Protein 8ZHV (pdb70)

Solvent-accessible surface area: 22460 Å² total; per-residue (Å²): 131,15,61,76,9,41,21,58,24,64,134,12,72,1,20,10,0,0,10,0,42,14,84,73,54,37,0,0,0,82,9,63,89,0,5,2,66,21,64,66,59,142,82,127,109,22,77,107,41,64,3,4,0,0,17,23,121,9,1,48,0,21,17,34,9,12,16,1,0,82,83,27,0,2,0,2,6,122,71,15,35,124,72,80,24,51,109,36,7,57,50,1,37,85,65,41,63,9,4,0,5,9,1,0,5,15,8,7,75,90,4,151,132,50,210,69,118,148,38,91,109,86,40,6,128,89,58,25,43,8,15,60,14,1,45,112,39,1,9,72,54,0,17,133,40,43,10,201,14,36,40,0,1,0,4,15,0,23,2,0,13,4,0,76,26,0,13,81,98,15,122,85,11,109,7,11,0,1,14,98,1,93,28,2,13,59,52,0,176,109,87,17,83,45,21,54,69,24,46,8,73,174,30,49,13,94,120,61,41,0,30,0,0,0,0,28,24,1,3,0,67,38,23,15,0,39,111,0,17,87,20,2,63,15,2,9,34,31,0,101,129,25,0,5,0,0,1,1,3,67,31,6,8,4,1,0,1,10,57,0,58,66,58,44,5,76,14,54,0,49,0,3,22,8,147,68,23,28,0,2,1,6,0,1,1,0,80,47,65,113,12,64,74,8,43,19,46,23,62,113,10,73,2,22,9,0,0,6,0,22,17,89,64,72,46,0,0,0,82,10,67,92,0,2,3,66,20,66,84,70,160,78,58,115,26,79,103,42,64,3,6,0,0,4,18,156,8,0,51,0,32,16,44,13,13,13,1,1,41,82,19,0,1,0,1,7,108,58,13,48,113,74,66,18,53,118,40,6,59,47,1,40,84,55,41,70,3,2,0,5,8,3,1,5,16,12,18,86,111,16,84,128,152,111,41,87,76,66,39,6,190,119,64,27,57,11,18,54,1,0,43,86,51,0,5,62,60,0,28,130,36,48,18,236,11,38,40,0,0,0,6,16,0,20,2,0,12,3,0,66,18,0,16,202,100,16,120,85,11,108,9,11,0,2,13,123,6,85,28,2,20,66,49,0,59,109,91,16,83,49,25,61,71,25,44,10,70,169,33,42,15,97,126,46,38,0,27,0,0,0,1,28,23,2,2,0,93,52,24,19,4,44,106,0,25,82,23,2,64,14,1,9,34,39,0,120,141,46,7,8,0,0,1,0,3,65,31,6,8,6,2,0,0,7,52,0,75,76,56,33,5,78,31,46,3,48,1,7,31,4,110,64,24,33,0,1,5,4,1,0,0,0,105,41,65

GO terms:
  GO:0050007 isonocardicin synthase activity (F, EXP)

Radius of gyration: 27.4 Å; Cα contacts (8 Å, |Δi|>4): 1394; chains: 2; bounding box: 62×57×76 Å

Organism: Nocardia uniformis subsp. tsuyamanensis (NCBI:txid96045)

B-factor: mean 30.18, std 9.13, range [13.41, 83.32]

Secondary structure (DSSP, 8-state):
--EEEEEESSSS-GGGEEEEEETTEEEEEE--PEEESSPPBTTBPPEEE-SS-B-GGGEEEEEEEEEE-SSEEEEEEEEPPHHHHHHHHHHHHH-TT-EEE-TTTT-STTGGG-------HHHHHHHHHHTHHHHHHHHHHHHHTT---SEEEETT-TTSHHHHHHHHHSTTPEEEEEES-HHHHHHHTTTSSEEEES-TTS-SS-TT-EEEEEE--SBTTTS-HHHHHHHHHHHHHTEEEEEEEEE--SSPB-S-HHHHHHTTEEEEEEEEE-TTSS-EEEEEEEEE-/--EEEEEESSSS-GGGEEEEEETTEEEEEE---EEESS---SS-PPEEE-SS-B-GGGEEEEEEEEEE-SSEEEEEEEE--HHHHHHHHHHHHT-TT-EEE-TTTT-SSGGG-----HHHHHHH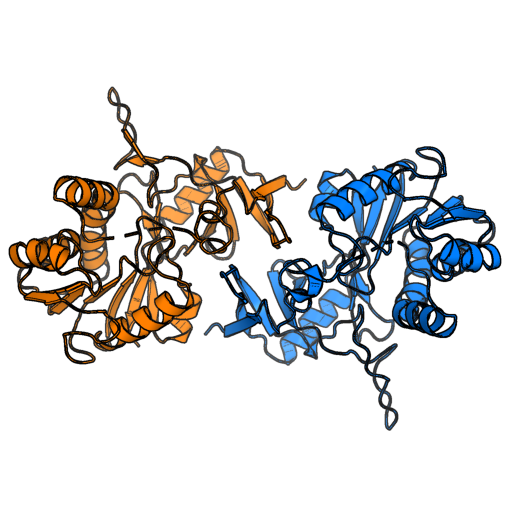HHHTHHHHHHHHHHHHHTT---SEEEETT-TTSHHHHHHHHHSTT-EEEEEES-HHHHHHHTTTSSEEEES-TTS-SS-TT-EEEEEES-SBTTTS-HHHHHHHHHHHHHTEEEEEEEEE--SSPB-S-HHHHHHTTEEEEEEEEE-TTSS-EEEEEEEEE-

Structure (mmCIF, N/CA/C/O backbone):
data_8ZHV
#
_entry.id   8ZHV
#
_cell.length_a   48.221
_cell.length_b   76.582
_cell.length_c   146.758
_cell.angle_alpha   90.000
_cell.angle_beta   90.000
_cell.angle_gamma   90.000
#
_symmetry.space_group_name_H-M   'P 21 21 21'
#
loop_
_entity.id
_entity.type
_entity.pdbx_description
1 polymer 'Isonocardicin synthase'
2 non-polymer S-ADENOSYL-L-HOMOCYSTEINE
3 non-polymer 'Nocardicin G'
4 non-polymer "5'-thioadenosine"
5 water water
#
loop_
_atom_site.group_PDB
_atom_site.id
_atom_site.type_symbol
_atom_site.label_atom_id
_atom_site.label_alt_id
_atom_site.label_comp_id
_atom_site.label_asym_id
_atom_site.label_entity_id
_atom_site.label_seq_id
_atom_site.pdbx_PDB_ins_code
_atom_site.Cartn_x
_atom_site.Cartn_y
_atom_site.Cartn_z
_atom_site.occupancy
_atom_site.B_iso_or_equiv
_atom_site.auth_seq_id
_atom_site.auth_comp_id
_atom_site.auth_asym_id
_atom_site.auth_atom_id
_atom_site.pdbx_PDB_model_num
ATOM 1 N N . ALA A 1 36 ? -6.19845 6.82863 -20.99885 1.000 37.56767 11 ALA A N 1
ATOM 2 C CA . ALA A 1 36 ? -6.61125 5.49866 -20.53655 1.000 36.80986 11 ALA A CA 1
ATOM 3 C C . ALA A 1 36 ? -5.65207 4.38720 -20.98173 1.000 32.44938 11 ALA A C 1
ATOM 4 O O . ALA A 1 36 ? -5.45027 4.18615 -22.17311 1.000 38.91874 11 ALA A O 1
ATOM 6 N N . PRO A 1 37 ? -5.07243 3.65455 -20.03836 1.000 32.11994 12 PRO A N 1
ATOM 7 C CA . PRO A 1 37 ? -4.23023 2.51262 -20.39722 1.000 26.80414 12 PRO A CA 1
ATOM 8 C C . PRO A 1 37 ? -5.06539 1.24982 -20.57762 1.000 29.60395 12 PRO A C 1
ATOM 9 O O . PRO A 1 37 ? -6.24024 1.18543 -20.21146 1.000 28.04996 12 PRO A O 1
ATOM 13 N N . ASP A 1 38 ? -4.42867 0.24219 -21.15868 1.000 23.94098 13 ASP A N 1
ATOM 14 C CA . ASP A 1 38 ? -5.02251 -1.06691 -21.34088 1.000 27.61570 13 ASP A CA 1
ATOM 15 C C . ASP A 1 38 ? -4.02040 -2.13035 -20.89312 1.000 30.50114 13 ASP A C 1
ATOM 16 O O . ASP A 1 38 ? -2.87824 -1.83243 -20.51907 1.000 28.72984 13 ASP A O 1
ATOM 21 N N . ARG A 1 39 ? -4.46656 -3.38068 -20.94120 1.000 24.82290 14 ARG A N 1
ATOM 22 C CA . ARG A 1 39 ? -3.72813 -4.52639 -20.44361 1.000 27.62729 14 ARG A CA 1
ATOM 23 C C . ARG A 1 39 ? -3.84470 -5.66158 -21.44724 1.000 30.98469 14 ARG A C 1
ATOM 24 O O . ARG A 1 39 ? -4.93815 -5.92560 -21.96494 1.000 27.88630 14 ARG A O 1
ATOM 32 N N . VAL A 1 40 ? -2.71709 -6.32155 -21.73389 1.000 30.14227 15 VAL A N 1
ATOM 33 C CA . VAL A 1 40 ? -2.71873 -7.61286 -22.41783 1.000 25.28708 15 VAL A CA 1
ATOM 34 C C . VAL A 1 40 ? -2.12433 -8.64102 -21.46448 1.000 22.76489 15 VAL A C 1
ATOM 35 O O . VAL A 1 40 ? -1.18505 -8.34059 -20.71682 1.000 21.73720 15 VAL A O 1
ATOM 39 N N . VAL A 1 41 ? -2.68272 -9.84686 -21.47950 1.000 21.62919 16 VAL A N 1
ATOM 40 C CA . VAL A 1 41 ? -2.35127 -10.87694 -20.50268 1.000 21.81451 16 VAL A CA 1
ATOM 41 C C . VAL A 1 41 ? -2.06669 -12.18699 -21.22775 1.000 25.41958 16 VAL A C 1
ATOM 42 O O . VAL A 1 41 ? -2.70418 -12.50614 -22.24086 1.000 25.83232 16 VAL A O 1
ATOM 46 N N . GLU A 1 42 ? -1.08534 -12.93104 -20.72200 1.000 22.66191 17 GLU A N 1
ATOM 47 C CA . GLU A 1 42 ? -0.89670 -14.33162 -21.08794 1.000 27.33418 17 GLU A CA 1
ATOM 48 C C . GLU A 1 42 ? -0.76094 -15.14333 -19.80700 1.000 24.07644 17 GLU A C 1
ATOM 49 O O . GLU A 1 42 ? 0.00628 -14.76985 -18.91801 1.000 22.57783 17 GLU A O 1
ATOM 55 N N . THR A 1 43 ? -1.54372 -16.21884 -19.68753 1.000 27.74031 18 THR A N 1
ATOM 56 C CA . THR A 1 43 ? -1.47182 -17.06382 -18.50544 1.000 20.84363 18 THR A CA 1
ATOM 57 C C . THR A 1 43 ? -0.41002 -18.14807 -18.69024 1.000 27.72295 18 THR A C 1
ATOM 58 O O . THR A 1 43 ? 0.02383 -18.44920 -19.80507 1.000 24.50639 18 THR A O 1
ATOM 62 N N . TYR A 1 44 ? 0.03038 -18.71454 -17.56397 1.000 24.39837 19 TYR A N 1
ATOM 63 C CA . TYR A 1 44 ? 1.12297 -19.67586 -17.59863 1.000 26.55058 19 TYR A CA 1
ATOM 64 C C . TYR A 1 44 ? 0.63062 -21.06400 -18.00357 1.000 29.49257 19 TYR A C 1
ATOM 65 O O . TYR A 1 44 ? 1.33931 -21.78765 -18.71178 1.000 30.02471 19 TYR A O 1
ATOM 74 N N . ALA A 1 45 ? -0.58309 -21.44413 -17.58475 1.000 26.21182 20 ALA A N 1
ATOM 75 C CA . ALA A 1 45 ? -1.05791 -22.80869 -17.81600 1.000 32.14681 20 ALA A CA 1
ATOM 76 C C . ALA A 1 45 ? -1.47118 -23.00608 -19.26856 1.000 32.97448 20 ALA A C 1
ATOM 77 O O . ALA A 1 45 ? -0.88223 -23.82041 -19.98890 1.000 36.45536 20 ALA A O 1
ATOM 79 N N . GLU A 1 46 ? -2.46135 -22.23615 -19.72743 1.000 33.64892 21 GLU A N 1
ATOM 80 C CA . GLU A 1 46 ? -2.99248 -22.34524 -21.07865 1.000 30.52983 21 GLU A CA 1
ATOM 81 C C . GLU A 1 46 ? -2.45545 -21.29285 -22.04825 1.000 30.84684 21 GLU A C 1
ATOM 82 O O . GLU A 1 46 ? -2.52311 -21.50925 -23.26653 1.000 25.86285 21 GLU A O 1
ATOM 88 N N . GLY A 1 47 ? -1.93122 -20.16834 -21.55772 1.000 27.84401 22 GLY A N 1
ATOM 89 C CA . GLY A 1 47 ? -1.50350 -19.09305 -22.42877 1.000 24.37168 22 GLY A CA 1
ATOM 90 C C . GLY A 1 47 ? -0.13153 -19.34326 -23.03469 1.000 25.60433 22 GLY A C 1
ATOM 91 O O . GLY A 1 47 ? 0.48287 -20.40073 -22.86494 1.000 26.73631 22 GLY A O 1
ATOM 92 N N . LYS A 1 48 ? 0.35579 -18.32434 -23.75267 1.000 20.87679 23 LYS A N 1
ATOM 93 C CA . LYS A 1 48 ? 1.64924 -18.36795 -24.43939 1.000 19.85418 23 LYS A CA 1
ATOM 94 C C . LYS A 1 48 ? 2.41262 -17.06701 -24.19896 1.000 25.94265 23 LYS A C 1
ATOM 95 O O . LYS A 1 48 ? 2.41703 -16.16074 -25.04046 1.000 19.24645 23 LYS A O 1
ATOM 101 N N . PRO A 1 49 ? 3.08630 -16.94641 -23.05249 1.000 24.75768 24 PRO A N 1
ATOM 102 C CA . PRO A 1 49 ? 3.83547 -15.70558 -22.77311 1.000 26.35822 24 PRO A CA 1
ATOM 103 C C . PRO A 1 49 ? 4.86333 -15.37965 -23.84259 1.000 24.33770 24 PRO A C 1
ATOM 104 O O . PRO A 1 49 ? 5.20119 -14.20437 -24.05287 1.000 19.44176 24 PRO A O 1
ATOM 108 N N . TYR A 1 50 ? 5.36148 -16.40486 -24.53452 1.000 22.08871 25 TYR A N 1
ATOM 109 C CA . TYR A 1 50 ? 6.35722 -16.23980 -25.57281 1.000 18.15010 25 TYR A CA 1
ATOM 110 C C . TYR A 1 50 ? 5.79361 -15.59837 -26.82492 1.000 20.85073 25 TYR A C 1
ATOM 111 O O . TYR A 1 50 ? 6.56689 -15.27438 -27.73228 1.000 19.22745 25 TYR A O 1
ATOM 120 N N . ASP A 1 51 ? 4.47736 -15.40734 -26.90501 1.000 21.75769 26 ASP A N 1
ATOM 121 C CA . ASP A 1 51 ? 3.89088 -14.74008 -28.06081 1.000 20.66733 26 ASP A CA 1
ATOM 122 C C . ASP A 1 51 ? 3.75774 -13.23159 -27.88568 1.000 20.69986 26 ASP A C 1
ATOM 123 O O . ASP A 1 51 ? 3.36829 -12.55283 -28.83849 1.000 20.49298 26 ASP A O 1
ATOM 128 N N . LEU A 1 52 ? 4.06985 -12.68541 -26.70672 1.000 20.41221 27 LEU A N 1
ATOM 129 C CA . LEU A 1 52 ? 4.08241 -11.23537 -26.53549 1.000 21.16115 27 LEU A CA 1
ATOM 130 C C . LEU A 1 52 ? 5.43868 -10.71533 -26.98067 1.000 22.51544 27 LEU A C 1
ATOM 131 O O . LEU A 1 52 ? 6.47025 -11.11468 -26.42657 1.000 22.08201 27 LEU A O 1
ATOM 136 N N . PHE A 1 53 ? 5.44944 -9.83337 -27.97132 1.000 21.22824 28 PHE A N 1
ATOM 137 C CA . PHE A 1 53 ? 6.69888 -9.31147 -28.49917 1.000 22.28437 28 PHE A CA 1
ATOM 138 C C . PHE A 1 53 ? 6.79676 -7.80445 -28.28785 1.000 24.60898 28 PHE A C 1
ATOM 139 O O . PHE A 1 53 ? 5.78390 -7.08543 -28.29625 1.000 25.19555 28 PHE A O 1
ATOM 147 N N . PHE A 1 54 ? 8.03107 -7.34002 -28.09396 1.000 21.15496 29 PHE A N 1
ATOM 148 C CA . PHE A 1 54 ? 8.35041 -5.92555 -27.94169 1.000 19.60304 29 PHE A CA 1
ATOM 149 C C . PHE A 1 54 ? 9.14932 -5.43695 -29.14512 1.000 20.22349 29 PHE A C 1
ATOM 150 O O . PHE A 1 54 ? 10.07165 -6.11468 -29.61427 1.000 23.24196 29 PHE A O 1
ATOM 158 N N . LEU A 1 55 ? 8.79672 -4.25058 -29.63549 1.000 27.78491 30 LEU A N 1
ATOM 159 C CA . LEU A 1 55 ? 9.49021 -3.59182 -30.73715 1.000 22.09838 30 LEU A CA 1
ATOM 160 C C . LEU A 1 55 ? 10.11156 -2.30476 -30.20271 1.000 27.22301 30 LEU A C 1
ATOM 161 O O . LEU A 1 55 ? 9.40115 -1.45125 -29.65892 1.000 29.08973 30 LEU A O 1
ATOM 166 N N . ASP A 1 56 ? 11.43154 -2.16813 -30.34979 1.000 21.23239 31 ASP A N 1
ATOM 167 C CA . ASP A 1 56 ? 12.18102 -1.02582 -29.81492 1.000 25.87994 31 ASP A CA 1
ATOM 168 C C . ASP A 1 56 ? 12.28519 0.04271 -30.90739 1.000 32.37291 31 ASP A C 1
ATOM 169 O O . ASP A 1 56 ? 13.19741 0.02324 -31.73760 1.000 32.73671 31 ASP A O 1
ATOM 174 N N . VAL A 1 57 ? 11.33579 0.98936 -30.90812 1.000 29.60529 32 VAL A N 1
ATOM 175 C CA . VAL A 1 57 ? 11.16753 1.96471 -31.98683 1.000 28.04691 32 VAL A CA 1
ATOM 176 C C . VAL A 1 57 ? 10.87896 3.34009 -31.38413 1.000 34.41507 32 VAL A C 1
ATOM 177 O O . VAL A 1 57 ? 10.09661 3.46206 -30.43346 1.000 31.41153 32 VAL A O 1
ATOM 181 N N . ALA A 1 58 ? 11.50030 4.38329 -31.95345 1.000 31.23603 33 ALA A N 1
ATOM 182 C CA . ALA A 1 58 ? 11.31065 5.76990 -31.50149 1.000 28.75362 33 ALA A CA 1
ATOM 183 C C . ALA A 1 58 ? 11.58791 5.92093 -30.00711 1.000 27.17162 33 ALA A C 1
ATOM 184 O O . ALA A 1 58 ? 10.92001 6.67705 -29.30238 1.000 29.58194 33 ALA A O 1
ATOM 186 N N . GLY A 1 59 ? 12.59670 5.20025 -29.51970 1.000 34.76991 34 GLY A N 1
ATOM 187 C CA . GLY A 1 59 ? 12.93719 5.23833 -28.10595 1.000 33.78800 34 GLY A CA 1
ATOM 188 C C . GLY A 1 59 ? 11.81754 4.85722 -27.15580 1.000 36.08896 34 GLY A C 1
ATOM 189 O O . GLY A 1 59 ? 11.84717 5.26198 -25.98901 1.000 40.14376 34 GLY A O 1
ATOM 190 N N . VAL A 1 60 ? 10.80780 4.12156 -27.62908 1.000 32.31900 35 VAL A N 1
ATOM 191 C CA . VAL A 1 60 ? 9.80241 3.49314 -26.77466 1.000 32.58062 35 VAL A CA 1
ATOM 192 C C . VAL A 1 60 ? 9.72879 2.01231 -27.14503 1.000 30.71476 35 VAL A C 1
ATOM 193 O O . VAL A 1 60 ? 10.31916 1.56711 -28.13136 1.000 30.26856 35 VAL A O 1
ATOM 197 N N . ARG A 1 61 ? 8.99660 1.24726 -26.33731 1.000 27.27429 36 ARG A N 1
ATOM 198 C CA . ARG A 1 61 ? 8.71072 -0.15286 -26.62966 1.000 29.84413 36 ARG A CA 1
ATOM 199 C C . ARG A 1 61 ? 7.25038 -0.30101 -27.03778 1.000 27.54754 36 ARG A C 1
ATOM 200 O O . ARG A 1 61 ? 6.34756 0.16056 -26.33043 1.000 24.78109 36 ARG A O 1
ATOM 208 N N . LEU A 1 62 ? 7.01953 -0.92595 -28.18330 1.000 20.89347 37 LEU A N 1
ATOM 209 C CA . LEU A 1 62 ? 5.67714 -1.30597 -28.59116 1.000 22.82842 37 LEU A CA 1
ATOM 210 C C . LEU A 1 62 ? 5.48646 -2.78762 -28.29691 1.000 23.97104 37 LEU A C 1
ATOM 211 O O . LEU A 1 62 ? 6.35378 -3.60311 -28.64136 1.000 24.57323 37 LEU A O 1
ATOM 216 N N . VAL A 1 63 ? 4.36700 -3.12896 -27.63916 1.000 21.06396 38 VAL A N 1
ATOM 217 C CA . VAL A 1 63 ? 3.99442 -4.51869 -27.36792 1.000 19.53998 38 VAL A CA 1
ATOM 218 C C . VAL A 1 63 ? 2.91860 -4.94671 -28.35143 1.000 22.64235 38 VAL A C 1
ATOM 219 O O . VAL A 1 63 ? 2.04324 -4.15421 -28.72302 1.000 21.11926 38 VAL A O 1
ATOM 223 N N . GLY A 1 64 ? 2.99501 -6.20843 -28.78533 1.000 22.31801 39 GLY A N 1
ATOM 224 C CA . GLY A 1 64 ? 1.96323 -6.83618 -29.57977 1.000 20.33850 39 GLY A CA 1
ATOM 225 C C . GLY A 1 64 ? 1.86246 -8.30247 -29.19212 1.000 21.80135 39 GLY A C 1
ATOM 226 O O . GLY A 1 64 ? 2.60124 -8.77657 -28.33265 1.000 18.96953 39 GLY A O 1
ATOM 227 N N . ARG A 1 65 ? 0.91430 -9.00327 -29.81210 1.000 20.19422 40 ARG A N 1
ATOM 228 C CA . ARG A 1 65 ? 0.76798 -10.44268 -29.62818 1.000 22.92282 40 ARG A CA 1
ATOM 229 C C . ARG A 1 65 ? 0.88040 -11.11243 -30.99186 1.000 23.28185 40 ARG A C 1
ATOM 230 O O . ARG A 1 65 ? 0.04301 -10.88180 -31.87539 1.000 22.89099 40 ARG A O 1
ATOM 238 N N . LYS A 1 66 ? 1.92661 -11.92137 -31.16811 1.000 21.99408 41 LYS A N 1
ATOM 239 C CA . LYS A 1 66 ? 2.07755 -12.69137 -32.39610 1.000 21.40353 41 LYS A CA 1
ATOM 240 C C . LYS A 1 66 ? 0.87261 -13.60172 -32.62387 1.000 27.02404 41 LYS A C 1
ATOM 241 O O . LYS A 1 66 ? 0.46763 -14.34272 -31.72691 1.000 20.76787 41 LYS A O 1
ATOM 247 N N . THR A 1 67 ? 0.29460 -13.54154 -33.82467 1.000 25.82844 42 THR A N 1
ATOM 248 C CA . THR A 1 67 ? -0.59525 -14.59228 -34.31774 1.000 22.37166 42 THR A CA 1
ATOM 249 C C . THR A 1 67 ? 0.02162 -15.17753 -35.59329 1.000 25.98570 42 THR A C 1
ATOM 250 O O . THR A 1 67 ? 1.11183 -14.78609 -36.01585 1.000 23.43482 42 THR A O 1
ATOM 254 N N . GLU A 1 68 ? -0.66991 -16.13927 -36.20193 1.000 25.06004 43 GLU A N 1
ATOM 255 C CA . GLU A 1 68 ? -0.19750 -16.71461 -37.45745 1.000 25.66285 43 GLU A CA 1
ATOM 256 C C . GLU A 1 68 ? -0.08199 -15.63365 -38.53241 1.000 25.54598 43 GLU A C 1
ATOM 257 O O . GLU A 1 68 ? -0.99517 -14.82565 -38.72902 1.000 29.47189 43 GLU A O 1
ATOM 263 N N . ALA A 1 69 ? 1.04401 -15.60678 -39.22391 1.000 27.26254 44 ALA A N 1
ATOM 264 C CA . ALA A 1 69 ? 1.29657 -14.54705 -40.18674 1.000 28.78544 44 ALA A CA 1
ATOM 265 C C . ALA A 1 69 ? 1.00117 -15.01766 -41.59930 1.000 33.31164 44 ALA A C 1
ATOM 266 O O . ALA A 1 69 ? 0.95410 -16.21785 -41.87960 1.000 31.81094 44 ALA A O 1
ATOM 268 N N . ALA A 1 70 ? 0.78532 -14.04662 -42.49026 1.000 27.66224 45 ALA A N 1
ATOM 269 C CA . ALA A 1 70 ? 0.75400 -14.34259 -43.91234 1.000 33.10544 45 ALA A CA 1
ATOM 270 C C . ALA A 1 70 ? 2.16124 -14.73064 -44.34346 1.000 32.37813 45 ALA A C 1
ATOM 271 O O . ALA A 1 70 ? 3.10913 -13.95636 -44.16479 1.000 27.30992 45 ALA A O 1
ATOM 273 N N . TYR A 1 71 ? 2.30122 -15.93603 -44.88399 1.000 32.21153 46 TYR A N 1
ATOM 274 C CA . TYR A 1 71 ? 3.60026 -16.55334 -45.09534 1.000 33.98168 46 TYR A CA 1
ATOM 275 C C . TYR A 1 71 ? 3.67397 -17.16575 -46.48879 1.000 36.31377 46 TYR A C 1
ATOM 276 O O . TYR A 1 71 ? 2.72263 -17.82516 -46.92728 1.000 38.07991 46 TYR A O 1
ATOM 285 N N . PRO A 1 72 ? 4.79445 -16.98227 -47.20690 1.000 31.78630 47 PRO A N 1
ATOM 286 C CA . PRO A 1 72 ? 5.95321 -16.17545 -46.79623 1.000 33.16044 47 PRO A CA 1
ATOM 287 C C . PRO A 1 72 ? 5.77697 -14.68191 -47.04019 1.000 31.08293 47 PRO A C 1
ATOM 288 O O . PRO A 1 72 ? 6.53166 -13.86039 -46.50351 1.000 34.13527 47 PRO A O 1
ATOM 292 N N . GLY A 1 73 ? 4.78598 -14.33032 -47.84941 1.000 33.58571 48 GLY A N 1
ATOM 293 C CA . GLY A 1 73 ? 4.54783 -12.95296 -48.19969 1.000 30.52063 48 GLY A CA 1
ATOM 294 C C . GLY A 1 73 ? 3.11053 -12.57344 -47.93743 1.000 32.91626 48 GLY A C 1
ATOM 295 O O . GLY A 1 73 ? 2.30751 -13.38140 -47.46131 1.000 37.63749 48 GLY A O 1
ATOM 296 N N . PRO A 1 74 ? 2.75258 -11.33306 -48.24958 1.000 35.14281 49 PRO A N 1
ATOM 297 C CA . PRO A 1 74 ? 1.39101 -10.86970 -47.97278 1.000 36.38275 49 PRO A CA 1
ATOM 298 C C . PRO A 1 74 ? 0.38933 -11.54727 -48.89276 1.000 43.94448 49 PRO A C 1
ATOM 299 O O . PRO A 1 74 ? 0.73608 -12.22759 -49.86011 1.000 44.20632 49 PRO A O 1
ATOM 303 N N . ASP A 1 75 ? -0.88029 -11.36165 -48.55783 1.000 47.86792 50 ASP A N 1
ATOM 304 C CA . ASP A 1 75 ? -1.95508 -11.87332 -49.39300 1.000 54.27487 50 ASP A CA 1
ATOM 305 C C . ASP A 1 75 ? -2.00004 -11.11402 -50.70839 1.000 54.83043 50 ASP A C 1
ATOM 306 O O . ASP A 1 75 ? -1.96098 -9.87887 -50.72709 1.000 54.93842 50 ASP A O 1
ATOM 311 N N . ARG A 1 76 ? -2.07739 -11.85727 -51.80538 1.000 59.71439 51 ARG A N 1
ATOM 312 C CA . ARG A 1 76 ? -2.41188 -11.29745 -53.10250 1.000 62.23659 51 ARG A CA 1
ATOM 313 C C . ARG A 1 76 ? -3.93077 -11.32409 -53.29557 1.000 64.51674 51 ARG A C 1
ATOM 314 O O . ARG A 1 76 ? -4.67114 -11.96530 -52.54343 1.000 63.82594 51 ARG A O 1
ATOM 316 N N . ASP A 1 77 ? -4.39635 -10.60714 -54.31529 1.000 68.20843 52 ASP A N 1
ATOM 317 C CA . ASP A 1 77 ? -5.82629 -10.54265 -54.59009 1.000 67.08634 52 ASP A CA 1
ATOM 318 C C . ASP A 1 77 ? -6.36657 -11.91095 -54.99448 1.000 63.49979 52 ASP A C 1
ATOM 319 O O . ASP A 1 77 ? -5.81744 -12.57232 -55.88313 1.000 56.46523 52 ASP A O 1
ATOM 324 N N . GLY A 1 78 ? -7.43827 -12.33810 -54.32332 1.000 65.56391 53 GLY A N 1
ATOM 325 C CA . GLY A 1 78 ? -8.09138 -13.60329 -54.61428 1.000 65.43631 53 GLY A CA 1
ATOM 326 C C . GLY A 1 78 ? -7.24290 -14.80515 -54.25350 1.000 66.78507 53 GLY A C 1
ATOM 327 O O . GLY A 1 78 ? -7.62114 -15.95152 -54.51237 1.000 68.98405 53 GLY A O 1
ATOM 328 N N . LEU A 1 79 ? -6.08108 -14.54624 -53.65818 1.000 68.30468 54 LEU A N 1
ATOM 329 C CA . LEU A 1 79 ? -5.10708 -15.58408 -53.32163 1.000 63.85472 54 LEU A CA 1
ATOM 330 C C . LEU A 1 79 ? -4.57001 -15.31044 -51.92753 1.000 62.41739 54 LEU A C 1
ATOM 331 O O . LEU A 1 79 ? -3.49576 -14.71661 -51.75882 1.000 58.50306 54 LEU A O 1
ATOM 336 N N . PRO A 1 80 ? -5.30362 -15.71691 -50.89286 1.000 59.74392 55 PRO A N 1
ATOM 337 C CA . PRO A 1 80 ? -4.81206 -15.51276 -49.52279 1.000 58.12721 55 PRO A CA 1
ATOM 338 C C . PRO A 1 80 ? -3.58390 -16.37602 -49.25910 1.000 56.37801 55 PRO A C 1
ATOM 339 O O . PRO A 1 80 ? -3.54213 -17.55310 -49.62996 1.000 53.07937 55 PRO A O 1
ATOM 343 N N . ALA A 1 81 ? -2.57016 -15.77026 -48.63860 1.000 54.79530 56 ALA A N 1
ATOM 344 C CA . ALA A 1 81 ? -1.33903 -16.48587 -48.32947 1.000 47.88260 56 ALA A CA 1
ATOM 345 C C . ALA A 1 81 ? -1.59405 -17.54046 -47.26244 1.000 47.09133 56 ALA A C 1
ATOM 346 O O . ALA A 1 81 ? -2.53095 -17.43896 -46.46592 1.000 43.68991 56 ALA A O 1
ATOM 348 N N . GLU A 1 82 ? -0.75026 -18.56782 -47.25481 1.000 46.07592 57 GLU A N 1
ATOM 349 C CA . GLU A 1 82 ? -0.74728 -19.49294 -46.13571 1.000 39.76974 57 GLU A CA 1
ATOM 350 C C . GLU A 1 82 ? -0.56800 -18.71462 -44.83572 1.000 42.72586 57 GLU A C 1
ATOM 351 O O . GLU A 1 82 ? 0.12861 -17.69348 -44.79445 1.000 37.56530 57 GLU A O 1
ATOM 357 N N . ARG A 1 83 ? -1.24810 -19.16978 -43.78629 1.000 37.32235 58 ARG A N 1
ATOM 358 C CA . ARG A 1 83 ? -1.06507 -18.63889 -42.44381 1.000 38.24130 58 ARG A CA 1
ATOM 359 C C . ARG A 1 83 ? -0.13343 -19.56375 -41.66705 1.000 35.46430 58 ARG A C 1
ATOM 360 O O . ARG A 1 83 ? -0.39117 -20.76928 -41.56823 1.000 35.60627 58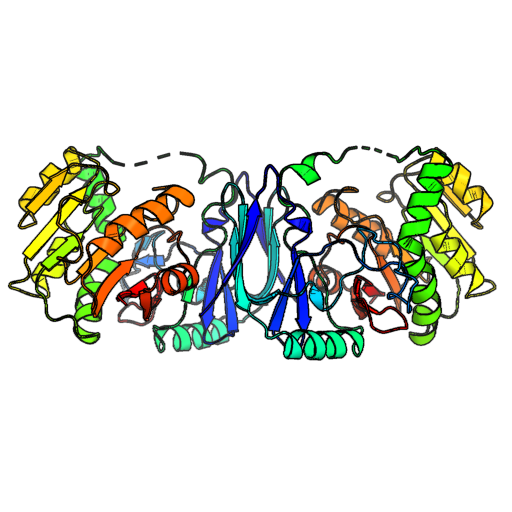 ARG A O 1
ATOM 368 N N . LEU A 1 84 ? 0.95458 -19.00977 -41.13038 1.000 29.09410 59 LEU A N 1
ATOM 369 C CA . LEU A 1 84 ? 1.90481 -19.82420 -40.37520 1.000 30.32528 59 LEU A CA 1
ATOM 370 C C . LEU A 1 84 ? 2.32153 -19.09984 -39.10675 1.000 27.36123 59 LEU A C 1
ATOM 371 O O . LEU A 1 84 ? 2.73058 -17.93610 -39.16182 1.000 28.93318 59 LEU A O 1
ATOM 376 N N . LYS A 1 85 ? 2.20947 -19.78584 -37.97061 1.000 25.23801 60 LYS A N 1
ATOM 377 C CA . LYS A 1 85 ? 2.88367 -19.35634 -36.74738 1.000 25.40965 60 LYS A CA 1
ATOM 378 C C . LYS A 1 85 ? 4.40265 -19.53283 -36.92108 1.000 25.52664 60 LYS A C 1
ATOM 379 O O . LYS A 1 85 ? 4.87957 -20.64934 -37.16660 1.000 22.38090 60 LYS A O 1
ATOM 385 N N . CYS A 1 86 ? 5.16798 -18.44606 -36.81254 1.000 21.53188 61 CYS A N 1
ATOM 386 C CA . CYS A 1 86 ? 6.56846 -18.45214 -37.25914 1.000 17.32407 61 CYS A CA 1
ATOM 387 C C . CYS A 1 86 ? 7.25938 -17.17535 -36.76735 1.000 23.99785 61 CYS A C 1
ATOM 388 O O . CYS A 1 86 ? 6.72489 -16.44181 -35.93071 1.000 22.11786 61 CYS A O 1
ATOM 391 N N . ALA A 1 87 ? 8.45835 -16.90775 -37.30403 1.000 22.25413 62 ALA A N 1
ATOM 392 C CA . ALA A 1 87 ? 9.24885 -15.75802 -36.89470 1.000 21.02577 62 ALA A CA 1
ATOM 393 C C . ALA A 1 87 ? 8.58217 -14.43178 -37.26018 1.000 25.18879 62 ALA A C 1
ATOM 394 O O . ALA A 1 87 ? 8.96854 -13.38454 -36.72259 1.000 19.66996 62 ALA A O 1
ATOM 396 N N . LEU A 1 88 ? 7.57133 -14.45967 -38.12956 1.000 22.02240 63 LEU A N 1
ATOM 397 C CA . LEU A 1 88 ? 6.99293 -13.23867 -38.67829 1.000 22.77467 63 LEU A CA 1
ATOM 398 C C . LEU A 1 88 ? 5.99149 -12.60280 -37.72416 1.000 22.54554 63 LEU A C 1
ATOM 399 O O . LEU A 1 88 ? 5.10273 -13.28880 -37.19711 1.000 20.85670 63 LEU A O 1
ATOM 404 N N . VAL A 1 89 ? 6.11621 -11.27971 -37.53582 1.000 21.63515 64 VAL A N 1
ATOM 405 C CA . VAL A 1 89 ? 5.07606 -10.45856 -36.92498 1.000 19.70853 64 VAL A CA 1
ATOM 406 C C . VAL A 1 89 ? 4.68665 -9.35554 -37.90789 1.000 22.58521 64 VAL A C 1
ATOM 407 O O . VAL A 1 89 ? 5.46469 -8.94956 -38.77687 1.000 21.18891 64 VAL A O 1
ATOM 411 N N . GLU A 1 90 ? 3.46194 -8.86076 -37.75706 1.000 24.10476 65 GLU A N 1
ATOM 412 C CA . GLU A 1 90 ? 2.92745 -7.85867 -38.66721 1.000 26.61822 65 GLU A CA 1
ATOM 413 C C . GLU A 1 90 ? 2.37049 -6.67860 -37.87604 1.000 26.79337 65 GLU A C 1
ATOM 414 O O . GLU A 1 90 ? 2.17374 -6.75069 -36.66400 1.000 24.07367 65 GLU A O 1
ATOM 420 N N . ALA A 1 91 ? 2.09777 -5.57896 -38.58334 1.000 20.08079 66 ALA A N 1
ATOM 421 C CA . ALA A 1 91 ? 1.62352 -4.38470 -37.90569 1.000 22.75344 66 ALA A CA 1
ATOM 422 C C . ALA A 1 91 ? 0.29463 -4.62751 -37.20511 1.000 23.94635 66 ALA A C 1
ATOM 423 O O . ALA A 1 91 ? 0.05257 -4.08027 -36.12606 1.000 26.68447 66 ALA A O 1
ATOM 425 N N . ARG A 1 92 ? -0.56884 -5.45855 -37.78787 1.000 22.84248 67 ARG A N 1
ATOM 426 C CA . ARG A 1 92 ? -1.86733 -5.71919 -37.18916 1.000 23.76580 67 ARG A CA 1
ATOM 427 C C . ARG A 1 92 ? -1.75328 -6.42758 -35.84175 1.000 26.32666 67 ARG A C 1
ATOM 428 O O . ARG A 1 92 ? -2.72626 -6.44006 -35.08527 1.000 25.22080 67 ARG A O 1
ATOM 436 N N . MET A 1 93 ? -0.59849 -7.03371 -35.53044 1.000 24.03135 68 MET A N 1
ATOM 437 C CA . MET A 1 93 ? -0.40471 -7.71697 -34.25605 1.000 21.46780 68 MET A CA 1
ATOM 438 C C . MET A 1 93 ? 0.01223 -6.76401 -33.13630 1.000 25.86774 68 MET A C 1
ATOM 439 O O . MET A 1 93 ? -0.03063 -7.14825 -31.96509 1.000 25.94375 68 MET A O 1
ATOM 444 N N . LEU A 1 94 ? 0.38956 -5.52958 -33.45918 1.000 24.03003 69 LEU A N 1
ATOM 445 C CA . LEU A 1 94 ? 0.76652 -4.58577 -32.42311 1.000 25.62783 69 LEU A CA 1
ATOM 446 C C . LEU A 1 94 ? -0.44611 -4.21945 -31.56376 1.000 27.24546 69 LEU A C 1
ATOM 447 O O . LEU A 1 94 ? -1.60568 -4.34036 -31.97699 1.000 26.48021 69 LEU A O 1
ATOM 452 N N . LEU A 1 95 ? -0.16186 -3.74426 -30.35584 1.000 24.51405 70 LEU A N 1
ATOM 453 C CA . LEU A 1 95 ? -1.22144 -3.39492 -29.42161 1.000 26.11336 70 LEU A CA 1
ATOM 454 C C . LEU A 1 95 ? -1.04751 -1.98526 -28.86723 1.000 26.74903 70 LEU A C 1
ATOM 455 O O . LEU A 1 95 ? -2.00825 -1.21154 -28.85193 1.000 23.00889 70 LEU A O 1
ATOM 460 N N . GLY A 1 96 ? 0.14591 -1.63527 -28.39139 1.000 23.22482 71 GLY A N 1
ATOM 461 C CA . GLY A 1 96 ? 0.27668 -0.35905 -27.70976 1.000 24.09060 71 GLY A CA 1
ATOM 462 C C . GLY A 1 96 ? 1.70954 -0.04675 -27.33592 1.000 23.86153 71 GLY A C 1
ATOM 463 O O . GLY A 1 96 ? 2.63846 -0.82237 -27.60042 1.000 22.41828 71 GLY A O 1
ATOM 464 N N . VAL A 1 97 ? 1.86458 1.12811 -26.72112 1.000 22.33783 72 VAL A N 1
ATOM 465 C CA . VAL A 1 97 ? 3.13874 1.60382 -26.19197 1.000 24.15306 72 VAL A CA 1
ATOM 466 C C . VAL A 1 97 ? 3.27306 1.11887 -24.75640 1.000 22.40063 72 VAL A C 1
ATOM 467 O O . VAL A 1 97 ? 2.43624 1.44580 -23.91305 1.000 26.39822 72 VAL A O 1
ATOM 471 N N . VAL A 1 98 ? 4.35626 0.40293 -24.46245 1.000 19.79210 73 VAL A N 1
ATOM 472 C CA . VAL A 1 98 ? 4.55219 -0.18265 -23.13663 1.000 19.32342 73 VAL A CA 1
ATOM 473 C C . VAL A 1 98 ? 4.79713 0.89302 -22.08921 1.000 21.95948 73 VAL A C 1
ATOM 474 O O . VAL A 1 98 ? 5.63343 1.78778 -22.27930 1.000 23.32672 73 VAL A O 1
ATOM 478 N N . GLU A 1 99 ? 4.11213 0.77545 -20.94735 1.000 19.00802 74 GLU A N 1
ATOM 479 C CA . GLU A 1 99 ? 4.47556 1.52724 -19.74808 1.000 21.70842 74 GLU A CA 1
ATOM 480 C C . GLU A 1 99 ? 5.19142 0.66952 -18.71585 1.000 20.07079 74 GLU A C 1
ATOM 481 O O . GLU A 1 99 ? 6.24828 1.06657 -18.22046 1.000 24.89290 74 GLU A O 1
ATOM 487 N N . ARG A 1 100 ? 4.65241 -0.51041 -18.39463 1.000 17.82721 75 ARG A N 1
ATOM 488 C CA . ARG A 1 100 ? 5.31742 -1.44357 -17.49175 1.000 18.15624 75 ARG A CA 1
ATOM 489 C C . ARG A 1 100 ? 4.71603 -2.82250 -17.70223 1.000 25.57312 75 ARG A C 1
ATOM 490 O O . ARG A 1 100 ? 3.71085 -2.98042 -18.40287 1.000 22.31353 75 ARG A O 1
ATOM 498 N N . ASP A 1 101 ? 5.33609 -3.82411 -17.07757 1.000 19.64683 76 ASP A N 1
ATOM 499 C CA . ASP A 1 101 ? 4.71620 -5.13772 -16.99415 1.000 20.63533 76 ASP A CA 1
ATOM 500 C C . ASP A 1 101 ? 4.47995 -5.49859 -15.53462 1.000 20.45997 76 ASP A C 1
ATOM 501 O O . ASP A 1 101 ? 4.83628 -4.75538 -14.61730 1.000 20.08717 76 ASP A O 1
ATOM 506 N N . GLN A 1 102 ? 3.79395 -6.62247 -15.34939 1.000 20.92918 77 GLN A N 1
ATOM 507 C CA . GLN A 1 102 ? 3.51423 -7.20255 -14.04360 1.000 22.16519 77 GLN A CA 1
ATOM 508 C C . GLN A 1 102 ? 3.59512 -8.70737 -14.21055 1.000 19.65443 77 GLN A C 1
ATOM 509 O O . GLN A 1 102 ? 2.86562 -9.26869 -15.02944 1.000 23.67474 77 GLN A O 1
ATOM 515 N N . VAL A 1 103 ? 4.48912 -9.34961 -13.47110 1.000 21.64873 78 VAL A N 1
ATOM 516 C CA . VAL A 1 103 ? 4.75966 -10.77933 -13.62579 1.000 21.97867 78 VAL A CA 1
ATOM 517 C C . VAL A 1 103 ? 4.21202 -11.47062 -12.38214 1.000 24.46466 78 VAL A C 1
ATOM 518 O O . VAL A 1 103 ? 4.79687 -11.36979 -11.29387 1.000 24.25348 78 VAL A O 1
ATOM 522 N N . ALA A 1 104 ? 3.06917 -12.13471 -12.52883 1.000 23.72768 79 ALA A N 1
ATOM 523 C CA . ALA A 1 104 ? 2.32632 -12.67076 -11.39755 1.000 27.32082 79 ALA A CA 1
ATOM 524 C C . ALA A 1 104 ? 2.61958 -14.15927 -11.23818 1.000 26.27193 79 ALA A C 1
ATOM 525 O O . ALA A 1 104 ? 3.38915 -14.73880 -12.00316 1.000 25.64854 79 ALA A O 1
ATOM 527 N N . GLU A 1 105 ? 1.98845 -14.78195 -10.22667 1.000 28.32683 80 GLU A N 1
ATOM 528 C CA . GLU A 1 105 ? 2.16868 -16.21181 -9.95395 1.000 30.25690 80 GLU A CA 1
ATOM 529 C C . GLU A 1 105 ? 1.65075 -17.10172 -11.08115 1.000 26.88386 80 GLU A C 1
ATOM 530 O O . GLU A 1 105 ? 2.10017 -18.24527 -11.21524 1.000 32.07996 80 GLU A O 1
ATOM 536 N N . ASP A 1 106 ? 0.71314 -16.62291 -11.88403 1.000 27.54665 81 ASP A N 1
ATOM 537 C CA . ASP A 1 106 ? 0.06039 -17.50966 -12.83839 1.000 26.71688 81 ASP A CA 1
ATOM 538 C C . ASP A 1 106 ? -0.16971 -16.85342 -14.19361 1.000 27.39317 81 ASP A C 1
ATOM 539 O O . ASP A 1 106 ? -0.81270 -17.46668 -15.05318 1.000 24.73102 81 ASP A O 1
ATOM 544 N N . HIS A 1 107 ? 0.31464 -15.62961 -14.40900 1.000 25.37268 82 HIS A N 1
ATOM 545 C CA . HIS A 1 107 ? 0.17944 -14.97341 -15.70287 1.000 22.16125 82 HIS A CA 1
ATOM 546 C C . HIS A 1 107 ? 1.15633 -13.80830 -15.75481 1.000 26.53861 82 HIS A C 1
ATOM 547 O O . HIS A 1 107 ? 1.71646 -13.39555 -14.73211 1.000 24.05041 82 HIS A O 1
ATOM 554 N N . VAL A 1 108 ? 1.36454 -13.27861 -16.96479 1.000 21.26853 83 VAL A N 1
ATOM 555 C CA . VAL A 1 108 ? 2.12554 -12.04821 -17.13339 1.000 22.44571 83 VAL A CA 1
ATOM 556 C C . VAL A 1 108 ? 1.22436 -11.01822 -17.79304 1.000 22.61959 83 VAL A C 1
ATOM 557 O O . VAL A 1 108 ? 0.42890 -11.34782 -18.67814 1.000 23.28551 83 VAL A O 1
ATOM 561 N N . ALA A 1 109 ? 1.32968 -9.77459 -17.33834 1.000 21.80772 84 ALA A N 1
ATOM 562 C CA . ALA A 1 109 ? 0.53529 -8.67330 -17.87065 1.000 23.95418 84 ALA A CA 1
ATOM 563 C C . ALA A 1 109 ? 1.45658 -7.55134 -18.32402 1.000 23.10737 84 ALA A C 1
ATOM 564 O O . ALA A 1 109 ? 2.48850 -7.30015 -17.69438 1.000 20.71316 84 ALA A O 1
ATOM 566 N N . VAL A 1 110 ? 1.10014 -6.90863 -19.43731 1.000 22.59491 85 VAL A N 1
ATOM 567 C CA . VAL A 1 110 ? 1.79091 -5.71683 -19.91874 1.000 22.34028 85 VAL A CA 1
ATOM 568 C C . VAL A 1 110 ? 0.77137 -4.58565 -19.98834 1.000 24.67275 85 VAL A C 1
ATOM 569 O O . VAL A 1 110 ? -0.26084 -4.71502 -20.65345 1.000 19.68635 85 VAL A O 1
ATOM 573 N N . PHE A 1 111 ? 1.06789 -3.48126 -19.31308 1.000 21.84406 86 PHE A N 1
ATOM 574 C CA . PHE A 1 111 ? 0.21916 -2.29926 -19.31807 1.000 21.53001 86 PHE A CA 1
ATOM 575 C C . PHE A 1 111 ? 0.77269 -1.32422 -20.34856 1.000 24.63638 86 PHE A C 1
ATOM 576 O O . PHE A 1 111 ? 1.95110 -0.95786 -20.28499 1.000 22.02300 86 PHE A O 1
ATOM 584 N N . HIS A 1 112 ? -0.07269 -0.93164 -21.30571 1.000 20.44315 87 HIS A N 1
ATOM 585 C CA . HIS A 1 112 ? 0.34451 -0.13522 -22.44820 1.000 22.66875 87 HIS A CA 1
ATOM 586 C C . HIS A 1 112 ? -0.67618 0.97392 -22.73341 1.000 26.22311 87 HIS A C 1
ATOM 587 O O . HIS A 1 112 ? -1.81556 0.93669 -22.26662 1.000 27.26974 87 HIS A O 1
ATOM 594 N N . ARG A 1 113 ? -0.25180 1.98180 -23.50060 1.000 24.86768 88 ARG A N 1
ATOM 595 C CA . ARG A 1 113 ? -1.18296 2.93734 -24.09279 1.000 20.48240 88 ARG A CA 1
ATOM 596 C C . ARG A 1 113 ? -1.58318 2.43497 -25.47664 1.000 24.09436 88 ARG A C 1
ATOM 597 O O . ARG A 1 113 ? -0.72798 2.39867 -26.37543 1.000 24.25963 88 ARG A O 1
ATOM 605 N N . PRO A 1 114 ? -2.84240 2.03921 -25.70616 1.000 23.03088 89 PRO A N 1
ATOM 606 C CA . PRO A 1 114 ? -3.18279 1.40661 -26.99123 1.000 25.83337 89 PRO A CA 1
ATOM 607 C C . PRO A 1 114 ? -2.93422 2.34181 -28.17094 1.000 30.57134 89 PRO A C 1
ATOM 608 O O . PRO A 1 114 ? -3.12577 3.55815 -28.07555 1.000 28.02179 89 PRO A O 1
ATOM 612 N N . LEU A 1 115 ? -2.47186 1.75463 -29.28161 1.000 23.72039 90 LEU A N 1
ATOM 613 C CA . LEU A 1 115 ? -2.14433 2.48038 -30.50376 1.000 30.72778 90 LEU A CA 1
ATOM 614 C C . LEU A 1 115 ? -3.34943 2.55076 -31.43048 1.000 31.02742 90 LEU A C 1
ATOM 615 O O . LEU A 1 115 ? -4.08661 1.57209 -31.57902 1.000 30.11370 90 LEU A O 1
ATOM 620 N N . GLY A 1 116 ? -3.52247 3.69845 -32.08601 1.000 32.63307 91 GLY A N 1
ATOM 621 C CA . GLY A 1 116 ? -4.46705 3.77283 -33.18349 1.000 34.01568 91 GLY A CA 1
ATOM 622 C C . GLY A 1 116 ? -4.03920 2.90475 -34.35076 1.000 34.60056 91 GLY A C 1
ATOM 623 O O . GLY A 1 116 ? -2.86391 2.56212 -34.51434 1.000 35.75711 91 GLY A O 1
ATOM 624 N N . GLU A 1 117 ? -5.00907 2.51359 -35.18051 1.000 32.40635 92 GLU A N 1
ATOM 625 C CA . GLU A 1 117 ? -4.65526 1.63565 -36.29310 1.000 38.33976 92 GLU A CA 1
ATOM 626 C C . GLU A 1 117 ? -3.66899 2.30747 -37.24528 1.000 37.29128 92 GLU A C 1
ATOM 627 O O . GLU A 1 117 ? -2.79251 1.63858 -37.81070 1.000 39.01937 92 GLU A O 1
ATOM 633 N N . ALA A 1 118 ? -3.75218 3.63157 -37.38608 1.000 38.32054 93 ALA A N 1
ATOM 634 C CA . ALA A 1 118 ? -2.83779 4.34078 -38.27462 1.000 36.21635 93 ALA A CA 1
ATOM 635 C C . ALA A 1 118 ? -1.42299 4.36854 -37.71867 1.000 35.88551 93 ALA A C 1
ATOM 636 O O . ALA A 1 118 ? -0.46062 4.14578 -38.46423 1.000 37.07454 93 ALA A O 1
ATOM 638 N N . GLU A 1 119 ? -1.26380 4.66225 -36.42116 1.000 34.93198 94 GLU A N 1
ATOM 639 C CA . GLU A 1 119 ? 0.09168 4.73494 -35.87726 1.000 37.12237 94 GLU A CA 1
ATOM 640 C C . GLU A 1 119 ? 0.73822 3.35890 -35.82743 1.000 35.96786 94 GLU A C 1
ATOM 641 O O . GLU A 1 119 ? 1.97398 3.25430 -35.90538 1.000 30.31796 94 GLU A O 1
ATOM 647 N N . LYS A 1 120 ? -0.07845 2.30579 -35.69036 1.000 30.04557 95 LYS A N 1
ATOM 648 C CA . LYS A 1 120 ? 0.42198 0.94345 -35.83557 1.000 32.69962 95 LYS A CA 1
ATOM 649 C C . LYS A 1 120 ? 1.14902 0.79504 -37.15712 1.000 32.31828 95 LYS A C 1
ATOM 650 O O . LYS A 1 120 ? 2.31304 0.37966 -37.19702 1.000 23.85790 95 LYS A O 1
ATOM 656 N N . ALA A 1 121 ? 0.48982 1.20954 -38.24702 1.000 30.69373 96 ALA A N 1
ATOM 657 C CA . ALA A 1 121 ? 1.09293 1.10991 -39.57171 1.000 34.80152 96 ALA A CA 1
ATOM 658 C C . ALA A 1 121 ? 2.35828 1.95974 -39.67764 1.000 33.41309 96 ALA A C 1
ATOM 659 O O . ALA A 1 121 ? 3.38273 1.49160 -40.19230 1.000 31.40058 96 ALA A O 1
ATOM 661 N N . GLU A 1 122 ? 2.31662 3.19962 -39.17519 1.000 28.19496 97 GLU A N 1
ATOM 662 C CA . GLU A 1 122 ? 3.47217 4.08722 -39.29135 1.000 33.68500 97 GLU A CA 1
ATOM 663 C C . GLU A 1 122 ? 4.64987 3.57744 -38.47759 1.000 28.85808 97 GLU A C 1
ATOM 664 O O . GLU A 1 122 ? 5.77586 3.52853 -38.97467 1.000 31.21693 97 GLU A O 1
ATOM 670 N N . LEU A 1 123 ? 4.41883 3.23035 -37.21073 1.000 28.31929 98 LEU A N 1
ATOM 671 C CA . LEU A 1 123 ? 5.52360 2.77131 -36.38324 1.000 27.25396 98 LEU A CA 1
ATOM 672 C C . LEU A 1 123 ? 6.14685 1.51239 -36.96524 1.000 24.51121 98 LEU A C 1
ATOM 673 O O . LEU A 1 123 ? 7.37285 1.35222 -36.94272 1.000 25.76421 98 LEU A O 1
ATOM 678 N N . PHE A 1 124 ? 5.31021 0.62516 -37.51294 1.000 24.43515 99 PHE A N 1
ATOM 679 C CA . PHE A 1 124 ? 5.78266 -0.61312 -38.12306 1.000 29.49605 99 PHE A CA 1
ATOM 680 C C . PHE A 1 124 ? 6.60711 -0.32347 -39.36614 1.000 28.17454 99 PHE A C 1
ATOM 681 O O . PHE A 1 124 ? 7.69642 -0.88077 -39.54028 1.000 27.69232 99 PHE A O 1
ATOM 689 N N . ALA A 1 125 ? 6.09397 0.54115 -40.25032 1.000 27.85255 100 ALA A N 1
ATOM 690 C CA . ALA A 1 125 ? 6.88028 0.97865 -41.39744 1.000 28.05274 100 ALA A CA 1
ATOM 691 C C . ALA A 1 125 ? 8.23793 1.51780 -40.96427 1.000 26.31193 100 ALA A C 1
ATOM 692 O O . ALA A 1 125 ? 9.25552 1.22193 -41.59719 1.000 25.97623 100 ALA A O 1
ATOM 694 N N . ALA A 1 126 ? 8.27667 2.31279 -39.88479 1.000 29.65039 101 ALA A N 1
ATOM 695 C CA . ALA A 1 126 ? 9.55538 2.84853 -39.41643 1.000 26.49009 101 ALA A CA 1
ATOM 696 C C . ALA A 1 126 ? 10.48909 1.73546 -38.95437 1.000 24.03306 101 ALA A C 1
ATOM 697 O O . ALA A 1 126 ? 11.69704 1.77522 -39.22902 1.000 23.85152 101 ALA A O 1
ATOM 699 N N . ALA A 1 127 ? 9.95358 0.72975 -38.24884 1.000 26.81101 102 ALA A N 1
ATOM 700 C CA . ALA A 1 127 ? 10.76968 -0.43596 -37.89485 1.000 26.90765 102 ALA A CA 1
ATOM 701 C C . ALA A 1 127 ? 11.28574 -1.12790 -39.14657 1.000 23.16351 102 ALA A C 1
ATOM 702 O O . ALA A 1 127 ? 12.47659 -1.43575 -39.25550 1.000 23.41769 102 ALA A O 1
ATOM 704 N N . VAL A 1 128 ? 10.38965 -1.38091 -40.10612 1.000 22.13434 103 VAL A N 1
ATOM 705 C CA . VAL A 1 128 ? 10.76641 -2.02487 -41.36094 1.000 26.06952 103 VAL A CA 1
ATOM 706 C C . VAL A 1 128 ? 11.85568 -1.22840 -42.07260 1.000 29.74426 103 VAL A C 1
ATOM 707 O O . VAL A 1 128 ? 12.72390 -1.80855 -42.72663 1.000 30.02348 103 VAL A O 1
ATOM 711 N N . ALA A 1 129 ? 11.86274 0.09981 -41.93060 1.000 25.27414 104 ALA A N 1
ATOM 712 C CA . ALA A 1 129 ? 12.88829 0.87370 -42.62587 1.000 29.36035 104 ALA A CA 1
ATOM 713 C C . ALA A 1 129 ? 14.25250 0.83557 -41.94090 1.000 29.14372 104 ALA A C 1
ATOM 714 O O . ALA A 1 129 ? 15.23111 1.30038 -42.53540 1.000 34.29289 104 ALA A O 1
ATOM 716 N N . ASP A 1 130 ? 14.35420 0.29376 -40.72802 1.000 28.61515 105 ASP A N 1
ATOM 717 C CA . ASP A 1 130 ? 15.57573 0.39128 -39.92540 1.000 27.93041 105 ASP A CA 1
ATOM 718 C C . ASP A 1 130 ? 15.88214 -0.97676 -39.31903 1.000 24.82929 105 ASP A C 1
ATOM 719 O O . ASP A 1 130 ? 15.36109 -1.31426 -38.24315 1.000 27.44846 105 ASP A O 1
ATOM 724 N N . PRO A 1 131 ? 16.75671 -1.76760 -39.95596 1.000 24.65885 106 PRO A N 1
ATOM 725 C CA . PRO A 1 131 ? 17.08139 -3.12348 -39.45315 1.000 24.46180 106 PRO A CA 1
ATOM 726 C C . PRO A 1 131 ? 17.82439 -3.16231 -38.11725 1.000 24.63959 106 PRO A C 1
ATOM 727 O O . PRO A 1 131 ? 18.08786 -4.26635 -37.61225 1.000 23.30844 106 PRO A O 1
ATOM 731 N N . THR A 1 132 ? 18.21628 -2.01509 -37.54341 1.000 23.80921 107 THR A N 1
ATOM 732 C CA . THR A 1 132 ? 18.73943 -1.98793 -36.17701 1.000 22.71436 107 THR A CA 1
ATOM 733 C C . THR A 1 132 ? 17.63358 -2.05305 -35.13074 1.000 19.95992 107 THR A C 1
ATOM 734 O O . THR A 1 132 ? 17.92781 -2.31444 -33.95753 1.000 20.81175 107 THR A O 1
ATOM 738 N N . THR A 1 133 ? 16.38055 -1.83534 -35.53543 1.000 21.24910 108 THR A N 1
ATOM 739 C CA . THR A 1 133 ? 15.23511 -1.96860 -34.64077 1.000 20.45292 108 THR A CA 1
ATOM 740 C C . THR A 1 133 ? 15.25588 -3.31886 -33.94129 1.000 20.33054 108 THR A C 1
ATOM 741 O O . THR A 1 133 ? 15.32551 -4.35389 -34.59479 1.000 21.51424 108 THR A O 1
ATOM 745 N N . ASP A 1 134 ? 15.19166 -3.31403 -32.61365 1.000 18.69582 109 ASP A N 1
ATOM 746 C CA . ASP A 1 134 ? 15.16164 -4.57585 -31.89153 1.000 18.52090 109 ASP A CA 1
ATOM 747 C C . ASP A 1 134 ? 13.75120 -5.13766 -31.88727 1.000 20.00320 109 ASP A C 1
ATOM 748 O O . ASP A 1 134 ? 12.77830 -4.39200 -31.79169 1.000 18.70949 109 ASP A O 1
ATOM 753 N N . LEU A 1 135 ? 13.64890 -6.46113 -32.02444 1.000 17.60834 110 LEU A N 1
ATOM 754 C CA . LEU A 1 135 ? 12.40716 -7.19642 -31.81281 1.000 14.01679 110 LEU A CA 1
ATOM 755 C C . LEU A 1 135 ? 12.71360 -8.32902 -30.84234 1.000 24.58819 110 LEU A C 1
ATOM 756 O O . LEU A 1 135 ? 13.61324 -9.13560 -31.10329 1.000 19.05226 110 LEU A O 1
ATOM 761 N N . TYR A 1 136 ? 11.98985 -8.38426 -29.72215 1.000 16.98299 111 TYR A N 1
ATOM 762 C CA . TYR A 1 136 ? 12.35850 -9.33743 -28.69473 1.000 17.07764 111 TYR A CA 1
ATOM 763 C C . TYR A 1 136 ? 11.11625 -9.79310 -27.94192 1.000 19.46164 111 TYR A C 1
ATOM 764 O O . TYR A 1 136 ? 10.04003 -9.19282 -28.04119 1.000 20.47473 111 TYR A O 1
ATOM 773 N N . TYR A 1 137 ? 11.27945 -10.90234 -27.21953 1.000 17.98257 112 TYR A N 1
ATOM 774 C CA . TYR A 1 137 ? 10.19136 -11.60536 -26.54237 1.000 15.77762 112 TYR A CA 1
ATOM 775 C C . TYR A 1 137 ? 10.63999 -11.83564 -25.10798 1.000 20.42594 112 TYR A C 1
ATOM 776 O O . TYR A 1 137 ? 11.26638 -12.86486 -24.80252 1.000 20.86665 112 TYR A O 1
ATOM 785 N N . PRO A 1 138 ? 10.33038 -10.91017 -24.19677 1.000 16.19729 113 PRO A N 1
ATOM 786 C CA . PRO A 1 138 ? 10.94850 -10.95371 -22.85918 1.000 17.85908 113 PRO A CA 1
ATOM 787 C C . PRO A 1 138 ? 10.42994 -12.05482 -21.96591 1.000 20.35860 113 PRO A C 1
ATOM 788 O O . PRO A 1 138 ? 11.06130 -12.32307 -20.92938 1.000 21.79505 113 PRO A O 1
ATOM 792 N N . TYR A 1 139 ? 9.30081 -12.68295 -22.30280 1.000 19.71637 114 TYR A N 1
ATOM 793 C CA . TYR A 1 139 ? 8.75133 -13.78487 -21.51412 1.000 20.37633 114 TYR A CA 1
ATOM 794 C C . TYR A 1 139 ? 8.84571 -15.11205 -22.26681 1.000 23.83903 114 TYR A C 1
ATOM 795 O O . TYR A 1 139 ? 8.04733 -16.03047 -22.03963 1.000 21.49185 114 TYR A O 1
ATOM 804 N N . ALA A 1 140 ? 9.83686 -15.20818 -23.15991 1.000 21.08809 115 ALA A N 1
ATOM 805 C CA . ALA A 1 140 ? 9.96143 -16.34628 -24.05501 1.000 21.96278 115 ALA A CA 1
ATOM 806 C C . ALA A 1 140 ? 10.02503 -17.65925 -23.28814 1.000 26.10310 115 ALA A C 1
ATOM 807 O O . ALA A 1 140 ? 9.48924 -18.67642 -23.74097 1.000 24.63430 115 ALA A O 1
ATOM 809 N N . GLN A 1 141 ? 10.67235 -17.65044 -22.12425 1.000 23.09935 116 GLN A N 1
ATOM 810 C CA . GLN A 1 141 ? 10.88897 -18.84188 -21.32117 1.000 29.68442 116 GLN A CA 1
ATOM 811 C C . GLN A 1 141 ? 9.95288 -18.90292 -20.12237 1.000 26.87301 116 GLN A C 1
ATOM 812 O O . GLN A 1 141 ? 10.21020 -19.65682 -19.17798 1.000 26.51931 116 GLN A O 1
ATOM 818 N N . LEU A 1 142 ? 8.87927 -18.12507 -20.14674 1.000 21.29602 117 LEU A N 1
ATOM 819 C CA . LEU A 1 142 ? 7.92648 -18.04606 -19.05158 1.000 25.46796 117 LEU A CA 1
ATOM 820 C C . LEU A 1 142 ? 6.69278 -18.88672 -19.37349 1.000 25.59739 117 LEU A C 1
ATOM 821 O O . LEU A 1 142 ? 6.16858 -18.83762 -20.49118 1.000 23.13316 117 LEU A O 1
ATOM 826 N N . GLY A 1 143 ? 6.24627 -19.67014 -18.39857 1.000 27.48562 118 GLY A N 1
ATOM 827 C CA . GLY A 1 143 ? 5.01333 -20.42016 -18.50556 1.000 24.65247 118 GLY A CA 1
ATOM 828 C C . GLY A 1 143 ? 5.25512 -21.91770 -18.58256 1.000 28.84029 118 GLY A C 1
ATOM 829 O O . GLY A 1 143 ? 6.38575 -22.40270 -18.67737 1.000 32.48853 118 GLY A O 1
ATOM 830 N N . ASP A 1 144 ? 4.13666 -22.64980 -18.56986 1.000 26.38416 119 ASP A N 1
ATOM 831 C CA . ASP A 1 144 ? 4.18452 -24.10925 -18.49370 1.000 31.04081 119 ASP A CA 1
ATOM 832 C C . ASP A 1 144 ? 4.52065 -24.76146 -19.83392 1.000 33.92977 119 ASP A C 1
ATOM 833 O O . ASP A 1 144 ? 5.18441 -25.80592 -19.86119 1.000 33.22511 119 ASP A O 1
ATOM 838 N N . ARG A 1 145 ? 4.06098 -24.18126 -20.94413 1.000 30.16006 120 ARG A N 1
ATOM 839 C CA . ARG A 1 145 ? 4.23011 -24.82637 -22.24044 1.000 29.72854 120 ARG A CA 1
ATOM 840 C C . ARG A 1 145 ? 5.70190 -24.98649 -22.60893 1.000 36.04065 120 ARG A C 1
ATOM 841 O O . ARG A 1 145 ? 6.09817 -26.03323 -23.13524 1.000 36.03053 120 ARG A O 1
ATOM 849 N N . VAL A 1 146 ? 6.53319 -23.96866 -22.34731 1.000 32.98067 121 VAL A N 1
ATOM 850 C CA . VAL A 1 146 ? 7.94507 -24.09590 -22.71656 1.000 36.78690 121 VAL A CA 1
ATOM 851 C C . VAL A 1 146 ? 8.68293 -25.10869 -21.85422 1.000 39.82686 121 VAL A C 1
ATOM 852 O O . VAL A 1 146 ? 9.70450 -25.65176 -22.29175 1.000 39.57652 121 VAL A O 1
ATOM 856 N N . ARG A 1 147 ? 8.20190 -25.37846 -20.63625 1.000 41.90261 122 ARG A N 1
ATOM 857 C CA . ARG A 1 147 ? 8.80980 -26.41329 -19.80570 1.000 44.73374 122 ARG A CA 1
ATOM 858 C C . ARG A 1 147 ? 8.74836 -27.79195 -20.44638 1.000 47.89661 122 ARG A C 1
ATOM 859 O O . ARG A 1 147 ? 9.46784 -28.69283 -20.00508 1.000 56.57466 122 ARG A O 1
ATOM 867 N N . GLU A 1 148 ? 7.93397 -27.97383 -21.47942 1.000 47.18042 123 GLU A N 1
ATOM 868 C CA . GLU A 1 148 ? 7.82571 -29.24209 -22.19099 1.000 51.24438 123 GLU A CA 1
ATOM 869 C C . GLU A 1 148 ? 8.97547 -29.48607 -23.17018 1.000 56.34016 123 GLU A C 1
ATOM 870 O O . GLU A 1 148 ? 8.86614 -30.37417 -24.02365 1.000 57.42598 123 GLU A O 1
ATOM 876 N N . THR A 1 149 ? 10.06037 -28.72137 -23.07769 1.000 56.06351 124 THR A N 1
ATOM 877 C CA . THR A 1 149 ? 11.21645 -28.93516 -23.93576 1.000 52.99104 124 THR A CA 1
ATOM 878 C C . THR A 1 149 ? 11.99322 -30.15434 -23.45245 1.000 60.25413 124 THR A C 1
ATOM 879 O O . THR A 1 149 ? 12.20419 -30.33086 -22.24769 1.000 61.97179 124 THR A O 1
ATOM 883 N N . GLU A 1 150 ? 12.40613 -31.00518 -24.39338 1.000 57.23254 125 GLU A N 1
ATOM 884 C CA . GLU A 1 150 ? 13.22736 -32.17129 -24.05394 1.000 59.85498 125 GLU A CA 1
ATOM 885 C C . GLU A 1 150 ? 14.66216 -32.02919 -24.55694 1.000 57.50633 125 GLU A C 1
ATOM 886 O O . GLU A 1 150 ? 15.52501 -32.84713 -24.23285 1.000 64.05175 125 GLU A O 1
ATOM 892 N N . GLY A 1 153 ? 19.90036 -35.40220 -30.22996 1.000 49.47208 128 GLY A N 1
ATOM 893 C CA . GLY A 1 153 ? 18.97622 -34.29753 -30.39454 1.000 38.09556 128 GLY A CA 1
ATOM 894 C C . GLY A 1 153 ? 17.74312 -34.63158 -31.21805 1.000 43.17725 128 GLY A C 1
ATOM 895 O O . GLY A 1 153 ? 16.98258 -35.53530 -30.87092 1.000 51.27469 128 GLY A O 1
ATOM 896 N N . TRP A 1 154 ? 17.54538 -33.89405 -32.31565 1.000 42.00463 129 TRP A N 1
ATOM 897 C CA . TRP A 1 154 ? 16.31134 -33.94196 -33.10841 1.000 39.00577 129 TRP A CA 1
ATOM 898 C C . TRP A 1 154 ? 16.42587 -34.98637 -34.22959 1.000 37.13013 129 TRP A C 1
ATOM 899 O O . TRP A 1 154 ? 17.07564 -34.75110 -35.24816 1.000 34.19086 129 TRP A O 1
ATOM 910 N N . GLU A 1 155 ? 15.78744 -36.14357 -34.07122 1.000 41.46523 130 GLU A N 1
ATOM 911 C CA . GLU A 1 155 ? 15.72349 -37.12571 -35.15277 1.000 35.35967 130 GLU A CA 1
ATOM 912 C C . GLU A 1 155 ? 14.33013 -37.02304 -35.75991 1.000 36.63249 130 GLU A C 1
ATOM 913 O O . GLU A 1 155 ? 13.34369 -37.40448 -35.12223 1.000 39.93766 130 GLU A O 1
ATOM 919 N N . VAL A 1 156 ? 14.24332 -36.48539 -36.97779 1.000 29.46412 131 VAL A N 1
ATOM 920 C CA . VAL A 1 156 ? 12.95912 -36.21369 -37.60477 1.000 34.14654 131 VAL A CA 1
ATOM 921 C C . VAL A 1 156 ? 12.87221 -36.93399 -38.94271 1.000 34.36977 131 VAL A C 1
ATOM 922 O O . VAL A 1 156 ? 13.88155 -37.32256 -39.53835 1.000 31.12043 131 VAL A O 1
ATOM 926 N N . THR A 1 157 ? 11.63466 -37.08850 -39.41849 1.000 32.12036 132 THR A N 1
ATOM 927 C CA . THR A 1 157 ? 11.34548 -37.65154 -40.73319 1.000 31.78932 132 THR A CA 1
ATOM 928 C C . THR A 1 157 ? 11.62756 -36.62781 -41.82518 1.000 34.16879 132 THR A C 1
ATOM 929 O O . THR A 1 157 ? 11.75877 -35.42736 -41.56113 1.000 37.22257 132 THR A O 1
ATOM 933 N N . ASP A 1 158 ? 11.70383 -37.11602 -43.07173 1.000 30.34477 133 ASP A N 1
ATOM 934 C CA . ASP A 1 158 ? 11.90799 -36.22134 -44.21024 1.000 32.27924 133 ASP A CA 1
ATOM 935 C C . ASP A 1 158 ? 10.84678 -35.12645 -44.24511 1.000 34.24127 133 ASP A C 1
ATOM 936 O O . ASP A 1 158 ? 11.15596 -33.95379 -44.48764 1.000 34.37407 133 ASP A O 1
ATOM 941 N N . GLU A 1 159 ? 9.58463 -35.48674 -44.00859 1.000 34.00639 134 GLU A N 1
ATOM 942 C CA . GLU A 1 159 ? 8.53942 -34.47211 -44.06172 1.000 30.90319 134 GLU A CA 1
ATOM 943 C C . GLU A 1 159 ? 8.69566 -33.47287 -42.92425 1.000 33.21218 134 GLU A C 1
ATOM 944 O O . GLU A 1 159 ? 8.58289 -32.25982 -43.14322 1.000 31.45542 134 GLU A O 1
ATOM 950 N N . SER A 1 160 ? 8.96565 -33.95701 -41.70480 1.000 32.91400 135 SER A N 1
ATOM 951 C CA . SER A 1 160 ? 9.24207 -33.04175 -40.59824 1.000 31.59132 135 SER A CA 1
ATOM 952 C C . SER A 1 160 ? 10.41460 -32.12772 -40.93016 1.000 32.61284 135 SER A C 1
ATOM 953 O O . SER A 1 160 ? 10.38249 -30.92472 -40.63834 1.000 31.92305 135 SER A O 1
ATOM 956 N N . ALA A 1 161 ? 11.45163 -32.67713 -41.56217 1.000 31.68472 136 ALA A N 1
ATOM 957 C CA . ALA A 1 161 ? 12.58432 -31.85136 -41.96298 1.000 33.77636 136 ALA A CA 1
ATOM 958 C C . ALA A 1 161 ? 12.17064 -30.83529 -43.01730 1.000 35.92305 136 ALA A C 1
ATOM 959 O O . ALA A 1 161 ? 12.66775 -29.70056 -43.03083 1.000 31.94811 136 ALA A O 1
ATOM 961 N N . ARG A 1 162 ? 11.27095 -31.22505 -43.92278 1.000 29.68704 137 ARG A N 1
ATOM 962 C CA . ARG A 1 162 ? 10.83660 -30.27301 -44.93689 1.000 34.43981 137 ARG A CA 1
ATOM 963 C C . ARG A 1 162 ? 10.02191 -29.15188 -44.30918 1.000 33.47099 137 ARG A C 1
ATOM 964 O O . ARG A 1 162 ? 10.03337 -28.01959 -44.81080 1.000 31.05125 137 ARG A O 1
ATOM 972 N N . GLU A 1 163 ? 9.33380 -29.44378 -43.20103 1.000 29.79426 138 GLU A N 1
ATOM 973 C CA . GLU A 1 163 ? 8.54575 -28.42914 -42.51043 1.000 35.91665 138 GLU A CA 1
ATOM 974 C C . GLU A 1 163 ? 9.43710 -27.46009 -41.74091 1.000 36.66898 138 GLU A C 1
ATOM 975 O O . GLU A 1 163 ? 9.13998 -26.25832 -41.68696 1.000 32.80980 138 GLU A O 1
ATOM 981 N N . LEU A 1 164 ? 10.51897 -27.96650 -41.12892 1.000 29.17749 139 LEU A N 1
ATOM 982 C CA . LEU A 1 164 ? 11.49708 -27.08425 -40.49362 1.000 34.64833 139 LEU A CA 1
ATOM 983 C C . LEU A 1 164 ? 12.09787 -26.12822 -41.51602 1.000 32.21293 139 LEU A C 1
ATOM 984 O O . LEU A 1 164 ? 12.15357 -24.91549 -41.29191 1.000 32.66198 139 LEU A O 1
ATOM 989 N N . ASP A 1 165 ? 12.55269 -26.66739 -42.65054 1.000 32.92514 140 ASP A N 1
ATOM 990 C CA . ASP A 1 165 ? 13.08707 -25.83726 -43.72464 1.000 28.53192 140 ASP A CA 1
ATOM 991 C C . ASP A 1 165 ? 12.06547 -24.81060 -44.20008 1.000 30.41661 140 ASP A C 1
ATOM 992 O O . ASP A 1 165 ? 12.41855 -23.65731 -44.46996 1.000 30.34322 140 ASP A O 1
ATOM 997 N N . HIS A 1 166 ? 10.79561 -25.21266 -44.31097 1.000 30.26049 141 HIS A N 1
ATOM 998 C CA . HIS A 1 166 ? 9.78435 -24.33894 -44.90004 1.000 31.10576 141 HIS A CA 1
ATOM 999 C C . HIS A 1 166 ? 9.56185 -23.07896 -44.06852 1.000 27.68071 141 HIS A C 1
ATOM 1000 O O . HIS A 1 166 ? 9.38355 -21.98977 -44.62213 1.000 29.96101 141 HIS A O 1
ATOM 1007 N N . ALA A 1 167 ? 9.53697 -23.20903 -42.74058 1.000 25.38663 142 ALA A N 1
ATOM 1008 C CA . ALA A 1 167 ? 9.34705 -22.04988 -41.87657 1.000 26.86387 142 ALA A CA 1
ATOM 1009 C C . ALA A 1 167 ? 10.57157 -21.13561 -41.81529 1.000 22.57585 142 ALA A C 1
ATOM 1010 O O . ALA A 1 167 ? 10.47574 -20.03976 -41.25847 1.000 26.10677 142 ALA A O 1
ATOM 1012 N N . GLU A 1 168 ? 11.71260 -21.54088 -42.36794 1.000 26.43203 143 GLU A N 1
ATOM 1013 C CA . GLU A 1 168 ? 12.88882 -20.68249 -42.40891 1.000 27.21758 143 GLU A CA 1
ATOM 1014 C C . GLU A 1 168 ? 13.17810 -20.17672 -43.81011 1.000 29.77340 143 GLU A C 1
ATOM 1015 O O . GLU A 1 168 ? 14.22492 -19.54875 -44.02657 1.000 28.72742 143 GLU A O 1
ATOM 1021 N N . GLU A 1 169 ? 12.27945 -20.44773 -44.76541 1.000 29.20338 144 GLU A N 1
ATOM 1022 C CA . GLU A 1 169 ? 12.41335 -19.91931 -46.12380 1.000 28.45513 144 GLU A CA 1
ATOM 1023 C C . GLU A 1 169 ? 12.66393 -18.41342 -46.13602 1.000 26.38902 144 GLU A C 1
ATOM 1024 O O . GLU A 1 169 ? 13.58590 -17.93128 -46.80415 1.000 28.55823 144 GLU A O 1
ATOM 1030 N N . VAL A 1 170 ? 11.82304 -17.64895 -45.43511 1.000 22.50118 145 VAL A N 1
ATOM 1031 C CA . VAL A 1 170 ? 12.00509 -16.19863 -45.41889 1.000 28.62498 145 VAL A CA 1
ATOM 1032 C C . VAL A 1 170 ? 13.38647 -15.83015 -44.89002 1.000 28.37516 145 VAL A C 1
ATOM 1033 O O . VAL A 1 170 ? 14.00028 -14.85730 -45.35134 1.000 25.20705 145 VAL A O 1
ATOM 1037 N N . LEU A 1 171 ? 13.90984 -16.60855 -43.93623 1.000 27.03894 146 LEU A N 1
ATOM 1038 C CA . LEU A 1 171 ? 15.24010 -16.33671 -43.40174 1.000 25.63360 146 LEU A CA 1
ATOM 1039 C C . LEU A 1 171 ? 16.32693 -16.69906 -44.40734 1.000 28.86113 146 LEU A C 1
ATOM 1040 O O . LEU A 1 171 ? 17.35232 -16.01120 -44.50441 1.000 29.54512 146 LEU A O 1
ATOM 1045 N N . ARG A 1 172 ? 16.13423 -17.78957 -45.14546 1.000 26.21337 147 ARG A N 1
ATOM 1046 C CA . ARG A 1 172 ? 17.14611 -18.19567 -46.11033 1.000 30.70349 147 ARG A CA 1
ATOM 1047 C C . ARG A 1 172 ? 17.18024 -17.25280 -47.30122 1.000 29.34635 147 ARG A C 1
ATOM 1048 O O . ARG A 1 172 ? 18.22169 -17.11317 -47.94134 1.000 32.71474 147 ARG A O 1
ATOM 1056 N N . ASP A 1 173 ? 16.06508 -16.59052 -47.60364 1.000 28.57437 148 ASP A N 1
ATOM 1057 C CA . ASP A 1 173 ? 16.04884 -15.61484 -48.68787 1.000 36.43145 148 ASP A CA 1
ATOM 1058 C C . ASP A 1 173 ? 16.60656 -14.24413 -48.29628 1.000 32.39699 148 ASP A C 1
ATOM 1059 O O . ASP A 1 173 ? 17.05502 -13.50818 -49.18025 1.000 37.69492 148 ASP A O 1
ATOM 1064 N N . HIS A 1 174 ? 16.62868 -13.89028 -47.00995 1.000 31.22283 149 HIS A N 1
ATOM 1065 C CA . HIS A 1 174 ? 17.00036 -12.53898 -46.58377 1.000 32.41906 149 HIS A CA 1
ATOM 1066 C C . HIS A 1 174 ? 18.44372 -12.44286 -46.10851 1.000 33.38808 149 HIS A C 1
ATOM 1067 O O . HIS A 1 174 ? 19.16816 -11.52539 -46.50698 1.000 32.66660 149 HIS A O 1
ATOM 1074 N N . VAL A 1 175 ? 18.87106 -13.36608 -45.24806 1.000 28.86963 150 VAL A N 1
ATOM 1075 C CA . VAL A 1 175 ? 20.15250 -13.19413 -44.55726 1.000 31.93079 150 VAL A CA 1
ATOM 1076 C C . VAL A 1 175 ? 21.34190 -13.18509 -45.51147 1.000 29.43769 150 VAL A C 1
ATOM 1077 O O . VAL A 1 175 ? 22.19224 -12.28739 -45.38901 1.000 30.83855 150 VAL A O 1
ATOM 1081 N N . PRO A 1 176 ? 21.46700 -14.11388 -46.47422 1.000 29.81112 151 PRO A N 1
ATOM 1082 C CA . PRO A 1 176 ? 22.68118 -14.11420 -47.31581 1.000 34.20134 151 PRO A CA 1
ATOM 1083 C C . PRO A 1 176 ? 22.92680 -12.80060 -48.03910 1.000 35.13211 151 PRO A C 1
ATOM 1084 O O . PRO A 1 176 ? 24.01741 -12.22510 -47.91153 1.000 31.81641 151 PRO A O 1
ATOM 1088 N N . ASP A 1 177 ? 21.93991 -12.31375 -48.80153 1.000 35.47537 152 ASP A N 1
ATOM 1089 C CA . ASP A 1 177 ? 22.07812 -11.01606 -49.46056 1.000 36.75699 152 ASP A CA 1
ATOM 1090 C C . ASP A 1 177 ? 22.41575 -9.92652 -48.45347 1.000 36.26409 152 ASP A C 1
ATOM 1091 O O . ASP A 1 177 ? 23.24755 -9.04860 -48.72585 1.000 36.09508 152 ASP A O 1
ATOM 1096 N N . ARG A 1 178 ? 21.78755 -9.97729 -47.27461 1.000 35.27419 153 ARG A N 1
ATOM 1097 C CA . ARG A 1 178 ? 21.99522 -8.93593 -46.27465 1.000 35.11542 153 ARG A CA 1
ATOM 1098 C C . ARG A 1 178 ? 23.40437 -9.00037 -45.69105 1.000 33.67576 153 ARG A C 1
ATOM 1099 O O . ARG A 1 178 ? 24.01570 -7.95856 -45.42441 1.000 30.54717 153 ARG A O 1
ATOM 1107 N N . LEU A 1 179 ? 23.94296 -10.21260 -45.49505 1.000 27.31279 154 LEU A N 1
ATOM 1108 C CA . LEU A 1 179 ? 25.34403 -10.34659 -45.09048 1.000 28.05695 154 LEU A CA 1
ATOM 1109 C C . LEU A 1 179 ? 26.27796 -9.70120 -46.10657 1.000 33.77842 154 LEU A C 1
ATOM 1110 O O . LEU A 1 179 ? 27.28185 -9.08307 -45.73220 1.000 34.26846 154 LEU A O 1
ATOM 1115 N N . ALA A 1 180 ? 25.96230 -9.82830 -47.39932 1.000 33.19297 155 ALA A N 1
ATOM 1116 C CA . ALA A 1 180 ? 26.74718 -9.14881 -48.42563 1.000 33.86074 155 ALA A CA 1
ATOM 1117 C C . ALA A 1 180 ? 26.65011 -7.63599 -48.27417 1.000 36.73896 155 ALA A C 1
ATOM 1118 O O . ALA A 1 180 ? 27.66930 -6.93200 -48.26817 1.000 36.05899 155 ALA A O 1
ATOM 1120 N N . GLU A 1 181 ? 25.42784 -7.11590 -48.13277 1.000 34.96847 156 GLU A N 1
ATOM 1121 C CA . GLU A 1 181 ? 25.27110 -5.67557 -47.93820 1.000 38.39383 156 GLU A CA 1
ATOM 1122 C C . GLU A 1 181 ? 26.04700 -5.19309 -46.71933 1.000 36.72110 156 GLU A C 1
ATOM 1123 O O . GLU A 1 181 ? 26.54199 -4.06452 -46.71284 1.000 37.72860 156 GLU A O 1
ATOM 1129 N N . LEU A 1 182 ? 26.20960 -6.04174 -45.70274 1.000 35.30012 157 LEU A N 1
ATOM 1130 C CA . LEU A 1 182 ? 26.99076 -5.69416 -44.52592 1.000 27.78005 157 LEU A CA 1
ATOM 1131 C C . LEU A 1 182 ? 28.46794 -6.05596 -44.66587 1.000 37.31336 157 LEU A C 1
ATOM 1132 O O . LEU A 1 182 ? 29.21134 -5.95360 -43.68367 1.000 34.16610 157 LEU A O 1
ATOM 1137 N N . GLY A 1 183 ? 28.90520 -6.48903 -45.85141 1.000 38.68112 158 GLY A N 1
ATOM 1138 C CA . GLY A 1 183 ? 30.31839 -6.60989 -46.15375 1.000 34.43010 158 GLY A CA 1
ATOM 1139 C C . GLY A 1 183 ? 30.89968 -8.00821 -46.14320 1.000 38.04090 158 GLY A C 1
ATOM 1140 O O . GLY A 1 183 ? 32.10401 -8.14449 -46.37953 1.000 37.70201 158 GLY A O 1
ATOM 1141 N N . PHE A 1 184 ? 30.11154 -9.05068 -45.88242 1.000 34.26685 159 PHE A N 1
ATOM 1142 C CA . PHE A 1 184 ? 30.65809 -10.40618 -45.89939 1.000 35.64408 159 PHE A CA 1
ATOM 1143 C C . PHE A 1 184 ? 31.12158 -10.77649 -47.30332 1.000 34.15593 159 PHE A C 1
ATOM 1144 O O . PHE A 1 184 ? 30.40044 -10.56601 -48.28025 1.000 33.23172 159 PHE A O 1
ATOM 1152 N N . ARG A 1 185 ? 32.32060 -11.34837 -47.39616 1.000 34.76486 160 ARG A N 1
ATOM 1153 C CA . ARG A 1 185 ? 32.93224 -11.75413 -48.66115 1.000 40.11401 160 ARG A CA 1
ATOM 1154 C C . ARG A 1 185 ? 33.43364 -13.19622 -48.57897 1.000 43.84530 160 ARG A C 1
ATOM 1155 O O . ARG A 1 185 ? 34.58362 -13.50401 -48.89814 1.000 41.55167 160 ARG A O 1
ATOM 1163 N N . GLY A 1 186 ? 32.57138 -14.10715 -48.13738 1.000 38.72197 161 GLY A N 1
ATOM 1164 C CA . GLY A 1 186 ? 32.97941 -15.48995 -48.06625 1.000 34.82670 161 GLY A CA 1
ATOM 1165 C C . GLY A 1 186 ? 34.05527 -15.76899 -47.02231 1.000 36.43577 161 GLY A C 1
ATOM 1166 O O . GLY A 1 186 ? 34.34115 -14.96624 -46.13275 1.000 36.37888 161 GLY A O 1
ATOM 1167 N N . GLY A 1 187 ? 34.65535 -16.95608 -47.15761 1.000 32.17672 162 GLY A N 1
ATOM 1168 C CA . GLY A 1 187 ? 35.65065 -17.44107 -46.22267 1.000 31.36145 162 GLY A CA 1
ATOM 1169 C C . GLY A 1 187 ? 35.29200 -18.81312 -45.68409 1.000 30.99092 162 GLY A C 1
ATOM 1170 O O . GLY A 1 187 ? 35.03215 -19.73881 -46.45710 1.000 36.54472 162 GLY A O 1
ATOM 1171 N N . VAL A 1 188 ? 35.27907 -18.96207 -44.36192 1.000 32.14864 163 VAL A N 1
ATOM 1172 C CA . VAL A 1 188 ? 34.76788 -20.15661 -43.69456 1.000 27.66771 163 VAL A CA 1
ATOM 1173 C C . VAL A 1 188 ? 33.49589 -19.75903 -42.95296 1.000 29.15282 163 VAL A C 1
ATOM 1174 O O . VAL A 1 188 ? 33.49244 -18.76539 -42.21287 1.000 26.40264 163 VAL A O 1
ATOM 1178 N N . ALA A 1 189 ? 32.40960 -20.50451 -43.18081 1.000 24.00803 164 ALA A N 1
ATOM 1179 C CA . ALA A 1 189 ? 31.12186 -20.26205 -42.53327 1.000 24.47591 164 ALA A CA 1
ATOM 1180 C C . ALA A 1 189 ? 30.73879 -21.45991 -41.67359 1.000 24.81285 164 ALA A C 1
ATOM 1181 O O . ALA A 1 189 ? 30.73346 -22.60081 -42.15730 1.000 26.22400 164 ALA A O 1
ATOM 1183 N N . TYR A 1 190 ? 30.37766 -21.19424 -40.41366 1.000 26.94931 165 TYR A N 1
ATOM 1184 C CA . TYR A 1 190 ? 30.15319 -22.23416 -39.40882 1.000 26.49203 165 TYR A CA 1
ATOM 1185 C C . TYR A 1 190 ? 28.75362 -22.10197 -38.81157 1.000 24.20031 165 TYR A C 1
ATOM 1186 O O . TYR A 1 190 ? 28.39397 -21.04008 -38.29226 1.000 24.71798 165 TYR A O 1
ATOM 1195 N N . ASP A 1 191 ? 27.96364 -23.17557 -38.88932 1.000 23.19448 166 ASP A N 1
ATOM 1196 C CA . ASP A 1 191 ? 26.63511 -23.25056 -38.28340 1.000 18.36468 166 ASP A CA 1
ATOM 1197 C C . ASP A 1 191 ? 26.71753 -24.26397 -37.13707 1.000 25.14878 166 ASP A C 1
ATOM 1198 O O . ASP A 1 191 ? 26.90917 -25.46896 -37.37101 1.000 21.02485 166 ASP A O 1
ATOM 1203 N N . ALA A 1 192 ? 26.58599 -23.77427 -35.89438 1.000 19.14373 167 ALA A N 1
ATOM 1204 C CA . ALA A 1 192 ? 26.79791 -24.58692 -34.69718 1.000 21.63984 167 ALA A CA 1
ATOM 1205 C C . ALA A 1 192 ? 25.61426 -25.49287 -34.35009 1.000 22.43887 167 ALA A C 1
ATOM 1206 O O . ALA A 1 192 ? 25.65034 -26.18604 -33.32151 1.000 22.28571 167 ALA A O 1
ATOM 1208 N N . ALA A 1 193 ? 24.56546 -25.47999 -35.16010 1.000 21.33703 168 ALA A N 1
ATOM 1209 C CA . ALA A 1 193 ? 23.42442 -26.37183 -35.00885 1.000 22.27184 168 ALA A CA 1
ATOM 1210 C C . ALA A 1 193 ? 22.75511 -26.40114 -36.36951 1.000 23.45288 168 ALA A C 1
ATOM 1211 O O . ALA A 1 193 ? 21.71117 -25.77513 -36.57579 1.000 19.40389 168 ALA A O 1
ATOM 1213 N N . CYS A 1 194 ? 23.39574 -27.08691 -37.32059 1.000 22.27840 169 CYS A N 1
ATOM 1214 C CA . CYS A 1 194 ? 23.03965 -26.95012 -38.72067 1.000 18.99872 169 CYS A CA 1
ATOM 1215 C C . CYS A 1 194 ? 21.75376 -27.68001 -39.09173 1.000 21.86232 169 CYS A C 1
ATOM 1216 O O . CYS A 1 194 ? 21.28175 -27.50831 -40.21670 1.000 24.70126 169 CYS A O 1
ATOM 1219 N N . SER A 1 195 ? 21.15822 -28.43874 -38.17327 1.000 21.55136 170 SER A N 1
ATOM 1220 C CA . SER A 1 195 ? 20.02143 -29.29552 -38.49262 1.000 25.38586 170 SER A CA 1
ATOM 1221 C C . SER A 1 195 ? 20.18189 -29.89569 -39.89147 1.000 26.53796 170 SER A C 1
ATOM 1222 O O . SER A 1 195 ? 21.15343 -30.62828 -40.13717 1.000 24.51599 170 SER A O 1
ATOM 1225 N N . THR A 1 196 ? 19.27415 -29.57135 -40.82406 1.000 25.00334 171 THR A N 1
ATOM 1226 C CA . THR A 1 196 ? 19.26697 -30.22266 -42.13641 1.000 26.00853 171 THR A CA 1
ATOM 1227 C C . THR A 1 196 ? 20.39155 -29.75625 -43.05273 1.000 23.84527 171 THR A C 1
ATOM 1228 O O . THR A 1 196 ? 20.59292 -30.35964 -44.11105 1.000 26.42348 171 THR A O 1
ATOM 1232 N N . GLY A 1 197 ? 21.10708 -28.68859 -42.69500 1.000 26.73762 172 GLY A N 1
ATOM 1233 C CA . GLY A 1 197 ? 22.08807 -28.07813 -43.57523 1.000 19.89702 172 GLY A CA 1
ATOM 1234 C C . GLY A 1 197 ? 21.53040 -27.09407 -44.58562 1.000 25.10824 172 GLY A C 1
ATOM 1235 O O . GLY A 1 197 ? 22.31699 -26.41999 -45.26328 1.000 28.48171 172 GLY A O 1
ATOM 1236 N N . ALA A 1 198 ? 20.20255 -26.97654 -44.71406 1.000 25.26437 173 ALA A N 1
ATOM 1237 C CA . ALA A 1 198 ? 19.63576 -26.08609 -45.72701 1.000 25.58549 173 ALA A CA 1
ATOM 1238 C C . ALA A 1 198 ? 20.09307 -24.64368 -45.54431 1.000 27.99884 173 ALA A C 1
ATOM 1239 O O . ALA A 1 198 ? 20.36423 -23.94159 -46.52841 1.000 27.67383 173 ALA A O 1
ATOM 1241 N N . PHE A 1 199 ? 20.14932 -24.15984 -44.30348 1.000 27.60498 174 PHE A N 1
ATOM 1242 C CA . PHE A 1 199 ? 20.44722 -22.73732 -44.12566 1.000 25.18600 174 PHE A CA 1
ATOM 1243 C C . PHE A 1 199 ? 21.88920 -22.42905 -44.50100 1.000 27.05024 174 PHE A C 1
ATOM 1244 O O . PHE A 1 199 ? 22.16328 -21.45463 -45.22178 1.000 24.09691 174 PHE A O 1
ATOM 1252 N N . LEU A 1 200 ? 22.83456 -23.21739 -43.98427 1.000 20.96237 175 LEU A N 1
ATOM 1253 C CA . LEU A 1 200 ? 24.22049 -22.96376 -44.34832 1.000 24.47091 175 LEU A CA 1
ATOM 1254 C C . LEU A 1 200 ? 24.45726 -23.22776 -45.82770 1.000 28.97271 175 LEU A C 1
ATOM 1255 O O . LEU A 1 200 ? 25.30157 -22.56983 -46.44700 1.000 29.63651 175 LEU A O 1
ATOM 1260 N N . GLN A 1 201 ? 23.72536 -24.17496 -46.41634 1.000 26.91451 176 GLN A N 1
ATOM 1261 C CA . GLN A 1 201 ? 23.84785 -24.37141 -47.85670 1.000 29.40983 176 GLN A CA 1
ATOM 1262 C C . GLN A 1 201 ? 23.48819 -23.09457 -48.61521 1.000 31.17343 176 GLN A C 1
ATOM 1263 O O . GLN A 1 201 ? 24.14148 -22.75534 -49.60857 1.000 31.14378 176 GLN A O 1
ATOM 1269 N N . ALA A 1 202 ? 22.48494 -22.34230 -48.13339 1.000 30.14702 177 ALA A N 1
ATOM 1270 C CA . ALA A 1 202 ? 22.08638 -21.11725 -48.83265 1.000 29.73936 177 ALA A CA 1
ATOM 1271 C C . ALA A 1 202 ? 23.13566 -20.02942 -48.68977 1.000 30.39010 177 ALA A C 1
ATOM 1272 O O . ALA A 1 202 ? 23.31690 -19.21873 -49.60490 1.000 36.89719 177 ALA A O 1
ATOM 1274 N N . VAL A 1 203 ? 23.82186 -19.99177 -47.54640 1.000 31.00710 178 VAL A N 1
ATOM 1275 C CA . VAL A 1 203 ? 24.94968 -19.08449 -47.36269 1.000 30.65408 178 VAL A CA 1
ATOM 1276 C C . VAL A 1 203 ? 26.06102 -19.41906 -48.34802 1.000 32.38121 178 VAL A C 1
ATOM 1277 O O . VAL A 1 203 ? 26.64424 -18.53187 -48.98340 1.000 33.11171 178 VAL A O 1
ATOM 1281 N N . GLY A 1 204 ? 26.39342 -20.70589 -48.46036 1.000 29.43390 179 GLY A N 1
ATOM 1282 C CA . GLY A 1 204 ? 27.40782 -21.11340 -49.42106 1.000 31.90649 179 GLY A CA 1
ATOM 1283 C C . GLY A 1 204 ? 27.06453 -20.70727 -50.84163 1.000 30.35638 179 GLY A C 1
ATOM 1284 O O . GLY A 1 204 ? 27.89992 -20.14860 -51.55609 1.000 35.99982 179 GLY A O 1
ATOM 1285 N N . ARG A 1 205 ? 25.81780 -20.95786 -51.26079 1.000 31.63496 180 ARG A N 1
ATOM 1286 C CA . ARG A 1 205 ? 25.42356 -20.63418 -52.62823 1.000 31.67511 180 ARG A CA 1
ATOM 1287 C C . ARG A 1 205 ? 25.59422 -19.15043 -52.91630 1.000 34.38265 180 ARG A C 1
ATOM 1288 O O . ARG A 1 205 ? 26.07001 -18.77312 -53.98995 1.000 36.99261 180 ARG A O 1
ATOM 1290 N N . ARG A 1 206 ? 25.22617 -18.29370 -51.96123 1.000 38.13457 181 ARG A N 1
ATOM 1291 C CA . ARG A 1 206 ? 25.33478 -16.84975 -52.16791 1.000 35.58860 181 ARG A CA 1
ATOM 1292 C C . ARG A 1 206 ? 26.78468 -16.38920 -52.26543 1.000 36.56137 181 ARG A C 1
ATOM 1293 O O . ARG A 1 206 ? 27.06597 -15.35437 -52.88560 1.000 37.55183 181 ARG A O 1
ATOM 1301 N N . PHE A 1 207 ? 27.71447 -17.12492 -51.65797 1.000 33.83133 182 PHE A N 1
ATOM 1302 C CA . PHE A 1 207 ? 29.11104 -16.69930 -51.56664 1.000 38.01411 182 PHE A CA 1
ATOM 1303 C C . PHE A 1 207 ? 30.00555 -17.82103 -52.07374 1.000 40.07922 182 PHE A C 1
ATOM 1304 O O . PHE A 1 207 ? 30.53190 -18.61647 -51.28373 1.000 37.90033 182 PHE A O 1
ATOM 1312 N N . PRO A 1 208 ? 30.20274 -17.90898 -53.39311 1.000 46.97201 183 PRO A N 1
ATOM 1313 C CA . PRO A 1 208 ? 30.99051 -19.01218 -53.96384 1.000 40.05929 183 PRO A CA 1
ATOM 1314 C C . PRO A 1 208 ? 32.39685 -19.08627 -53.39394 1.000 36.92514 183 PRO A C 1
ATOM 1315 O O . PRO A 1 208 ? 33.03150 -18.07292 -53.08951 1.000 40.20531 183 PRO A O 1
ATOM 1319 N N . GLY A 1 209 ? 32.88889 -20.31536 -53.25489 1.000 38.39812 184 GLY A N 1
ATOM 1320 C CA . GLY A 1 209 ? 34.17367 -20.53751 -52.63273 1.000 36.32497 184 GLY A CA 1
ATOM 1321 C C . GLY A 1 209 ? 34.15302 -20.56841 -51.12207 1.000 41.73645 184 GLY A C 1
ATOM 1322 O O . GLY A 1 209 ? 35.16029 -20.95438 -50.51504 1.000 40.63982 184 GLY A O 1
ATOM 1323 N N . THR A 1 210 ? 33.04637 -20.18022 -50.48859 1.000 35.64770 185 THR A N 1
ATOM 1324 C CA . THR A 1 210 ? 32.95007 -20.28934 -49.04072 1.000 35.42129 185 THR A CA 1
ATOM 1325 C C . THR A 1 210 ? 32.82942 -21.74168 -48.61769 1.000 32.46406 185 THR A C 1
ATOM 1326 O O . THR A 1 210 ? 32.02344 -22.49514 -49.17036 1.000 36.53784 185 THR A O 1
ATOM 1330 N N . ARG A 1 211 ? 33.63402 -22.13106 -47.63708 1.000 29.42279 186 ARG A N 1
ATOM 1331 C CA . ARG A 1 211 ? 33.54024 -23.46491 -47.07376 1.000 27.84681 186 ARG A CA 1
ATOM 1332 C C . ARG A 1 211 ? 32.45473 -23.47427 -46.01332 1.000 30.84464 186 ARG A C 1
ATOM 1333 O O . ARG A 1 211 ? 32.47822 -22.65701 -45.08469 1.000 28.68388 186 ARG A O 1
ATOM 1341 N N . THR A 1 212 ? 31.49715 -24.38866 -46.15581 1.000 27.31004 187 THR A N 1
ATOM 1342 C CA . THR A 1 212 ? 30.38710 -24.49011 -45.22307 1.000 26.62357 187 THR A CA 1
ATOM 1343 C C . THR A 1 212 ? 30.67699 -25.62108 -44.25206 1.000 28.57245 187 THR A C 1
ATOM 1344 O O . THR A 1 212 ? 30.83629 -26.77597 -44.66728 1.000 27.82903 187 THR A O 1
ATOM 1348 N N . ILE A 1 213 ? 30.76708 -25.27999 -42.96569 1.000 26.43779 188 ILE A N 1
ATOM 1349 C CA . ILE A 1 213 ? 31.02002 -26.24423 -41.90035 1.000 26.51429 188 ILE A CA 1
ATOM 1350 C C . ILE A 1 213 ? 29.82216 -26.24524 -40.95288 1.000 27.47391 188 ILE A C 1
ATOM 1351 O O . ILE A 1 213 ? 29.54514 -25.23632 -40.28740 1.000 22.55808 188 ILE A O 1
ATOM 1356 N N . GLY A 1 214 ? 29.13114 -27.38193 -40.87237 1.000 24.43376 189 GLY A N 1
ATOM 1357 C CA . GLY A 1 214 ? 28.00030 -27.54885 -39.97881 1.000 20.21919 189 GLY A CA 1
ATOM 1358 C C . GLY A 1 214 ? 28.35669 -28.43264 -38.79857 1.000 24.84000 189 GLY A C 1
ATOM 1359 O O . GLY A 1 214 ? 29.24231 -29.28146 -38.88441 1.000 29.55312 189 GLY A O 1
ATOM 1360 N N . GLN A 1 215 ? 27.67403 -28.20823 -37.68546 1.000 20.35774 190 GLN A N 1
ATOM 1361 C CA . GLN A 1 215 ? 27.72134 -29.07762 -36.52176 1.000 20.74979 190 GLN A CA 1
ATOM 1362 C C . GLN A 1 215 ? 26.30345 -29.19444 -35.99229 1.000 26.46324 190 GLN A C 1
ATOM 1363 O O . GLN A 1 215 ? 25.51711 -28.24497 -36.08764 1.000 20.75209 190 GLN A O 1
ATOM 1369 N N . ASP A 1 216 ? 25.96433 -30.37533 -35.47857 1.000 22.07842 191 ASP A N 1
ATOM 1370 C CA . ASP A 1 216 ? 24.66506 -30.54930 -34.85802 1.000 22.87728 191 ASP A CA 1
ATOM 1371 C C . ASP A 1 216 ? 24.76062 -31.63575 -33.79696 1.000 29.07296 191 ASP A C 1
ATOM 1372 O O . ASP A 1 216 ? 25.56271 -32.57061 -33.90163 1.000 28.15264 191 ASP A O 1
ATOM 1377 N N . LEU A 1 217 ? 23.95341 -31.48186 -32.75190 1.000 29.96141 192 LEU A N 1
ATOM 1378 C CA . LEU A 1 217 ? 23.92361 -32.48939 -31.69901 1.000 29.78613 192 LEU A CA 1
ATOM 1379 C C . LEU A 1 217 ? 23.38279 -33.81720 -32.21173 1.000 30.13991 192 LEU A C 1
ATOM 1380 O O . LEU A 1 217 ? 23.78224 -34.87558 -31.71710 1.000 29.21821 192 LEU A O 1
ATOM 1385 N N . SER A 1 218 ? 22.49937 -33.79151 -33.20566 1.000 28.95598 193 SER A N 1
ATOM 1386 C CA . SER A 1 218 ? 21.82290 -35.02602 -33.61961 1.000 29.55696 193 SER A CA 1
ATOM 1387 C C . SER A 1 218 ? 22.59188 -35.73089 -34.72986 1.000 29.64888 193 SER A C 1
ATOM 1388 O O . SER A 1 218 ? 22.86417 -35.12004 -35.77846 1.000 30.64813 193 SER A O 1
ATOM 1391 N N . PRO A 1 219 ? 22.90265 -37.01739 -34.55435 1.000 28.61745 194 PRO A N 1
ATOM 1392 C CA . PRO A 1 219 ? 23.51839 -37.77903 -35.65808 1.000 29.15938 194 PRO A CA 1
ATOM 1393 C C . PRO A 1 219 ? 22.62950 -37.86680 -36.87582 1.000 28.61589 194 PRO A C 1
ATOM 1394 O O . PRO A 1 219 ? 23.12258 -37.88727 -38.01132 1.000 30.61221 194 PRO A O 1
ATOM 1398 N N . ALA A 1 220 ? 21.31617 -37.94120 -36.67023 1.000 29.93917 195 ALA A N 1
ATOM 1399 C CA . ALA A 1 220 ? 20.40746 -38.02228 -37.80518 1.000 27.58321 195 ALA A CA 1
ATOM 1400 C C . ALA A 1 220 ? 20.43221 -36.73631 -38.61722 1.000 29.23815 195 ALA A C 1
ATOM 1401 O O . ALA A 1 220 ? 20.32950 -36.76665 -39.84973 1.000 26.92147 195 ALA A O 1
ATOM 1403 N N . MET A 1 221 ? 20.56375 -35.59293 -37.93668 1.000 26.71623 196 MET A N 1
ATOM 1404 C CA . MET A 1 221 ? 20.62819 -34.31286 -38.62975 1.000 28.75181 196 MET A CA 1
ATOM 1405 C C . MET A 1 221 ? 21.90981 -34.23322 -39.45598 1.000 27.56957 196 MET A C 1
ATOM 1406 O O . MET A 1 221 ? 21.89644 -33.82255 -40.62431 1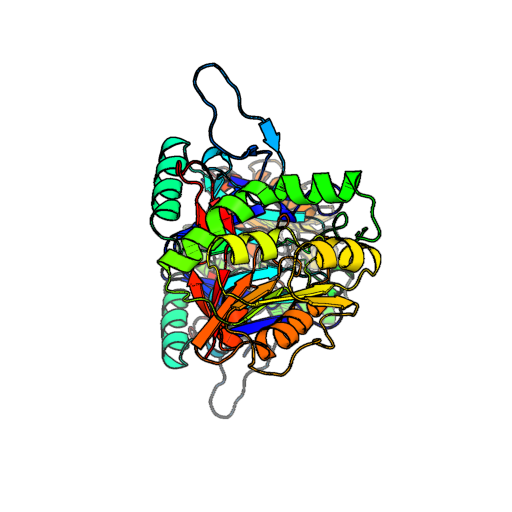.000 23.09027 196 MET A O 1
ATOM 1411 N N . VAL A 1 222 ? 23.03361 -34.61502 -38.84295 1.000 25.28770 197 VAL A N 1
ATOM 1412 C CA . VAL A 1 222 ? 24.31815 -34.61953 -39.53200 1.000 27.12932 197 VAL A CA 1
ATOM 1413 C C . VAL A 1 222 ? 24.23851 -35.46458 -40.79322 1.000 30.93407 197 VAL A C 1
ATOM 1414 O O . VAL A 1 222 ? 24.71228 -35.06186 -41.86269 1.000 29.03202 197 VAL A O 1
ATOM 1418 N N . ALA A 1 223 ? 23.63266 -36.65064 -40.68630 1.000 28.97664 198 ALA A N 1
ATOM 1419 C CA . ALA A 1 223 ? 23.42269 -37.48012 -41.86569 1.000 31.31408 198 ALA A CA 1
ATOM 1420 C C . ALA A 1 223 ? 22.74801 -36.68874 -42.98251 1.000 25.87928 198 ALA A C 1
ATOM 1421 O O . ALA A 1 223 ? 23.14944 -36.77979 -44.14830 1.000 25.86689 198 ALA A O 1
ATOM 1423 N N . ARG A 1 224 ? 21.74305 -35.87631 -42.63960 1.000 26.67291 199 ARG A N 1
ATOM 1424 C CA . ARG A 1 224 ? 21.09073 -35.05080 -43.65875 1.000 31.19244 199 ARG A CA 1
ATOM 1425 C C . ARG A 1 224 ? 22.01414 -33.94701 -44.16221 1.000 29.47872 199 ARG A C 1
ATOM 1426 O O . ARG A 1 224 ? 22.05277 -33.66135 -45.36806 1.000 27.41787 199 ARG A O 1
ATOM 1434 N N . ALA A 1 225 ? 22.76499 -33.31110 -43.25651 1.000 24.46717 200 ALA A N 1
ATOM 1435 C CA . ALA A 1 225 ? 23.60998 -32.19465 -43.67413 1.000 28.88599 200 ALA A CA 1
ATOM 1436 C C . ALA A 1 225 ? 24.85764 -32.65038 -44.43495 1.000 29.45907 200 ALA A C 1
ATOM 1437 O O . ALA A 1 225 ? 25.42211 -31.86321 -45.20020 1.000 29.19904 200 ALA A O 1
ATOM 1439 N N . ARG A 1 226 ? 25.30206 -33.89947 -44.26512 1.000 26.07288 201 ARG A N 1
ATOM 1440 C CA . ARG A 1 226 ? 26.38786 -34.36976 -45.11802 1.000 29.24931 201 ARG A CA 1
ATOM 1441 C C . ARG A 1 226 ? 26.01944 -34.29655 -46.60137 1.000 34.10405 201 ARG A C 1
ATOM 1442 O O . ARG A 1 226 ? 26.91527 -34.25539 -47.44919 1.000 36.22846 201 ARG A O 1
ATOM 1450 N N . THR A 1 227 ? 24.72511 -34.23902 -46.93518 1.000 30.79400 202 THR A N 1
ATOM 1451 C CA . THR A 1 227 ? 24.30310 -34.11933 -48.32731 1.000 36.90904 202 THR A CA 1
ATOM 1452 C C . THR A 1 227 ? 24.36890 -32.69128 -48.86352 1.000 35.37513 202 THR A C 1
ATOM 1453 O O . THR A 1 227 ? 24.25467 -32.51918 -50.08061 1.000 40.63458 202 THR A O 1
ATOM 1457 N N . ARG A 1 228 ? 24.57154 -31.67261 -48.00684 1.000 34.48559 203 ARG A N 1
ATOM 1458 C CA . ARG A 1 228 ? 24.48718 -30.26322 -48.41251 1.000 31.50393 203 ARG A CA 1
ATOM 1459 C C . ARG A 1 228 ? 25.67503 -29.39032 -48.01768 1.000 33.78851 203 ARG A C 1
ATOM 1460 O O . ARG A 1 228 ? 25.83774 -28.31239 -48.60901 1.000 29.22763 203 ARG A O 1
ATOM 1468 N N . LEU A 1 229 ? 26.47102 -29.77101 -47.02387 1.000 30.33017 204 LEU A N 1
ATOM 1469 C CA . LEU A 1 229 ? 27.56766 -28.93758 -46.55425 1.000 28.66460 204 LEU A CA 1
ATOM 1470 C C . LEU A 1 229 ? 28.90798 -29.55275 -46.94426 1.000 30.98992 204 LEU A C 1
ATOM 1471 O O . LEU A 1 229 ? 28.99309 -30.73564 -47.27071 1.000 29.60298 204 LEU A O 1
ATOM 1476 N N . ASP A 1 230 ? 29.96226 -28.72668 -46.92240 1.000 26.16917 205 ASP A N 1
ATOM 1477 C CA . ASP A 1 230 ? 31.30172 -29.25711 -47.14116 1.000 26.17067 205 ASP A CA 1
ATOM 1478 C C . ASP A 1 230 ? 31.73137 -30.15262 -45.99099 1.000 28.01656 205 ASP A C 1
ATOM 1479 O O . ASP A 1 230 ? 32.44073 -31.14039 -46.20446 1.000 29.97465 205 ASP A O 1
ATOM 1484 N N . GLU A 1 231 ? 31.33145 -29.81290 -44.76581 1.000 25.91301 206 GLU A N 1
ATOM 1485 C CA . GLU A 1 231 ? 31.63894 -30.60080 -43.58093 1.000 27.62583 206 GLU A CA 1
ATOM 1486 C C . GLU A 1 231 ? 30.39041 -30.65566 -42.72354 1.000 30.27658 206 GLU A C 1
ATOM 1487 O O . GLU A 1 231 ? 29.62650 -29.69065 -42.66847 1.000 28.84572 206 GLU A O 1
ATOM 1493 N N . ALA A 1 232 ? 30.19819 -31.77565 -42.03295 1.000 27.30170 207 ALA A N 1
ATOM 1494 C CA . ALA A 1 232 ? 29.08049 -31.91058 -41.10236 1.000 29.02225 207 ALA A CA 1
ATOM 1495 C C . ALA A 1 232 ? 29.56520 -32.74498 -39.92914 1.000 34.28188 207 ALA A C 1
ATOM 1496 O O . ALA A 1 232 ? 29.87850 -33.92712 -40.10160 1.000 31.10865 207 ALA A O 1
ATOM 1498 N N . HIS A 1 233 ? 29.63950 -32.12588 -38.74861 1.000 26.39846 208 HIS A N 1
ATOM 1499 C CA . HIS A 1 233 ? 30.19263 -32.74546 -37.55232 1.000 28.00310 208 HIS A CA 1
ATOM 1500 C C . HIS A 1 233 ? 29.07407 -33.02834 -36.56035 1.000 30.34138 208 HIS A C 1
ATOM 1501 O O . HIS A 1 233 ? 28.14466 -32.23277 -36.41900 1.000 28.68526 208 HIS A O 1
ATOM 1508 N N . CYS A 1 234 ? 29.16825 -34.14578 -35.85817 1.000 27.03465 209 CYS A N 1
ATOM 1509 C CA . CYS A 1 234 ? 28.19239 -34.45825 -34.82873 1.000 25.01057 209 CYS A CA 1
ATOM 1510 C C . CYS A 1 234 ? 28.81403 -34.20787 -33.46918 1.000 26.52765 209 CYS A C 1
ATOM 1511 O O . CYS A 1 234 ? 29.94089 -34.65229 -33.20945 1.000 24.93457 209 CYS A O 1
ATOM 1514 N N . GLY A 1 235 ? 28.07768 -33.49828 -32.61145 1.000 26.68078 210 GLY A N 1
ATOM 1515 C CA . GLY A 1 235 ? 28.51527 -33.19784 -31.25890 1.000 26.16377 210 GLY A CA 1
ATOM 1516 C C . GLY A 1 235 ? 27.80843 -31.98467 -30.67515 1.000 27.76887 210 GLY A C 1
ATOM 1517 O O . GLY A 1 235 ? 27.40778 -31.08129 -31.41130 1.000 26.04775 210 GLY A O 1
ATOM 1518 N N . ASP A 1 236 ? 27.64202 -31.96257 -29.35741 1.000 28.40431 211 ASP A N 1
ATOM 1519 C CA . ASP A 1 236 ? 27.06979 -30.80848 -28.67263 1.000 28.93954 211 ASP A CA 1
ATOM 1520 C C . ASP A 1 236 ? 27.89398 -29.55224 -28.96573 1.000 27.80742 211 ASP A C 1
ATOM 1521 O O . ASP A 1 236 ? 29.12151 -29.54867 -28.82229 1.000 27.48931 211 ASP A O 1
ATOM 1526 N N . GLY A 1 237 ? 27.21182 -28.47683 -29.38626 1.000 29.65700 212 GLY A N 1
ATOM 1527 C CA . GLY A 1 237 ? 27.90477 -27.24853 -29.75544 1.000 26.21092 212 GLY A CA 1
ATOM 1528 C C . GLY A 1 237 ? 28.73935 -26.65008 -28.63996 1.000 28.64933 212 GLY A C 1
ATOM 1529 O O . GLY A 1 237 ? 29.62477 -25.82940 -28.90779 1.000 23.68654 212 GLY A O 1
ATOM 1530 N N . ILE A 1 238 ? 28.46843 -27.03386 -27.38803 1.000 24.34296 213 ILE A N 1
ATOM 1531 C CA . ILE A 1 238 ? 29.29654 -26.61385 -26.26521 1.000 23.07126 213 ILE A CA 1
ATOM 1532 C C . ILE A 1 238 ? 30.73657 -27.10572 -26.42627 1.000 28.07820 213 ILE A C 1
ATOM 1533 O O . ILE A 1 238 ? 31.65256 -26.55844 -25.80965 1.000 30.48188 213 ILE A O 1
ATOM 1538 N N . ARG A 1 239 ? 30.96353 -28.13951 -27.23449 1.000 26.13581 214 ARG A N 1
ATOM 1539 C CA . ARG A 1 239 ? 32.30888 -28.55569 -27.62800 1.000 26.79680 214 ARG A CA 1
ATOM 1540 C C . ARG A 1 239 ? 32.41467 -28.32845 -29.12841 1.000 24.21403 214 ARG A C 1
ATOM 1541 O O . ARG A 1 239 ? 32.10259 -29.22707 -29.92107 1.000 27.16504 214 ARG A O 1
ATOM 1549 N N . PRO A 1 240 ? 32.80550 -27.13889 -29.57253 1.000 26.49009 215 PRO A N 1
ATOM 1550 C CA . PRO A 1 240 ? 32.82114 -26.86358 -31.01436 1.000 27.20170 215 PRO A CA 1
ATOM 1551 C C . PRO A 1 240 ? 33.79912 -27.77941 -31.73188 1.000 28.36962 215 PRO A C 1
ATOM 1552 O O . PRO A 1 240 ? 34.85467 -28.12720 -31.19603 1.000 23.97081 215 PRO A O 1
ATOM 1556 N N . ALA A 1 241 ? 33.43761 -28.17607 -32.95166 1.000 29.36463 216 ALA A N 1
ATOM 1557 C CA . ALA A 1 241 ? 34.23445 -29.14507 -33.69956 1.000 28.62298 216 ALA A CA 1
ATOM 1558 C C . ALA A 1 241 ? 35.33762 -28.49889 -34.52887 1.000 29.70608 216 ALA A C 1
ATOM 1559 O O . ALA A 1 241 ? 36.11177 -29.21445 -35.17399 1.000 27.56406 216 ALA A O 1
ATOM 1561 N N . ILE A 1 242 ? 35.43821 -27.17833 -34.51452 1.000 28.75473 217 ILE A N 1
ATOM 1562 C CA . ILE A 1 242 ? 36.43774 -26.45599 -35.29570 1.000 24.75756 217 ILE A CA 1
ATOM 1563 C C . ILE A 1 242 ? 37.23079 -25.59430 -34.32381 1.000 25.39349 217 ILE A C 1
ATOM 1564 O O . ILE A 1 242 ? 36.78867 -25.34948 -33.18889 1.000 25.66501 217 ILE A O 1
ATOM 1569 N N . PRO A 1 243 ? 38.42891 -25.16024 -34.70555 1.000 24.71732 218 PRO A N 1
ATOM 1570 C CA . PRO A 1 243 ? 39.28201 -24.44130 -33.75258 1.000 28.18140 218 PRO A CA 1
ATOM 1571 C C . PRO A 1 243 ? 38.81396 -23.01240 -33.50842 1.000 29.60064 218 PRO A C 1
ATOM 1572 O O . PRO A 1 243 ? 38.02045 -22.43992 -34.26290 1.000 27.29749 218 PRO A O 1
ATOM 1576 N N . GLU A 1 244 ? 39.31044 -22.44256 -32.41023 1.000 32.65190 219 GLU A N 1
ATOM 1577 C CA . GLU A 1 244 ? 38.98000 -21.06253 -32.07142 1.000 34.61987 219 GLU A CA 1
ATOM 1578 C C . GLU A 1 244 ? 39.33363 -20.12195 -33.21353 1.000 32.93986 219 GLU A C 1
ATOM 1579 O O . GLU A 1 244 ? 40.25382 -20.38026 -33.99675 1.000 29.02549 219 GLU A O 1
ATOM 1585 N N . ALA A 1 245 ? 38.59086 -19.01347 -33.29016 1.000 33.74900 220 ALA A N 1
ATOM 1586 C CA . ALA A 1 245 ? 38.89468 -17.91085 -34.19778 1.000 30.63341 220 ALA A CA 1
ATOM 1587 C C . ALA A 1 245 ? 39.25433 -18.40320 -35.58970 1.000 25.57370 220 ALA A C 1
ATOM 1588 O O . ALA A 1 245 ? 40.19087 -17.89248 -36.19838 1.000 30.82575 220 ALA A O 1
ATOM 1590 N N . SER A 1 246 ? 38.54002 -19.41377 -36.08429 1.000 28.11367 221 SER A N 1
ATOM 1591 C CA . SER A 1 246 ? 38.80645 -19.99397 -37.38865 1.000 25.60556 221 SER A CA 1
ATOM 1592 C C . SER A 1 246 ? 37.69901 -19.74011 -38.39632 1.000 27.05374 221 SER A C 1
ATOM 1593 O O . SER A 1 246 ? 37.85504 -20.10371 -39.56478 1.000 29.49319 221 SER A O 1
ATOM 1596 N N . ALA A 1 247 ? 36.59456 -19.12690 -37.99149 1.000 29.00829 222 ALA A N 1
ATOM 1597 C CA . ALA A 1 247 ? 35.44612 -18.96229 -38.86485 1.000 26.49151 222 ALA A CA 1
ATOM 1598 C C . ALA A 1 247 ? 35.20202 -17.48313 -39.09251 1.000 26.20535 222 ALA A C 1
ATOM 1599 O O . ALA A 1 247 ? 35.32070 -16.68053 -38.16359 1.000 27.25676 222 ALA A O 1
ATOM 1601 N N . ASP A 1 248 ? 34.86811 -17.13142 -40.33415 1.000 27.56850 223 ASP A N 1
ATOM 1602 C CA . ASP A 1 248 ? 34.53803 -15.75857 -40.69698 1.000 26.64538 223 ASP A CA 1
ATOM 1603 C C . ASP A 1 248 ? 33.08547 -15.40047 -40.40311 1.000 31.50908 223 ASP A C 1
ATOM 1604 O O . ASP A 1 248 ? 32.76966 -14.21418 -40.26012 1.000 28.98497 223 ASP A O 1
ATOM 1609 N N . LEU A 1 249 ? 32.20394 -16.39803 -40.34338 1.000 28.40031 224 LEU A N 1
ATOM 1610 C CA . LEU A 1 249 ? 30.78746 -16.24181 -40.05411 1.000 24.78234 224 LEU A CA 1
ATOM 1611 C C . LEU A 1 249 ? 30.37330 -17.42413 -39.19633 1.000 27.77760 224 LEU A C 1
ATOM 1612 O O . LEU A 1 249 ? 30.70256 -18.56817 -39.52946 1.000 27.37903 224 LEU A O 1
ATOM 1617 N N . VAL A 1 250 ? 29.67452 -17.14356 -38.09931 1.000 22.47692 225 VAL A N 1
ATOM 1618 C CA . VAL A 1 250 ? 29.11169 -18.15088 -37.20584 1.000 22.29196 225 VAL A CA 1
ATOM 1619 C C . VAL A 1 250 ? 27.60199 -17.92098 -37.12563 1.000 27.38977 225 VAL A C 1
ATOM 1620 O O . VAL A 1 250 ? 27.15159 -16.78252 -36.91103 1.000 22.46047 225 VAL A O 1
ATOM 1624 N N . VAL A 1 251 ? 26.82833 -18.99686 -37.30799 1.000 20.61053 226 VAL A N 1
ATOM 1625 C CA . VAL A 1 251 ? 25.36609 -18.95838 -37.33100 1.000 20.94250 226 VAL A CA 1
ATOM 1626 C C . VAL A 1 251 ? 24.82227 -19.83069 -36.20327 1.000 22.00948 226 VAL A C 1
ATOM 1627 O O . VAL A 1 251 ? 25.25277 -20.98064 -36.03453 1.000 20.18678 226 VAL A O 1
ATOM 1631 N N . CYS A 1 252 ? 23.85735 -19.29578 -35.44995 1.000 19.27837 227 CYS A N 1
ATOM 1632 C CA . CYS A 1 252 ? 23.16513 -20.03181 -34.38828 1.000 22.41597 227 CYS A CA 1
ATOM 1633 C C . CYS A 1 252 ? 21.67356 -19.83770 -34.57383 1.000 21.77625 227 CYS A C 1
ATOM 1634 O O . CYS A 1 252 ? 21.16768 -18.73450 -34.36023 1.000 20.31733 227 CYS A O 1
ATOM 1637 N N . ARG A 1 253 ? 20.96598 -20.90138 -34.94339 1.000 19.78726 228 ARG A N 1
ATOM 1638 C CA . ARG A 1 253 ? 19.52586 -20.84021 -35.12280 1.000 21.39850 228 ARG A CA 1
ATOM 1639 C C . ARG A 1 253 ? 18.78894 -21.69368 -34.09376 1.000 23.76367 228 ARG A C 1
ATOM 1640 O O . ARG A 1 253 ? 17.63015 -22.07732 -34.31237 1.000 21.52175 228 ARG A O 1
ATOM 1648 N N . HIS A 1 254 ? 19.43486 -22.00152 -32.97860 1.000 20.84649 229 HIS A N 1
ATOM 1649 C CA . HIS A 1 254 ? 18.85891 -22.90816 -31.99654 1.000 24.57117 229 HIS A CA 1
ATOM 1650 C C . HIS A 1 254 ? 18.75915 -22.33652 -30.59499 1.000 22.29230 229 HIS A C 1
ATOM 1651 O O . HIS A 1 254 ? 18.21350 -23.01445 -29.70954 1.000 17.89594 229 HIS A O 1
ATOM 1658 N N . LEU A 1 255 ? 19.26894 -21.12390 -30.36074 1.000 18.21797 230 LEU A N 1
ATOM 1659 C CA . LEU A 1 255 ? 19.25027 -20.51197 -29.03288 1.000 22.38701 230 LEU A CA 1
ATOM 1660 C C . LEU A 1 255 ? 17.86544 -19.90416 -28.78462 1.000 23.81364 230 LEU A C 1
ATOM 1661 O O . LEU A 1 255 ? 17.70752 -18.70231 -28.56792 1.000 20.94019 230 LEU A O 1
ATOM 1666 N N . ASN A 1 256 ? 16.85068 -20.77364 -28.84422 1.000 18.76168 231 ASN A N 1
ATOM 1667 C CA . ASN A 1 256 ? 15.45983 -20.38597 -29.03312 1.000 20.12229 231 ASN A CA 1
ATOM 1668 C C . ASN A 1 256 ? 14.56316 -21.08908 -28.01998 1.000 23.87750 231 ASN A C 1
ATOM 1669 O O . ASN A 1 256 ? 14.89443 -22.15592 -27.49473 1.000 19.49001 231 ASN A O 1
ATOM 1674 N N . ALA A 1 257 ? 13.38106 -20.51688 -27.81022 1.000 17.39550 232 ALA A N 1
ATOM 1675 C CA . ALA A 1 257 ? 12.37592 -21.18612 -26.99024 1.000 22.26969 232 ALA A CA 1
ATOM 1676 C C . ALA A 1 257 ? 11.91851 -22.48791 -27.64665 1.000 22.65769 232 ALA A C 1
ATOM 1677 O O . ALA A 1 257 ? 11.75916 -22.56773 -28.87014 1.000 22.58493 232 ALA A O 1
ATOM 1679 N N . PHE A 1 258 ? 11.70723 -23.51100 -26.81487 1.000 23.50276 233 PHE A N 1
ATOM 1680 C CA . PHE A 1 258 ? 11.37191 -24.87932 -27.21734 1.000 29.08738 233 PHE A CA 1
ATOM 1681 C C . PHE A 1 258 ? 12.56067 -25.62792 -27.80361 1.000 27.98501 233 PHE A C 1
ATOM 1682 O O . PHE A 1 258 ? 12.39039 -26.74064 -28.30977 1.000 32.36559 233 PHE A O 1
ATOM 1690 N N . VAL A 1 259 ? 13.76228 -25.06036 -27.76115 1.000 24.91582 234 VAL A N 1
ATOM 1691 C CA . VAL A 1 259 ? 14.96565 -25.74216 -28.21755 1.000 24.11466 234 VAL A CA 1
ATOM 1692 C C . VAL A 1 259 ? 15.96618 -25.93333 -27.07801 1.000 27.81609 234 VAL A C 1
ATOM 1693 O O . VAL A 1 259 ? 16.41058 -27.05525 -26.81067 1.000 24.14074 234 VAL A O 1
ATOM 1697 N N . VAL A 1 260 ? 16.33890 -24.84703 -26.39453 1.000 19.33771 235 VAL A N 1
ATOM 1698 C CA . VAL A 1 260 ? 17.23530 -24.92215 -25.24519 1.000 20.68402 235 VAL A CA 1
ATOM 1699 C C . VAL A 1 260 ? 16.70276 -24.00615 -24.14580 1.000 22.78813 235 VAL A C 1
ATOM 1700 O O . VAL A 1 260 ? 15.73901 -23.26684 -24.33796 1.000 25.55546 235 VAL A O 1
ATOM 1704 N N . GLY A 1 261 ? 17.35373 -24.05230 -22.97509 1.000 25.24742 236 GLY A N 1
ATOM 1705 C CA . GLY A 1 261 ? 17.06045 -23.10802 -21.91659 1.000 23.67730 236 GLY A CA 1
ATOM 1706 C C . GLY A 1 261 ? 17.91446 -21.83525 -21.99950 1.000 25.38369 236 GLY A C 1
ATOM 1707 O O . GLY A 1 261 ? 18.86084 -21.72681 -22.78036 1.000 25.15776 236 GLY A O 1
ATOM 1708 N N . THR A 1 262 ? 17.59228 -20.88206 -21.12402 1.000 24.58153 237 THR A N 1
ATOM 1709 C CA . THR A 1 262 ? 18.19001 -19.54326 -21.19336 1.000 24.84458 237 THR A CA 1
ATOM 1710 C C . THR A 1 262 ? 19.69160 -19.56768 -20.91487 1.000 27.45281 237 THR A C 1
ATOM 1711 O O . THR A 1 262 ? 20.48983 -19.06959 -21.71772 1.000 24.48142 237 THR A O 1
ATOM 1715 N N . GLY A 1 263 ? 20.09815 -20.10810 -19.76193 1.000 33.78690 238 GLY A N 1
ATOM 1716 C CA . GLY A 1 263 ? 21.52388 -20.20956 -19.47816 1.000 29.89996 238 GLY A CA 1
ATOM 1717 C C . GLY A 1 263 ? 22.24644 -21.09142 -20.48115 1.000 28.43430 238 GLY A C 1
ATOM 1718 O O . GLY A 1 263 ? 23.38820 -20.81514 -20.86145 1.000 25.33120 238 GLY A O 1
ATOM 1719 N N . GLN A 1 264 ? 21.58062 -22.15764 -20.93039 1.000 30.69762 239 GLN A N 1
ATOM 1720 C CA . GLN A 1 264 ? 22.11213 -22.96705 -22.01789 1.000 29.11118 239 GLN A CA 1
ATOM 1721 C C . GLN A 1 264 ? 22.35166 -22.11303 -23.25810 1.000 27.18024 239 GLN A C 1
ATOM 1722 O O . GLN A 1 264 ? 23.39091 -22.23411 -23.91426 1.000 25.54433 239 GLN A O 1
ATOM 1728 N N . ALA A 1 265 ? 21.40314 -21.23802 -23.59563 1.000 29.47525 240 ALA A N 1
ATOM 1729 C CA . ALA A 1 265 ? 21.57191 -20.42597 -24.79544 1.000 26.03094 240 ALA A CA 1
ATOM 1730 C C . ALA A 1 265 ? 22.78954 -19.51280 -24.67779 1.000 27.17777 240 ALA A C 1
ATOM 1731 O O . ALA A 1 265 ? 23.51282 -19.31445 -25.66009 1.000 24.57225 240 ALA A O 1
ATOM 1733 N N . HIS A 1 266 ? 23.04475 -18.96233 -23.47963 1.000 27.78803 241 HIS A N 1
ATOM 1734 C CA . HIS A 1 266 ? 24.22314 -18.11448 -23.27320 1.000 27.69392 241 HIS A CA 1
ATOM 1735 C C . HIS A 1 266 ? 25.51541 -18.91346 -23.41060 1.000 26.59506 241 HIS A C 1
ATOM 1736 O O . HIS A 1 266 ? 26.46257 -18.47530 -24.07807 1.000 28.23767 241 HIS A O 1
ATOM 1743 N N . ASP A 1 267 ? 25.59017 -20.07714 -22.76006 1.000 24.27306 242 ASP A N 1
ATOM 1744 C CA . ASP A 1 267 ? 26.81119 -20.86845 -22.84633 1.000 23.89388 242 ASP A CA 1
ATOM 1745 C C . ASP A 1 267 ? 27.06487 -21.32304 -24.27845 1.000 25.25031 242 ASP A C 1
ATOM 1746 O O . ASP A 1 267 ? 28.21286 -21.33869 -24.73460 1.000 24.17528 242 ASP A O 1
ATOM 1751 N N . LEU A 1 268 ? 26.00203 -21.66600 -25.01315 1.000 22.83975 243 LEU A N 1
ATOM 1752 C CA . LEU A 1 268 ? 26.17194 -22.08984 -26.40013 1.000 22.41631 243 LEU A CA 1
ATOM 1753 C C . LEU A 1 268 ? 26.57136 -20.92429 -27.29145 1.000 23.47166 243 LEU A C 1
ATOM 1754 O O . LEU A 1 268 ? 27.36312 -21.10241 -28.22500 1.000 21.87656 243 LEU A O 1
ATOM 1759 N N . LEU A 1 269 ? 26.01784 -19.72580 -27.03897 1.000 22.06067 244 LEU A N 1
ATOM 1760 C CA . LEU A 1 269 ? 26.47437 -18.54858 -27.77259 1.000 19.50078 244 LEU A CA 1
ATOM 1761 C C . LEU A 1 269 ? 27.96661 -18.30935 -27.54837 1.000 22.30533 244 LEU A C 1
ATOM 1762 O O . LEU A 1 269 ? 28.71723 -18.04290 -28.49827 1.000 23.03029 244 LEU A O 1
ATOM 1767 N N . ALA A 1 270 ? 28.42110 -18.39707 -26.29724 1.000 23.74058 245 ALA A N 1
ATOM 1768 C CA . ALA A 1 270 ? 29.83621 -18.16341 -26.03316 1.000 22.75414 245 ALA A CA 1
ATOM 1769 C C . ALA A 1 270 ? 30.71014 -19.20209 -26.74294 1.000 23.14822 245 ALA A C 1
ATOM 1770 O O . ALA A 1 270 ? 31.74327 -18.85839 -27.33007 1.000 22.21808 245 ALA A O 1
ATOM 1772 N N . ALA A 1 271 ? 30.31034 -20.47470 -26.72445 1.000 19.41224 246 ALA A N 1
ATOM 1773 C CA . ALA A 1 271 ? 31.10109 -21.47114 -27.45011 1.000 22.27984 246 ALA A CA 1
ATOM 1774 C C . ALA A 1 271 ? 31.10484 -21.18521 -28.95376 1.000 25.87402 246 ALA A C 1
ATOM 1775 O O . ALA A 1 271 ? 32.15059 -21.28170 -29.61353 1.000 24.46969 246 ALA A O 1
ATOM 1777 N N . ALA A 1 272 ? 29.94980 -20.81580 -29.51533 1.000 17.34598 247 ALA A N 1
ATOM 1778 C CA . ALA A 1 272 ? 29.90564 -20.59230 -30.95484 1.000 23.51887 247 ALA A CA 1
ATOM 1779 C C . ALA A 1 272 ? 30.69172 -19.34601 -31.34175 1.000 26.23306 247 ALA A C 1
ATOM 1780 O O . ALA A 1 272 ? 31.47425 -19.36910 -32.30152 1.000 26.25587 247 ALA A O 1
ATOM 1782 N N . ALA A 1 273 ? 30.50774 -18.25386 -30.59471 1.000 23.95345 248 ALA A N 1
ATOM 1783 C CA . ALA A 1 273 ? 31.15561 -16.99059 -30.94282 1.000 27.49040 248 ALA A CA 1
ATOM 1784 C C . ALA A 1 273 ? 32.66927 -17.09008 -30.82382 1.000 26.45604 248 ALA A C 1
ATOM 1785 O O . ALA A 1 273 ? 33.39101 -16.44751 -31.60014 1.000 25.73836 248 ALA A O 1
ATOM 1787 N N . SER A 1 274 ? 33.16052 -17.91548 -29.88680 1.000 25.80918 249 SER A N 1
ATOM 1788 C CA . SER A 1 274 ? 34.59187 -18.18873 -29.76226 1.000 26.98790 249 SER A CA 1
ATOM 1789 C C . SER A 1 274 ? 35.19077 -18.80950 -31.02204 1.000 29.23310 249 SER A C 1
ATOM 1790 O O . SER A 1 274 ? 36.40549 -18.71446 -31.22436 1.000 29.94444 249 SER A O 1
ATOM 1793 N N . ARG A 1 275 ? 34.37852 -19.41886 -31.88006 1.000 24.04308 250 ARG A N 1
ATOM 1794 C CA . ARG A 1 275 ? 34.87414 -19.91321 -33.15976 1.000 25.79687 250 ARG A CA 1
ATOM 1795 C C . ARG A 1 275 ? 34.98068 -18.82496 -34.21821 1.000 26.68352 250 ARG A C 1
ATOM 1796 O O . ARG A 1 275 ? 35.64003 -19.03845 -35.23861 1.000 27.61491 250 ARG A O 1
ATOM 1804 N N . CYS A 1 276 ? 34.35468 -17.67620 -34.00102 1.000 25.71118 251 CYS A N 1
ATOM 1805 C CA . CYS A 1 276 ? 34.43273 -16.56316 -34.93198 1.000 22.29482 251 CYS A CA 1
ATOM 1806 C C . CYS A 1 276 ? 35.74039 -15.80290 -34.71823 1.000 25.19066 251 CYS A C 1
ATOM 1807 O O . CYS A 1 276 ? 36.13013 -15.54347 -33.57844 1.000 28.38847 251 CYS A O 1
ATOM 1810 N N . ARG A 1 277 ? 36.43156 -15.47344 -35.80524 1.000 21.98871 252 ARG A N 1
ATOM 1811 C CA . ARG A 1 277 ? 37.59472 -14.60975 -35.67859 1.000 32.97299 252 ARG A CA 1
ATOM 1812 C C . ARG A 1 277 ? 37.15624 -13.18366 -35.35015 1.000 28.13933 252 ARG A C 1
ATOM 1813 O O . ARG A 1 277 ? 36.02935 -12.77018 -35.63585 1.000 29.43890 252 ARG A O 1
ATOM 1821 N N . GLU A 1 278 ? 38.07367 -12.43331 -34.74761 1.000 32.05522 253 GLU A N 1
ATOM 1822 C CA . GLU A 1 278 ? 37.87059 -11.00415 -34.53698 1.000 32.73384 253 GLU A CA 1
ATOM 1823 C C . GLU A 1 278 ? 37.55979 -10.31180 -35.85423 1.000 25.53359 253 GLU A C 1
ATOM 1824 O O . GLU A 1 278 ? 38.19679 -10.57365 -36.87528 1.000 30.31953 253 GLU A O 1
ATOM 1830 N N . GLY A 1 279 ? 36.56596 -9.42466 -35.82939 1.000 26.87972 254 GLY A N 1
ATOM 1831 C CA . GLY A 1 279 ? 36.09441 -8.78988 -37.03220 1.000 21.95993 254 GLY A CA 1
ATOM 1832 C C . GLY A 1 279 ? 35.13461 -9.62800 -37.83811 1.000 26.08538 254 GLY A C 1
ATOM 1833 O O . GLY A 1 279 ? 34.56350 -9.12423 -38.81297 1.000 24.12121 254 GLY A O 1
ATOM 1834 N N . GLY A 1 280 ? 34.91486 -10.88300 -37.45455 1.000 30.48821 255 GLY A N 1
ATOM 1835 C CA . GLY A 1 280 ? 33.93974 -11.72193 -38.11297 1.000 24.98204 255 GLY A CA 1
ATOM 1836 C C . GLY A 1 280 ? 32.52586 -11.37231 -37.70180 1.000 27.04474 255 GLY A C 1
ATOM 1837 O O . GLY A 1 280 ? 32.26841 -10.40736 -36.97872 1.000 27.15381 255 GLY A O 1
ATOM 1838 N N . LEU A 1 281 ? 31.58750 -12.19005 -38.17797 1.000 27.38681 256 LEU A N 1
ATOM 1839 C CA . LEU A 1 281 ? 30.15984 -11.97476 -37.97207 1.000 26.58390 256 LEU A CA 1
ATOM 1840 C C . LEU A 1 281 ? 29.52483 -13.18810 -37.30454 1.000 26.10354 256 LEU A C 1
ATOM 1841 O O . LEU A 1 281 ? 29.78332 -14.32693 -37.70035 1.000 27.26024 256 LEU A O 1
ATOM 1846 N N . VAL A 1 282 ? 28.67748 -12.93574 -36.30962 1.000 25.66828 257 VAL A N 1
ATOM 1847 C CA . VAL A 1 282 ? 27.88788 -13.96455 -35.63760 1.000 22.55467 257 VAL A CA 1
ATOM 1848 C C . VAL A 1 282 ? 26.41731 -13.63665 -35.87791 1.000 27.55754 257 VAL A C 1
ATOM 1849 O O . VAL A 1 282 ? 25.99281 -12.49364 -35.66024 1.000 27.21580 257 VAL A O 1
ATOM 1853 N N . VAL A 1 283 ? 25.65675 -14.61231 -36.37834 1.000 21.06620 258 VAL A N 1
ATOM 1854 C CA . VAL A 1 283 ? 24.24933 -14.42376 -36.72790 1.000 20.59536 258 VAL A CA 1
ATOM 1855 C C . VAL A 1 283 ? 23.38594 -15.31473 -35.83976 1.000 21.78913 258 VAL A C 1
ATOM 1856 O O . VAL A 1 283 ? 23.63198 -16.52210 -35.73868 1.000 22.31047 258 VAL A O 1
ATOM 1860 N N . LEU A 1 284 ? 22.37322 -14.71783 -35.20649 1.000 19.38478 259 LEU A N 1
ATOM 1861 C CA . LEU A 1 284 ? 21.39302 -15.42327 -34.38646 1.000 19.71947 259 LEU A CA 1
ATOM 1862 C C . LEU A 1 284 ? 20.01819 -15.22454 -34.99645 1.000 22.90721 259 LEU A C 1
ATOM 1863 O O . LEU A 1 284 ? 19.60707 -14.07856 -35.23178 1.000 21.76298 259 LEU A O 1
ATOM 1868 N N . LEU A 1 285 ? 19.31808 -16.33730 -35.23838 1.000 22.24674 260 LEU A N 1
ATOM 1869 C CA . LEU A 1 285 ? 17.97013 -16.37036 -35.78936 1.000 20.87436 260 LEU A CA 1
ATOM 1870 C C . LEU A 1 285 ? 17.12397 -17.33192 -34.97360 1.000 25.09656 260 LEU A C 1
ATOM 1871 O O . LEU A 1 285 ? 17.64214 -18.15395 -34.21156 1.000 26.46029 260 LEU A O 1
ATOM 1876 N N . GLY A 1 286 ? 15.80750 -17.21715 -35.14150 1.000 23.16515 261 GLY A N 1
ATOM 1877 C CA . GLY A 1 286 ? 14.90954 -18.19166 -34.55240 1.000 22.93171 261 GLY A CA 1
ATOM 1878 C C . GLY A 1 286 ? 13.53581 -18.30527 -35.19055 1.000 21.36613 261 GLY A C 1
ATOM 1879 O O . GLY A 1 286 ? 12.84068 -17.30143 -35.39908 1.000 16.61636 261 GLY A O 1
ATOM 1880 N N . HIS A 1 287 ? 13.13522 -19.54343 -35.49102 1.000 22.28872 262 HIS A N 1
ATOM 1881 C CA . HIS A 1 287 ? 11.73574 -19.82809 -35.79265 1.000 23.95608 262 HIS A CA 1
ATOM 1882 C C . HIS A 1 287 ? 10.85303 -19.45698 -34.60039 1.000 24.79115 262 HIS A C 1
ATOM 1883 O O . HIS A 1 287 ? 9.84500 -18.74929 -34.73834 1.000 19.47310 262 HIS A O 1
ATOM 1890 N N . THR A 1 288 ? 11.24599 -19.89323 -33.42055 1.000 26.23891 263 THR A N 1
ATOM 1891 C CA . THR A 1 288 ? 10.68602 -19.45512 -32.15195 1.000 21.10368 263 THR A CA 1
ATOM 1892 C C . THR A 1 288 ? 11.58161 -18.38209 -31.54524 1.000 23.55825 263 THR A C 1
ATOM 1893 O O . THR A 1 288 ? 12.72005 -18.18484 -31.98247 1.000 21.70016 263 THR A O 1
ATOM 1897 N N . PRO A 1 289 ? 11.10430 -17.67028 -30.52038 1.000 22.76641 264 PRO A N 1
ATOM 1898 C CA . PRO A 1 289 ? 11.87550 -16.53987 -29.97996 1.000 21.02692 264 PRO A CA 1
ATOM 1899 C C . PRO A 1 289 ? 13.31941 -16.86508 -29.59628 1.000 25.21114 264 PRO A C 1
ATOM 1900 O O . PRO A 1 289 ? 13.61556 -17.87034 -28.94803 1.000 17.22141 264 PRO A O 1
ATOM 1904 N N . VAL A 1 290 ? 14.21633 -15.94758 -29.96933 1.000 23.90113 265 VAL A N 1
ATOM 1905 C CA . VAL A 1 290 ? 15.61345 -16.00807 -29.55796 1.000 22.58716 265 VAL A CA 1
ATOM 1906 C C . VAL A 1 290 ? 15.71826 -15.66360 -28.07633 1.000 21.86838 265 VAL A C 1
ATOM 1907 O O . VAL A 1 290 ? 15.10231 -14.70198 -27.59963 1.000 20.99831 265 VAL A O 1
ATOM 1911 N N . LEU A 1 291 ? 16.49739 -16.44991 -27.33483 1.000 18.22816 266 LEU A N 1
ATOM 1912 C CA . LEU A 1 291 ? 16.54068 -16.31487 -25.88317 1.000 21.76522 266 LEU A CA 1
ATOM 1913 C C . LEU A 1 291 ? 17.60946 -15.35064 -25.38566 1.000 21.62347 266 LEU A C 1
ATOM 1914 O O . LEU A 1 291 ? 17.56671 -14.95643 -24.21451 1.000 27.74322 266 LEU A O 1
ATOM 1919 N N . VAL A 1 292 ? 18.55768 -14.96818 -26.22766 1.000 20.42231 267 VAL A N 1
ATOM 1920 C CA . VAL A 1 292 ? 19.62392 -14.04702 -25.85430 1.000 24.04529 267 VAL A CA 1
ATOM 1921 C C . VAL A 1 292 ? 19.23698 -12.64523 -26.31157 1.000 22.94897 267 VAL A C 1
ATOM 1922 O O . VAL A 1 292 ? 18.71530 -12.45554 -27.42398 1.000 20.55179 267 VAL A O 1
ATOM 1926 N N . SER A 1 293 ? 19.45299 -11.67144 -25.43285 1.000 19.31283 268 SER A N 1
ATOM 1927 C CA . SER A 1 293 ? 19.15469 -10.27860 -25.70429 1.000 24.71287 268 SER A CA 1
ATOM 1928 C C . SER A 1 293 ? 20.29402 -9.66033 -26.51024 1.000 24.69140 268 SER A C 1
ATOM 1929 O O . SER A 1 293 ? 21.43339 -10.13447 -26.47542 1.000 24.21329 268 SER A O 1
ATOM 1932 N N . SER A 1 294 ? 19.97867 -8.60101 -27.26316 1.000 19.78196 269 SER A N 1
ATOM 1933 C CA . SER A 1 294 ? 21.07226 -7.85219 -27.88239 1.000 23.85602 269 SER A CA 1
ATOM 1934 C C . SER A 1 294 ? 21.97251 -7.21265 -26.82683 1.000 25.23050 269 SER A C 1
ATOM 1935 O O . SER A 1 294 ? 23.18219 -7.07277 -27.04252 1.000 24.49346 269 SER A O 1
ATOM 1938 N N . GLN A 1 295 ? 21.40896 -6.83215 -25.67815 1.000 24.37799 270 GLN A N 1
ATOM 1939 C CA . GLN A 1 295 ? 22.22818 -6.27530 -24.60471 1.000 26.06443 270 GLN A CA 1
ATOM 1940 C C . GLN A 1 295 ? 23.26833 -7.28401 -24.11092 1.000 26.55073 270 GLN A C 1
ATOM 1941 O O . GLN A 1 295 ? 24.44202 -6.93455 -23.92354 1.000 24.44010 270 GLN A O 1
ATOM 1947 N N . TRP A 1 296 ? 22.86837 -8.54818 -23.91859 1.000 24.25016 271 TRP A N 1
ATOM 1948 C CA . TRP A 1 296 ? 23.84420 -9.56639 -23.54117 1.000 25.99221 271 TRP A CA 1
ATOM 1949 C C . TRP A 1 296 ? 24.90555 -9.73431 -24.62219 1.000 27.13313 271 TRP A C 1
ATOM 1950 O O . TRP A 1 296 ? 26.08905 -9.93592 -24.31814 1.000 24.03306 271 TRP A O 1
ATOM 1961 N N . CYS A 1 297 ? 24.50170 -9.65169 -25.89131 1.000 23.83635 272 CYS A N 1
ATOM 1962 C CA . CYS A 1 297 ? 25.47633 -9.68344 -26.97859 1.000 23.04347 272 CYS A CA 1
ATOM 1963 C C . CYS A 1 297 ? 26.47612 -8.54903 -26.83310 1.000 27.54036 272 CYS A C 1
ATOM 1964 O O . CYS A 1 297 ? 27.68953 -8.76464 -26.91836 1.000 26.82365 272 CYS A O 1
ATOM 1967 N N . GLU A 1 298 ? 25.98148 -7.32425 -26.61397 1.000 23.64017 273 GLU A N 1
ATOM 1968 C CA . GLU A 1 298 ? 26.88418 -6.20585 -26.35902 1.000 27.04986 273 GLU A CA 1
ATOM 1969 C C . GLU A 1 298 ? 27.80611 -6.51845 -25.19236 1.000 25.38351 273 GLU A C 1
ATOM 1970 O O . GLU A 1 298 ? 29.02405 -6.34704 -25.27925 1.000 30.22274 273 GLU A O 1
ATOM 1976 N N . MET A 1 299 ? 27.23974 -7.01320 -24.09836 1.000 29.51165 274 MET A N 1
ATOM 1977 C CA . MET A 1 299 ? 28.03709 -7.30268 -22.91894 1.000 25.52923 274 MET A CA 1
ATOM 1978 C C . MET A 1 299 ? 29.13358 -8.31268 -23.23363 1.000 30.31442 274 MET A C 1
ATOM 1979 O O . MET A 1 299 ? 30.17929 -8.32500 -22.57751 1.000 30.51480 274 MET A O 1
ATOM 1984 N N . SER A 1 300 ? 28.90105 -9.17423 -24.21899 1.000 26.78293 275 SER A N 1
ATOM 1985 C CA . SER A 1 300 ? 29.83652 -10.21311 -24.62246 1.000 31.32275 275 SER A CA 1
ATOM 1986 C C . SER A 1 300 ? 30.83234 -9.73384 -25.67188 1.000 27.62444 275 SER A C 1
ATOM 1987 O O . SER A 1 300 ? 31.56020 -10.55680 -26.23477 1.000 30.76371 275 SER A O 1
ATOM 1990 N N . GLY A 1 301 ? 30.86798 -8.43651 -25.95736 1.000 26.64604 276 GLY A N 1
ATOM 1991 C CA . GLY A 1 301 ? 31.73465 -7.93992 -27.00132 1.000 23.28269 276 GLY A CA 1
ATOM 1992 C C . GLY A 1 301 ? 31.28265 -8.29360 -28.39403 1.000 28.55456 276 GLY A C 1
ATOM 1993 O O . GLY A 1 301 ? 32.12158 -8.51090 -29.27044 1.000 27.23482 276 GLY A O 1
ATOM 1994 N N . LEU A 1 302 ? 29.96764 -8.37914 -28.61954 1.000 27.36411 277 LEU A N 1
ATOM 1995 C CA . LEU A 1 302 ? 29.39416 -8.62827 -29.93741 1.000 24.44249 277 LEU A CA 1
ATOM 1996 C C . LEU A 1 302 ? 28.47362 -7.46282 -30.27288 1.000 28.16287 277 LEU A C 1
ATOM 1997 O O . LEU A 1 302 ? 27.37281 -7.35295 -29.71592 1.000 27.90347 277 LEU A O 1
ATOM 2002 N N . THR A 1 303 ? 28.89888 -6.63609 -31.21040 1.000 24.11299 278 THR A N 1
ATOM 2003 C CA . THR A 1 303 ? 28.16651 -5.42609 -31.54832 1.000 25.05782 278 THR A CA 1
ATOM 2004 C C . THR A 1 303 ? 27.03289 -5.71416 -32.52812 1.000 22.88807 278 THR A C 1
ATOM 2005 O O . THR A 1 303 ? 27.29944 -6.09924 -33.67191 1.000 24.99112 278 THR A O 1
ATOM 2009 N N . PRO A 1 304 ? 25.76778 -5.48900 -32.14780 1.000 25.31937 279 PRO A N 1
ATOM 2010 C CA . PRO A 1 304 ? 24.67122 -5.65749 -33.10863 1.000 24.63830 279 PRO A CA 1
ATOM 2011 C C . PRO A 1 304 ? 24.74966 -4.65460 -34.25002 1.000 27.30269 279 PRO A C 1
ATOM 2012 O O . PRO A 1 304 ? 24.61913 -3.44150 -34.03392 1.000 30.57201 279 PRO A O 1
ATOM 2016 N N . LEU A 1 305 ? 24.99698 -5.14637 -35.46101 1.000 23.77718 280 LEU A N 1
ATOM 2017 C CA . LEU A 1 305 ? 24.84659 -4.34170 -36.66387 1.000 21.33679 280 LEU A CA 1
ATOM 2018 C C . LEU A 1 305 ? 23.43998 -4.41443 -37.21801 1.000 26.58535 280 LEU A C 1
ATOM 2019 O O . LEU A 1 305 ? 23.03776 -3.52292 -37.96643 1.000 22.81339 280 LEU A O 1
ATOM 2024 N N . GLN A 1 306 ? 22.70585 -5.47450 -36.88872 1.000 23.45350 281 GLN A N 1
ATOM 2025 C CA . GLN A 1 306 ? 21.32251 -5.65629 -37.29446 1.000 24.01262 281 GLN A CA 1
ATOM 2026 C C . GLN A 1 306 ? 20.63485 -6.43235 -36.17815 1.000 26.53511 281 GLN A C 1
ATOM 2027 O O . GLN A 1 306 ? 21.25740 -7.29592 -35.54849 1.000 20.64460 281 GLN A O 1
ATOM 2033 N N . ARG A 1 307 ? 19.36964 -6.09541 -35.89918 1.000 22.78489 282 ARG A N 1
ATOM 2034 C CA . ARG A 1 307 ? 18.58377 -6.87333 -34.95190 1.000 24.87709 282 ARG A CA 1
ATOM 2035 C C . ARG A 1 307 ? 17.28532 -7.42657 -35.52740 1.000 22.08189 282 ARG A C 1
ATOM 2036 O O . ARG A 1 307 ? 16.75305 -8.38710 -34.96544 1.000 24.73468 282 ARG A O 1
ATOM 2044 N N . SER A 1 308 ? 16.79925 -6.90404 -36.65152 1.000 22.87931 283 SER A N 1
ATOM 2045 C CA . SER A 1 308 ? 15.57786 -7.40810 -37.25648 1.000 22.32973 283 SER A CA 1
ATOM 2046 C C . SER A 1 308 ? 15.66853 -7.28671 -38.77379 1.000 27.69203 283 SER A C 1
ATOM 2047 O O . SER A 1 308 ? 16.48619 -6.53931 -39.31994 1.000 24.40725 283 SER A O 1
ATOM 2050 N N . GLY A 1 309 ? 14.84257 -8.06659 -39.45201 1.000 24.52345 284 GLY A N 1
ATOM 2051 C CA . GLY A 1 309 ? 14.74847 -7.99274 -40.89232 1.000 27.50906 284 GLY A CA 1
ATOM 2052 C C . GLY A 1 309 ? 13.29351 -7.94209 -41.30295 1.000 27.44289 284 GLY A C 1
ATOM 2053 O O . GLY A 1 309 ? 12.40737 -8.40866 -40.58413 1.000 25.96608 284 GLY A O 1
ATOM 2054 N N . ALA A 1 310 ? 13.05902 -7.35241 -42.47255 1.000 23.28615 285 ALA A N 1
ATOM 2055 C CA . ALA A 1 310 ? 11.73177 -7.23891 -43.05355 1.000 26.44433 285 ALA A CA 1
ATOM 2056 C C . ALA A 1 310 ? 11.63651 -8.10108 -44.29822 1.000 27.70653 285 ALA A C 1
ATOM 2057 O O . ALA A 1 310 ? 12.62168 -8.27973 -45.01902 1.000 27.09376 285 ALA A O 1
ATOM 2059 N N . THR A 1 311 ? 10.43470 -8.63633 -44.54263 1.000 29.12337 286 THR 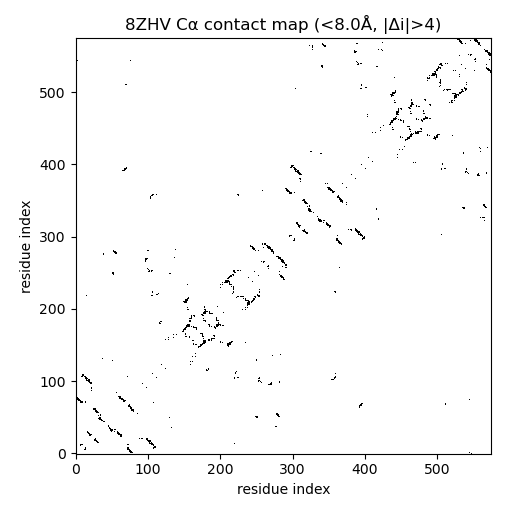A N 1
ATOM 2060 C CA . THR A 1 311 ? 10.15230 -9.24845 -45.82826 1.000 28.06607 286 THR A CA 1
ATOM 2061 C C . THR A 1 311 ? 10.27306 -8.18076 -46.91609 1.000 29.93560 286 THR A C 1
ATOM 2062 O O . THR A 1 311 ? 10.14458 -6.97755 -46.63569 1.000 27.74112 286 THR A O 1
ATOM 2066 N N . PRO A 1 312 ? 10.51825 -8.59182 -48.16532 1.000 27.58135 287 PRO A N 1
ATOM 2067 C CA . PRO A 1 312 ? 10.68401 -7.59216 -49.23642 1.000 29.43479 287 PRO A CA 1
ATOM 2068 C C . PRO A 1 312 ? 9.47636 -6.69013 -49.41628 1.000 31.13802 287 PRO A C 1
ATOM 2069 O O . PRO A 1 312 ? 9.64143 -5.53695 -49.82825 1.000 29.34938 287 PRO A O 1
ATOM 2073 N N . SER A 1 313 ? 8.26726 -7.17596 -49.11558 1.000 29.80908 288 SER A N 1
ATOM 2074 C CA . SER A 1 313 ? 7.06828 -6.35067 -49.22367 1.000 30.87346 288 SER A CA 1
ATOM 2075 C C . SER A 1 313 ? 6.93615 -5.33242 -48.09510 1.000 32.87615 288 SER A C 1
ATOM 2076 O O . SER A 1 313 ? 6.08986 -4.43260 -48.18572 1.000 31.94108 288 SER A O 1
ATOM 2079 N N . GLY A 1 314 ? 7.72862 -5.46303 -47.03633 1.000 29.14446 289 GLY A N 1
ATOM 2080 C CA . GLY A 1 314 ? 7.49498 -4.72583 -45.81709 1.000 29.65748 289 GLY A CA 1
ATOM 2081 C C . GLY A 1 314 ? 6.33423 -5.21220 -44.96996 1.000 25.62426 289 GLY A C 1
ATOM 2082 O O . GLY A 1 314 ? 6.03940 -4.58432 -43.94557 1.000 31.44615 289 GLY A O 1
ATOM 2083 N N . HIS A 1 315 ? 5.66626 -6.30773 -45.33971 1.000 23.74244 290 HIS A N 1
ATOM 2084 C CA . HIS A 1 315 ? 4.48758 -6.71986 -44.58111 1.000 27.24547 290 HIS A CA 1
ATOM 2085 C C . HIS A 1 315 ? 4.82839 -7.32108 -43.21775 1.000 27.83553 290 HIS A C 1
ATOM 2086 O O . HIS A 1 315 ? 3.96045 -7.34038 -42.33990 1.000 27.84959 290 HIS A O 1
ATOM 2093 N N . ALA A 1 316 ? 6.05734 -7.78887 -43.00605 1.000 25.21891 291 ALA A N 1
ATOM 2094 C CA . ALA A 1 316 ? 6.36032 -8.49989 -41.77101 1.000 27.84529 291 ALA A CA 1
ATOM 2095 C C . ALA A 1 316 ? 7.81701 -8.28691 -41.36528 1.000 23.30838 291 ALA A C 1
ATOM 2096 O O . ALA A 1 316 ? 8.68681 -7.99845 -42.19425 1.000 24.75282 291 ALA A O 1
ATOM 2098 N N . LEU A 1 317 ? 8.06346 -8.43142 -40.06380 1.000 24.92730 292 LEU A N 1
ATOM 2099 C CA . LEU A 1 317 ? 9.38239 -8.31011 -39.45697 1.000 26.91159 292 LEU A CA 1
ATOM 2100 C C . LEU A 1 317 ? 9.72647 -9.62079 -38.76907 1.000 23.75966 292 LEU A C 1
ATOM 2101 O O . LEU A 1 317 ? 8.84125 -10.37206 -38.35907 1.000 22.81646 292 LEU A O 1
ATOM 2106 N N . PHE A 1 318 ? 11.02484 -9.84952 -38.58256 1.000 25.51651 293 PHE A N 1
ATOM 2107 C CA . PHE A 1 318 ? 11.49072 -11.04695 -37.90707 1.000 25.48795 293 PHE A CA 1
ATOM 2108 C C . PHE A 1 318 ? 12.83808 -10.76722 -37.25560 1.000 24.09879 293 PHE A C 1
ATOM 2109 O O . PHE A 1 318 ? 13.64996 -9.98948 -37.76707 1.000 18.44876 293 PHE A O 1
ATOM 2117 N N . GLN A 1 319 ? 13.08494 -11.44434 -36.13788 1.000 21.82150 294 GLN A N 1
ATOM 2118 C CA . GLN A 1 319 ? 14.37155 -11.30628 -35.48023 1.000 21.70108 294 GLN A CA 1
ATOM 2119 C C . GLN A 1 319 ? 15.49268 -11.68174 -36.43990 1.000 26.01787 294 GLN A C 1
ATOM 2120 O O . GLN A 1 319 ? 15.40909 -12.69700 -37.14228 1.000 20.45777 294 GLN A O 1
ATOM 2126 N N . CYS A 1 320 ? 16.55056 -10.85612 -36.46853 1.000 23.22888 295 CYS A N 1
ATOM 2127 C CA . CYS A 1 320 ? 17.72542 -11.17167 -37.29039 1.000 21.05571 295 CYS A CA 1
ATOM 2128 C C . CYS A 1 320 ? 18.93610 -10.45994 -36.68208 1.000 23.12352 295 CYS A C 1
ATOM 2129 O O . CYS A 1 320 ? 19.28457 -9.34843 -37.08718 1.000 21.19570 295 CYS A O 1
ATOM 2132 N N . TYR A 1 321 ? 19.57684 -11.11325 -35.71729 1.000 19.85308 296 TYR A N 1
ATOM 2133 C CA . TYR A 1 321 ? 20.70375 -10.51799 -35.00581 1.000 20.38006 296 TYR A CA 1
ATOM 2134 C C . TYR A 1 321 ? 21.97953 -10.79700 -35.79502 1.000 27.82863 296 TYR A C 1
ATOM 2135 O O . TYR A 1 321 ? 22.43146 -11.95133 -35.87905 1.000 23.44430 296 TYR A O 1
ATOM 2144 N N . VAL A 1 322 ? 22.56180 -9.74569 -36.37617 1.000 21.35159 297 VAL A N 1
ATOM 2145 C CA . VAL A 1 322 ? 23.86783 -9.82522 -37.02588 1.000 20.92915 297 VAL A CA 1
ATOM 2146 C C . VAL A 1 322 ? 24.85170 -9.02466 -36.18109 1.000 28.70877 297 VAL A C 1
ATOM 2147 O O . VAL A 1 322 ? 24.69945 -7.80400 -36.01330 1.000 21.06036 297 VAL A O 1
ATOM 2151 N N . LEU A 1 323 ? 25.85920 -9.71306 -35.64993 1.000 23.11863 298 LEU A N 1
ATOM 2152 C CA . LEU A 1 323 ? 26.76318 -9.15820 -34.65377 1.000 26.16303 298 LEU A CA 1
ATOM 2153 C C . LEU A 1 323 ? 28.19632 -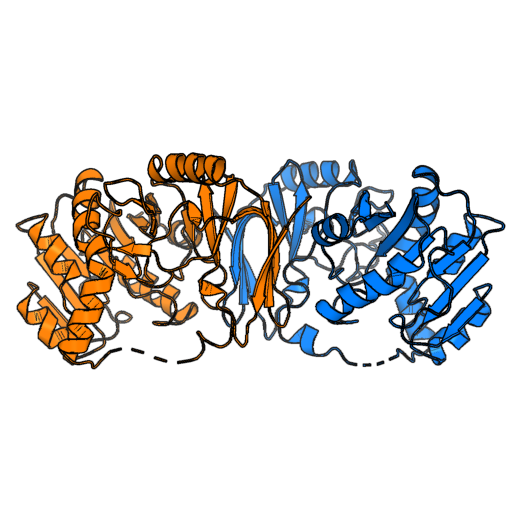9.17568 -35.16706 1.000 24.56391 298 LEU A C 1
ATOM 2154 O O . LEU A 1 323 ? 28.63638 -10.15681 -35.77320 1.000 23.33807 298 LEU A O 1
ATOM 2159 N N . ARG A 1 324 ? 28.92668 -8.09931 -34.89414 1.000 25.78397 299 ARG A N 1
ATOM 2160 C CA . ARG A 1 324 ? 30.35057 -8.03186 -35.19628 1.000 23.68358 299 ARG A CA 1
ATOM 2161 C C . ARG A 1 324 ? 31.13176 -8.49450 -33.97999 1.000 21.29994 299 ARG A C 1
ATOM 2162 O O . ARG A 1 324 ? 30.89553 -8.01245 -32.87314 1.000 25.72950 299 ARG A O 1
ATOM 2170 N N . LYS A 1 325 ? 32.06654 -9.40987 -34.18686 1.000 24.26217 300 LYS A N 1
ATOM 2171 C CA . LYS A 1 325 ? 32.92358 -9.88213 -33.10567 1.000 25.55046 300 LYS A CA 1
ATOM 2172 C C . LYS A 1 325 ? 34.10436 -8.92866 -32.93823 1.000 28.14441 300 LYS A C 1
ATOM 2173 O O . LYS A 1 325 ? 34.91174 -8.76986 -33.86015 1.000 27.47865 300 LYS A O 1
ATOM 2179 N N . GLY A 1 326 ? 34.22294 -8.31559 -31.75788 1.000 29.87517 301 GLY A N 1
ATOM 2180 C CA . GLY A 1 326 ? 35.24214 -7.29738 -31.53098 1.000 34.15444 301 GLY A CA 1
ATOM 2181 C C . GLY A 1 326 ? 36.54892 -7.81132 -30.94593 1.000 40.66351 301 GLY A C 1
ATOM 2182 O O . GLY A 1 326 ? 36.68075 -8.99924 -30.64561 1.000 41.28571 301 GLY A O 1
ATOM 2183 N N . ALA B 1 36 ? 28.24183 0.22456 -22.53531 1.000 39.85472 11 ALA B N 1
ATOM 2184 C CA . ALA B 1 36 ? 27.78781 -1.16143 -22.61049 1.000 38.07139 11 ALA B CA 1
ATOM 2185 C C . ALA B 1 36 ? 26.80588 -1.42968 -21.48416 1.000 34.23269 11 ALA B C 1
ATOM 2186 O O . ALA B 1 36 ? 26.97984 -0.92921 -20.36611 1.000 37.43118 11 ALA B O 1
ATOM 2188 N N . PRO B 1 37 ? 25.76844 -2.20983 -21.76141 1.000 34.59606 12 PRO B N 1
ATOM 2189 C CA . PRO B 1 37 ? 24.75028 -2.45752 -20.73770 1.000 29.71770 12 PRO B CA 1
ATOM 2190 C C . PRO B 1 37 ? 25.32100 -3.28986 -19.60348 1.000 28.67944 12 PRO B C 1
ATOM 2191 O O . PRO B 1 37 ? 26.43726 -3.81238 -19.67250 1.000 28.36683 12 PRO B O 1
ATOM 2195 N N . ASP B 1 38 ? 24.53931 -3.38089 -18.52864 1.000 26.36773 13 ASP B N 1
ATOM 2196 C CA . ASP B 1 38 ? 24.77277 -4.33632 -17.45505 1.000 25.96183 13 ASP B CA 1
ATOM 2197 C C . ASP B 1 38 ? 23.48055 -5.09125 -17.17613 1.000 27.64688 13 ASP B C 1
ATOM 2198 O O . ASP B 1 38 ? 22.41314 -4.76335 -17.70546 1.000 25.44100 13 ASP B O 1
ATOM 2203 N N . ARG B 1 39 ? 23.57305 -6.10550 -16.32089 1.000 22.93613 14 ARG B N 1
ATOM 2204 C CA . ARG B 1 39 ? 22.42552 -6.95620 -16.04401 1.000 25.88228 14 ARG B CA 1
ATOM 2205 C C . ARG B 1 39 ? 22.30230 -7.19074 -14.54474 1.000 23.91694 14 ARG B C 1
ATOM 2206 O O . ARG B 1 39 ? 23.28184 -7.56620 -13.89755 1.000 24.09256 14 ARG B O 1
ATOM 2214 N N . VAL B 1 40 ? 21.10556 -6.99967 -13.99334 1.000 22.79245 15 VAL B N 1
ATOM 2215 C CA . VAL B 1 40 ? 20.81245 -7.37266 -12.61269 1.000 21.87844 15 VAL B CA 1
ATOM 2216 C C . VAL B 1 40 ? 19.90985 -8.60508 -12.63275 1.000 23.38447 15 VAL B C 1
ATOM 2217 O O . VAL B 1 40 ? 18.94638 -8.65851 -13.40896 1.000 24.72619 15 VAL B O 1
ATOM 2221 N N . VAL B 1 41 ? 20.22848 -9.59961 -11.78582 1.000 24.06843 16 VAL B N 1
ATOM 2222 C CA . VAL B 1 41 ? 19.55563 -10.90050 -11.74965 1.000 25.33757 16 VAL B CA 1
ATOM 2223 C C . VAL B 1 41 ? 18.96505 -11.13991 -10.36481 1.000 26.69531 16 VAL B C 1
ATOM 2224 O O . VAL B 1 41 ? 19.61488 -10.85175 -9.35115 1.000 26.24976 16 VAL B O 1
ATOM 2228 N N . GLU B 1 42 ? 17.74350 -11.69144 -10.32165 1.000 20.79020 17 GLU B N 1
ATOM 2229 C CA . GLU B 1 42 ? 17.24985 -12.40451 -9.14382 1.000 24.64419 17 GLU B CA 1
ATOM 2230 C C . GLU B 1 42 ? 16.73546 -13.77936 -9.56518 1.000 30.83351 17 GLU B C 1
ATOM 2231 O O . GLU B 1 42 ? 15.86839 -13.88566 -10.44324 1.000 25.59575 17 GLU B O 1
ATOM 2237 N N . THR B 1 43 ? 17.27001 -14.83086 -8.94233 1.000 28.88097 18 THR B N 1
ATOM 2238 C CA . THR B 1 43 ? 16.78607 -16.18112 -9.18612 1.000 25.88113 18 THR B CA 1
ATOM 2239 C C . THR B 1 43 ? 15.49081 -16.44057 -8.41336 1.000 26.31438 18 THR B C 1
ATOM 2240 O O . THR B 1 43 ? 15.18345 -15.77514 -7.42862 1.000 27.47238 18 THR B O 1
ATOM 2244 N N . TYR B 1 44 ? 14.71923 -17.42293 -8.88515 1.000 25.02498 19 TYR B N 1
ATOM 2245 C CA . TYR B 1 44 ? 13.41605 -17.69995 -8.27941 1.000 33.09646 19 TYR B CA 1
ATOM 2246 C C . TYR B 1 44 ? 13.54238 -18.51057 -6.98877 1.000 32.23444 19 TYR B C 1
ATOM 2247 O O . TYR B 1 44 ? 12.75583 -18.31870 -6.05609 1.000 31.41808 19 TYR B O 1
ATOM 2256 N N . ALA B 1 45 ? 14.50473 -19.43345 -6.92401 1.000 32.19923 20 ALA B N 1
ATOM 2257 C CA . ALA B 1 45 ? 14.58020 -20.34042 -5.78313 1.000 35.21478 20 ALA B CA 1
ATOM 2258 C C . ALA B 1 45 ? 15.10425 -19.62744 -4.54864 1.000 34.25505 20 ALA B C 1
ATOM 2259 O O . ALA B 1 45 ? 14.45948 -19.63309 -3.49403 1.000 34.04948 20 ALA B O 1
ATOM 2261 N N . GLU B 1 46 ? 16.27641 -19.01028 -4.65878 1.000 31.45254 21 GLU B N 1
ATOM 2262 C CA . GLU B 1 46 ? 16.90971 -18.35902 -3.52185 1.000 35.46026 21 GLU B CA 1
ATOM 2263 C C . GLU B 1 46 ? 16.89258 -16.83771 -3.58315 1.000 35.70868 21 GLU B C 1
ATOM 2264 O O . GLU B 1 46 ? 17.18430 -16.19651 -2.56717 1.000 30.48307 21 GLU B O 1
ATOM 2270 N N . GLY B 1 47 ? 16.58475 -16.24733 -4.73549 1.000 31.38270 22 GLY B N 1
ATOM 2271 C CA . GLY B 1 47 ? 16.65781 -14.81280 -4.89503 1.000 30.18569 22 GLY B CA 1
ATOM 2272 C C . GLY B 1 47 ? 15.42201 -14.10839 -4.36951 1.000 29.24189 22 GLY B C 1
ATOM 2273 O O . GLY B 1 47 ? 14.50183 -14.70718 -3.81000 1.000 30.36890 22 GLY B O 1
ATOM 2274 N N . LYS B 1 48 ? 15.40099 -12.79641 -4.58522 1.000 29.88010 23 LYS B N 1
ATOM 2275 C CA . LYS B 1 48 ? 14.31840 -11.92781 -4.12553 1.000 27.18560 23 LYS B CA 1
ATOM 2276 C C . LYS B 1 48 ? 13.87340 -11.04423 -5.28218 1.000 26.63766 23 LYS B C 1
ATOM 2277 O O . LYS B 1 48 ? 14.23335 -9.85965 -5.34776 1.000 26.16460 23 LYS B O 1
ATOM 2283 N N . PRO B 1 49 ? 13.09291 -11.59200 -6.21619 1.000 23.25425 24 PRO B N 1
ATOM 2284 C CA . PRO B 1 49 ? 12.62113 -10.77749 -7.34347 1.000 22.48174 24 PRO B CA 1
ATOM 2285 C C . PRO B 1 49 ? 11.77729 -9.60758 -6.90353 1.000 21.78070 24 PRO B C 1
ATOM 2286 O O . PRO B 1 49 ? 11.70310 -8.61100 -7.63071 1.000 21.57468 24 PRO B O 1
ATOM 2290 N N . TYR B 1 50 ? 11.13038 -9.70250 -5.73578 1.000 20.49862 25 TYR B N 1
ATOM 2291 C CA . TYR B 1 50 ? 10.37584 -8.58310 -5.18819 1.000 22.54128 25 TYR B CA 1
ATOM 2292 C C . TYR B 1 50 ? 11.24967 -7.40464 -4.74697 1.000 21.59571 25 TYR B C 1
ATOM 2293 O O . TYR B 1 50 ? 10.71416 -6.30660 -4.52288 1.000 22.82047 25 TYR B O 1
ATOM 2302 N N . ASP B 1 51 ? 12.56499 -7.57754 -4.62227 1.000 23.61617 26 ASP B N 1
ATOM 2303 C CA . ASP B 1 51 ? 13.40475 -6.43397 -4.26285 1.000 26.82953 26 ASP B CA 1
ATOM 2304 C C . ASP B 1 51 ? 13.85461 -5.60624 -5.46411 1.000 22.33100 26 ASP B C 1
ATOM 2305 O O . ASP B 1 51 ? 14.42864 -4.53131 -5.27026 1.000 22.98261 26 ASP B O 1
ATOM 2310 N N . LEU B 1 52 ? 13.61578 -6.06688 -6.69267 1.000 22.36601 27 LEU B N 1
ATOM 2311 C CA . LEU B 1 52 ? 13.88410 -5.24525 -7.86965 1.000 19.37975 27 LEU B CA 1
ATOM 2312 C C . LEU B 1 52 ? 12.78387 -4.20073 -7.99019 1.000 21.91537 27 LEU B C 1
ATOM 2313 O O . LEU B 1 52 ? 11.61754 -4.54092 -8.20236 1.000 20.91782 27 LEU B O 1
ATOM 2318 N N . PHE B 1 53 ? 13.15112 -2.93564 -7.86571 1.000 18.47006 28 PHE B N 1
ATOM 2319 C CA . PHE B 1 53 ? 12.19258 -1.85832 -7.98109 1.000 19.88837 28 PHE B CA 1
ATOM 2320 C C . PHE B 1 53 ? 12.51230 -0.98726 -9.18511 1.000 23.61694 28 PHE B C 1
ATOM 2321 O O . PHE B 1 53 ? 13.65098 -0.93948 -9.67608 1.000 22.88225 28 PHE B O 1
ATOM 2329 N N . PHE B 1 54 ? 11.47893 -0.28788 -9.63326 1.000 18.63288 29 PHE B N 1
ATOM 2330 C CA . PHE B 1 54 ? 11.52175 0.57705 -10.79447 1.000 20.21984 29 PHE B CA 1
ATOM 2331 C C . PHE B 1 54 ? 10.98349 1.94513 -10.42192 1.000 23.59794 29 PHE B C 1
ATOM 2332 O O . PHE B 1 54 ? 9.99860 2.05932 -9.68162 1.000 22.73341 29 PHE B O 1
ATOM 2340 N N . LEU B 1 55 ? 11.62557 2.97386 -10.96196 1.000 23.90704 30 LEU B N 1
ATOM 2341 C CA . LEU B 1 55 ? 11.15512 4.34589 -10.87110 1.000 22.63462 30 LEU B CA 1
ATOM 2342 C C . LEU B 1 55 ? 10.83775 4.84855 -12.27190 1.000 25.24349 30 LEU B C 1
ATOM 2343 O O . LEU B 1 55 ? 11.67772 4.75070 -13.17228 1.000 27.59919 30 LEU B O 1
ATOM 2348 N N . ASP B 1 56 ? 9.62855 5.37486 -12.46167 1.000 22.70023 31 ASP B N 1
ATOM 2349 C CA . ASP B 1 56 ? 9.25101 6.00525 -13.72812 1.000 27.94551 31 ASP B CA 1
ATOM 2350 C C . ASP B 1 56 ? 9.34867 7.51451 -13.51216 1.000 28.85317 31 ASP B C 1
ATOM 2351 O O . ASP B 1 56 ? 8.40886 8.16506 -13.05478 1.000 28.84000 31 ASP B O 1
ATOM 2356 N N . VAL B 1 57 ? 10.51388 8.07119 -13.81560 1.000 27.92245 32 VAL B N 1
ATOM 2357 C CA . VAL B 1 57 ? 10.73226 9.51225 -13.65146 1.000 35.56464 32 VAL B CA 1
ATOM 2358 C C . VAL B 1 57 ? 10.38776 10.12802 -15.00114 1.000 40.16414 32 VAL B C 1
ATOM 2359 O O . VAL B 1 57 ? 11.25143 10.39700 -15.84499 1.000 39.30364 32 VAL B O 1
ATOM 2363 N N . ALA B 1 58 ? 9.07430 10.27960 -15.24008 1.000 39.80189 33 ALA B N 1
ATOM 2364 C CA . ALA B 1 58 ? 8.52059 10.94674 -16.41987 1.000 42.22949 33 ALA B CA 1
ATOM 2365 C C . ALA B 1 58 ? 8.92377 10.22624 -17.70766 1.000 47.17271 33 ALA B C 1
ATOM 2366 O O . ALA B 1 58 ? 9.66347 10.75665 -18.54041 1.000 44.56680 33 ALA B O 1
ATOM 2368 N N . GLY B 1 59 ? 8.43138 8.99721 -17.84964 1.000 43.00590 34 GLY B N 1
ATOM 2369 C CA . GLY B 1 59 ? 8.73451 8.18962 -19.01478 1.000 37.20789 34 GLY B CA 1
ATOM 2370 C C . GLY B 1 59 ? 10.07356 7.47140 -18.97205 1.000 44.36613 34 GLY B C 1
ATOM 2371 O O . GLY B 1 59 ? 10.23484 6.42816 -19.61867 1.000 43.26275 34 GLY B O 1
ATOM 2372 N N . VAL B 1 60 ? 11.04626 8.01364 -18.23565 1.000 42.37917 35 VAL B N 1
ATOM 2373 C CA . VAL B 1 60 ? 12.36750 7.40141 -18.11439 1.000 36.33440 35 VAL B CA 1
ATOM 2374 C C . VAL B 1 60 ? 12.33931 6.39092 -16.97638 1.000 33.37919 35 VAL B C 1
ATOM 2375 O O . VAL B 1 60 ? 12.12903 6.75749 -15.81597 1.000 29.04541 35 VAL B O 1
ATOM 2379 N N . ARG B 1 61 ? 12.59080 5.12849 -17.29785 1.000 28.40330 36 ARG B N 1
ATOM 2380 C CA . ARG B 1 61 ? 12.47671 4.04533 -16.33458 1.000 27.08047 36 ARG B CA 1
ATOM 2381 C C . ARG B 1 61 ? 13.84669 3.70147 -15.74769 1.000 27.47945 36 ARG B C 1
ATOM 2382 O O . ARG B 1 61 ? 14.80855 3.46411 -16.49259 1.000 21.24491 36 ARG B O 1
ATOM 2390 N N . LEU B 1 62 ? 13.93239 3.69575 -14.41188 1.000 22.75278 37 LEU B N 1
ATOM 2391 C CA . LEU B 1 62 ? 15.13053 3.29572 -13.67955 1.000 20.04979 37 LEU B CA 1
ATOM 2392 C C . LEU B 1 62 ? 14.86579 2.00618 -12.91674 1.000 23.92976 37 LEU B C 1
ATOM 2393 O O . LEU B 1 62 ? 13.75143 1.77494 -12.43820 1.000 23.27771 37 LEU B O 1
ATOM 2398 N N . VAL B 1 63 ? 15.90367 1.17882 -12.77373 1.000 23.27376 38 VAL B N 1
ATOM 2399 C CA . VAL B 1 63 ? 15.81904 -0.04933 -11.99349 1.000 20.72360 38 VAL B CA 1
ATOM 2400 C C . VAL B 1 63 ? 16.80710 0.01279 -10.82732 1.000 19.38808 38 VAL B C 1
ATOM 2401 O O . VAL B 1 63 ? 17.91021 0.56613 -10.94587 1.000 21.03958 38 VAL B O 1
ATOM 2405 N N . GLY B 1 64 ? 16.39629 -0.55603 -9.69069 1.000 18.54900 39 GLY B N 1
ATOM 2406 C CA . GLY B 1 64 ? 17.25534 -0.66355 -8.52950 1.000 18.87826 39 GLY B CA 1
ATOM 2407 C C . GLY B 1 64 ? 17.05251 -2.00540 -7.84795 1.000 24.52795 39 GLY B C 1
ATOM 2408 O O . GLY B 1 64 ? 16.16353 -2.78385 -8.21441 1.000 18.86417 39 GLY B O 1
ATOM 2409 N N . ARG B 1 65 ? 17.90481 -2.28387 -6.86436 1.000 20.07589 40 ARG B N 1
ATOM 2410 C CA . ARG B 1 65 ? 17.66411 -3.38925 -5.95290 1.000 21.96282 40 ARG B CA 1
ATOM 2411 C C . ARG B 1 65 ? 17.58571 -2.82909 -4.54167 1.000 21.89069 40 ARG B C 1
ATOM 2412 O O . ARG B 1 65 ? 18.52344 -2.16369 -4.08048 1.000 21.89887 40 ARG B O 1
ATOM 2420 N N . LYS B 1 66 ? 16.45729 -3.08360 -3.87519 1.000 23.53390 41 LYS B N 1
ATOM 2421 C CA . LYS B 1 66 ? 16.23653 -2.62501 -2.50916 1.000 26.32510 41 LYS B CA 1
ATOM 2422 C C . LYS B 1 66 ? 17.15327 -3.34696 -1.52714 1.000 26.98541 41 LYS B C 1
ATOM 2423 O O . LYS B 1 66 ? 17.26534 -4.57780 -1.54025 1.000 26.87400 41 LYS B O 1
ATOM 2429 N N . THR B 1 67 ? 17.78048 -2.57416 -0.65596 1.000 23.53456 42 THR B N 1
ATOM 2430 C CA . THR B 1 67 ? 18.50205 -3.08360 0.49605 1.000 28.18875 42 THR B CA 1
ATOM 2431 C C . THR B 1 67 ? 17.89848 -2.45223 1.75131 1.000 32.36061 42 THR B C 1
ATOM 2432 O O . THR B 1 67 ? 16.89587 -1.72699 1.68698 1.000 23.32462 42 THR B O 1
ATOM 2436 N N . GLU B 1 68 ? 18.50508 -2.73775 2.90390 1.000 35.44618 43 GLU B N 1
ATOM 2437 C CA . GLU B 1 68 ? 18.09253 -2.07903 4.13770 1.000 33.35897 43 GLU B CA 1
ATOM 2438 C C . GLU B 1 68 ? 18.28976 -0.57170 4.01693 1.000 35.03194 43 GLU B C 1
ATOM 2439 O O . GLU B 1 68 ? 19.30738 -0.10410 3.49931 1.000 32.25291 43 GLU B O 1
ATOM 2445 N N . ALA B 1 69 ? 17.30469 0.18765 4.49611 1.000 32.86171 44 ALA B N 1
ATOM 2446 C CA . ALA B 1 69 ? 17.30010 1.64254 4.42002 1.000 34.04341 44 ALA B CA 1
ATOM 2447 C C . ALA B 1 69 ? 17.55176 2.28289 5.78302 1.000 34.27621 44 ALA B C 1
ATOM 2448 O O . ALA B 1 69 ? 17.20244 1.72637 6.82907 1.000 33.36987 44 ALA B O 1
ATOM 2450 N N . ALA B 1 70 ? 18.16358 3.46799 5.75317 1.000 32.08752 45 ALA B N 1
ATOM 2451 C CA . ALA B 1 70 ? 18.17090 4.37415 6.90074 1.000 41.72397 45 ALA B CA 1
ATOM 2452 C C . ALA B 1 70 ? 16.74501 4.65665 7.36976 1.000 36.96197 45 ALA B C 1
ATOM 2453 O O . ALA B 1 70 ? 15.96910 5.30564 6.65567 1.000 36.78166 45 ALA B O 1
ATOM 2455 N N . TYR B 1 71 ? 16.39181 4.17932 8.56509 1.000 36.94651 46 TYR B N 1
ATOM 2456 C CA . TYR B 1 71 ? 15.02769 4.26541 9.07049 1.000 36.92624 46 TYR B CA 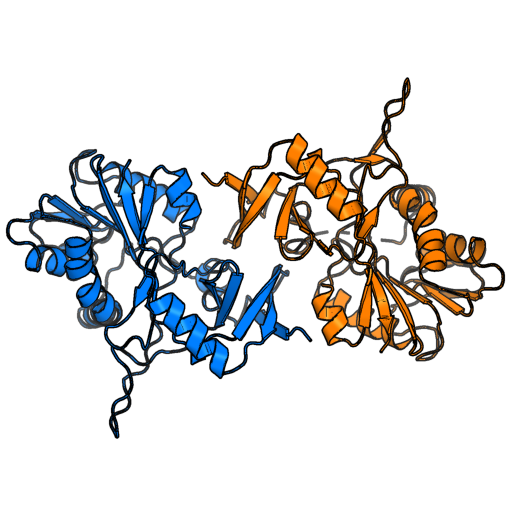1
ATOM 2457 C C . TYR B 1 71 ? 14.96521 5.01640 10.39887 1.000 39.41185 46 TYR B C 1
ATOM 2458 O O . TYR B 1 71 ? 15.80255 4.78759 11.27930 1.000 37.29919 46 TYR B O 1
ATOM 2467 N N . PRO B 1 72 ? 13.98264 5.92115 10.57890 1.000 38.78460 47 PRO B N 1
ATOM 2468 C CA . PRO B 1 72 ? 13.01357 6.34395 9.56292 1.000 39.36558 47 PRO B CA 1
ATOM 2469 C C . PRO B 1 72 ? 13.56473 7.45307 8.69842 1.000 41.34654 47 PRO B C 1
ATOM 2470 O O . PRO B 1 72 ? 12.99535 7.76396 7.65260 1.000 36.61911 47 PRO B O 1
ATOM 2474 N N . GLY B 1 73 ? 14.65044 8.06555 9.16694 1.000 42.31085 48 GLY B N 1
ATOM 2475 C CA . GLY B 1 73 ? 15.22525 9.21156 8.51194 1.000 39.04670 48 GLY B CA 1
ATOM 2476 C C . GLY B 1 73 ? 16.71542 9.05926 8.27985 1.000 42.42396 48 GLY B C 1
ATOM 2477 O O . GLY B 1 73 ? 17.34287 8.06383 8.66529 1.000 38.93751 48 GLY B O 1
ATOM 2478 N N . PRO B 1 74 ? 17.30622 10.06759 7.63988 1.000 45.30107 49 PRO B N 1
ATOM 2479 C CA . PRO B 1 74 ? 18.73203 10.01396 7.30632 1.000 47.08316 49 PRO B CA 1
ATOM 2480 C C . PRO B 1 74 ? 19.62467 9.94889 8.53922 1.000 52.58328 49 PRO B C 1
ATOM 2481 O O . PRO B 1 74 ? 19.25520 10.36168 9.64391 1.000 43.85285 49 PRO B O 1
ATOM 2485 N N . ASP B 1 75 ? 20.82843 9.41484 8.32285 1.000 55.51469 50 ASP B N 1
ATOM 2486 C CA . ASP B 1 75 ? 21.88472 9.47997 9.32515 1.000 60.02232 50 ASP B CA 1
ATOM 2487 C C . ASP B 1 75 ? 22.05270 10.90933 9.82075 1.000 50.40929 50 ASP B C 1
ATOM 2488 O O . ASP B 1 75 ? 21.90621 11.87070 9.06483 1.000 52.39917 50 ASP B O 1
ATOM 2493 N N . ARG B 1 76 ? 22.35493 11.04667 11.09988 1.000 56.68109 51 ARG B N 1
ATOM 2494 C CA . ARG B 1 76 ? 22.63781 12.33934 11.69190 1.000 58.97887 51 ARG B CA 1
ATOM 2495 C C . ARG B 1 76 ? 24.14228 12.47416 11.90177 1.000 67.90998 51 ARG B C 1
ATOM 2496 O O . ARG B 1 76 ? 24.93868 11.66657 11.40481 1.000 67.33973 51 ARG B O 1
ATOM 2498 N N . ASP B 1 77 ? 24.52915 13.50494 12.65245 1.000 74.89828 52 ASP B N 1
ATOM 2499 C CA . ASP B 1 77 ? 25.93101 13.80426 12.91812 1.000 71.98054 52 ASP B CA 1
ATOM 2500 C C . ASP B 1 77 ? 26.61488 12.66676 13.67612 1.000 77.29413 52 ASP B C 1
ATOM 2501 O O . ASP B 1 77 ? 27.45455 11.95683 13.11025 1.000 83.31853 52 ASP B O 1
ATOM 2506 N N . GLY B 1 78 ? 26.26210 12.47261 14.94671 1.000 73.69579 53 GLY B N 1
ATOM 2507 C CA . GLY B 1 78 ? 26.88500 11.42850 15.74101 1.000 64.86190 53 GLY B CA 1
ATOM 2508 C C . GLY B 1 78 ? 26.06883 10.15307 15.82538 1.000 67.29984 53 GLY B C 1
ATOM 2509 O O . GLY B 1 78 ? 26.52152 9.14157 16.37353 1.000 63.78929 53 GLY B O 1
ATOM 2510 N N . LEU B 1 79 ? 24.86149 10.18269 15.27381 1.000 70.90174 54 LEU B N 1
ATOM 2511 C CA . LEU B 1 79 ? 23.96399 9.03754 15.35676 1.000 72.20055 54 LEU B CA 1
ATOM 2512 C C . LEU B 1 79 ? 23.82780 8.36306 13.99890 1.000 71.08252 54 LEU B C 1
ATOM 2513 O O . LEU B 1 79 ? 23.23993 8.95119 13.07518 1.000 65.85062 54 LEU B O 1
ATOM 2515 N N . PRO B 1 80 ? 24.35043 7.15249 13.81695 1.000 71.82211 55 PRO B N 1
ATOM 2516 C CA . PRO B 1 80 ? 23.93818 6.35668 12.65826 1.000 64.49202 55 PRO B CA 1
ATOM 2517 C C . PRO B 1 80 ? 22.47822 5.96890 12.81406 1.000 64.82019 55 PRO B C 1
ATOM 2518 O O . PRO B 1 80 ? 22.02725 5.62803 13.90956 1.000 68.79807 55 PRO B O 1
ATOM 2522 N N . ALA B 1 81 ? 21.72798 6.04527 11.71951 1.000 63.04794 56 ALA B N 1
ATOM 2523 C CA . ALA B 1 81 ? 20.34315 5.60690 11.78964 1.000 59.14826 56 ALA B CA 1
ATOM 2524 C C . ALA B 1 81 ? 20.28653 4.08708 11.90639 1.000 57.32891 56 ALA B C 1
ATOM 2525 O O . ALA B 1 81 ? 21.27180 3.37995 11.67025 1.000 56.28592 56 ALA B O 1
ATOM 2527 N N . GLU B 1 82 ? 19.12155 3.58901 12.31343 1.000 54.06335 57 GLU B N 1
ATOM 2528 C CA . GLU B 1 82 ? 18.85381 2.16378 12.21092 1.000 51.06374 57 GLU B CA 1
ATOM 2529 C C . GLU B 1 82 ? 18.67939 1.80620 10.73844 1.000 41.58042 57 GLU B C 1
ATOM 2530 O O . GLU B 1 82 ? 18.20915 2.61695 9.93701 1.000 41.62023 57 GLU B O 1
ATOM 2536 N N . ARG B 1 83 ? 19.09932 0.60387 10.36697 1.000 38.88812 58 ARG B N 1
ATOM 2537 C CA . ARG B 1 83 ? 18.92903 0.13015 8.99889 1.000 41.54689 58 ARG B CA 1
ATOM 2538 C C . ARG B 1 83 ? 17.85975 -0.95517 8.99528 1.000 38.84554 58 ARG B C 1
ATOM 2539 O O . ARG B 1 83 ? 17.96737 -1.93629 9.73383 1.000 48.05096 58 ARG B O 1
ATOM 2547 N N . LEU B 1 84 ? 16.82041 -0.76883 8.17950 1.000 35.59991 59 LEU B N 1
ATOM 2548 C CA . LEU B 1 84 ? 15.65391 -1.64291 8.20543 1.000 37.46215 59 LEU B CA 1
ATOM 2549 C C . LEU B 1 84 ? 15.19916 -1.94980 6.78062 1.000 31.11578 59 LEU B C 1
ATOM 2550 O O . LEU B 1 84 ? 15.13933 -1.05701 5.93135 1.000 28.88811 59 LEU B O 1
ATOM 2555 N N . LYS B 1 85 ? 14.87286 -3.21349 6.52671 1.000 30.54647 60 LYS B N 1
ATOM 2556 C CA . LYS B 1 85 ? 14.30062 -3.62579 5.24483 1.000 34.10112 60 LYS B CA 1
ATOM 2557 C C . LYS B 1 85 ? 12.81117 -3.28989 5.25822 1.000 24.49117 60 LYS B C 1
ATOM 2558 O O . LYS B 1 85 ? 12.05167 -3.87745 6.03271 1.000 27.80668 60 LYS B O 1
ATOM 2564 N N . CYS B 1 86 ? 12.38802 -2.34940 4.41397 1.000 28.51424 61 CYS B N 1
ATOM 2565 C CA . CYS B 1 86 ? 11.05604 -1.75901 4.56947 1.000 24.29670 61 CYS B CA 1
ATOM 2566 C C . CYS B 1 86 ? 10.57282 -1.15756 3.24100 1.000 25.68724 61 CYS B C 1
ATOM 2567 O O . CYS B 1 86 ? 11.07673 -1.49273 2.16210 1.000 16.70562 61 CYS B O 1
ATOM 2570 N N . ALA B 1 87 ? 9.58925 -0.25650 3.32656 1.000 25.84453 62 ALA B N 1
ATOM 2571 C CA . ALA B 1 87 ? 9.02554 0.34130 2.12485 1.000 22.50573 62 ALA B CA 1
ATOM 2572 C C . ALA B 1 87 ? 9.97178 1.33726 1.47956 1.000 22.80624 62 ALA B C 1
ATOM 2573 O O . ALA B 1 87 ? 9.76433 1.67888 0.31477 1.000 21.12819 62 ALA B O 1
ATOM 2575 N N . LEU B 1 88 ? 10.99833 1.79921 2.20533 1.000 22.48356 63 LEU B N 1
ATOM 2576 C CA . LEU B 1 88 ? 11.86698 2.87894 1.73934 1.000 22.81137 63 LEU B CA 1
ATOM 2577 C C . LEU B 1 88 ? 12.92472 2.37294 0.76833 1.000 25.55868 63 LEU B C 1
ATOM 2578 O O . LEU B 1 88 ? 13.54838 1.32590 0.99253 1.000 22.23638 63 LEU B O 1
ATOM 2583 N N . VAL B 1 89 ? 13.14681 3.13801 -0.29921 1.000 19.66860 64 VAL B N 1
ATOM 2584 C CA . VAL B 1 89 ? 14.32143 2.94634 -1.13386 1.000 23.63250 64 VAL B CA 1
ATOM 2585 C C . VAL B 1 89 ? 15.10289 4.25092 -1.15270 1.000 22.73040 64 VAL B C 1
ATOM 2586 O O . VAL B 1 89 ? 14.56364 5.33248 -0.89369 1.000 22.69504 64 VAL B O 1
ATOM 2590 N N . GLU B 1 90 ? 16.39632 4.14232 -1.44558 1.000 24.65710 65 GLU B N 1
ATOM 2591 C CA . GLU B 1 90 ? 17.25720 5.32026 -1.51445 1.000 25.92550 65 GLU B CA 1
ATOM 2592 C C . GLU B 1 90 ? 18.00556 5.34615 -2.84677 1.000 26.27419 65 GLU B C 1
ATOM 2593 O O . GLU B 1 90 ? 18.12771 4.32474 -3.53188 1.000 21.32341 65 GLU B O 1
ATOM 2599 N N . ALA B 1 91 ? 18.53566 6.53278 -3.18841 1.000 24.92094 66 ALA B N 1
ATOM 2600 C CA . ALA B 1 91 ? 19.26916 6.71916 -4.44375 1.000 19.64680 66 ALA B CA 1
ATOM 2601 C C . ALA B 1 91 ? 20.37878 5.68804 -4.61494 1.000 22.86300 66 ALA B C 1
ATOM 2602 O O . ALA B 1 91 ? 20.54410 5.11025 -5.69750 1.000 23.21268 66 ALA B O 1
ATOM 2604 N N . ARG B 1 92 ? 21.15174 5.44619 -3.55347 1.000 26.75774 67 ARG B N 1
ATOM 2605 C CA . ARG B 1 92 ? 22.25071 4.49087 -3.63054 1.000 25.49490 67 ARG B CA 1
ATOM 2606 C C . ARG B 1 92 ? 21.78899 3.09807 -4.05259 1.000 27.09811 67 ARG B C 1
ATOM 2607 O O . ARG B 1 92 ? 22.60983 2.30908 -4.53659 1.000 28.21541 67 ARG B O 1
ATOM 2615 N N . MET B 1 93 ? 20.50283 2.76908 -3.89509 1.000 26.64207 68 MET B N 1
ATOM 2616 C CA . MET B 1 93 ? 20.05756 1.44291 -4.30861 1.000 26.22920 68 MET B CA 1
ATOM 2617 C C . MET B 1 93 ? 19.73198 1.35806 -5.79730 1.000 23.07287 68 MET B C 1
ATOM 2618 O O . MET B 1 93 ? 19.50343 0.25443 -6.30591 1.000 23.84560 68 MET B O 1
ATOM 2623 N N . LEU B 1 94 ? 19.68262 2.47957 -6.50055 1.000 23.00645 69 LEU B N 1
ATOM 2624 C CA . LEU B 1 94 ? 19.45450 2.43792 -7.93463 1.000 22.74557 69 LEU B CA 1
ATOM 2625 C C . LEU B 1 94 ? 20.62206 1.72802 -8.63003 1.000 26.56014 69 LEU B C 1
ATOM 2626 O O . LEU B 1 94 ? 21.72590 1.60683 -8.08431 1.000 25.02558 69 LEU B O 1
ATOM 2631 N N . LEU B 1 95 ? 20.36562 1.24298 -9.84363 1.000 19.56216 70 LEU B N 1
ATOM 2632 C CA . LEU B 1 95 ? 21.39796 0.57388 -10.62439 1.000 23.03931 70 LEU B CA 1
ATOM 2633 C C . LEU B 1 95 ? 21.61719 1.22461 -11.98086 1.000 24.29588 70 LEU B C 1
ATOM 2634 O O . LEU B 1 95 ? 22.76834 1.50003 -12.34756 1.000 28.47430 70 LEU B O 1
ATOM 2639 N N . GLY B 1 96 ? 20.55690 1.49324 -12.73875 1.000 20.68560 71 GLY B N 1
ATOM 2640 C CA . GLY B 1 96 ? 20.75885 1.98253 -14.09154 1.000 24.69392 71 GLY B CA 1
ATOM 2641 C C . GLY B 1 96 ? 19.44631 2.30146 -14.77692 1.000 24.37451 71 GLY B C 1
ATOM 2642 O O . GLY B 1 96 ? 18.35978 2.18290 -14.19364 1.000 21.91687 71 GLY B O 1
ATOM 2643 N N . VAL B 1 97 ? 19.57039 2.72666 -16.03651 1.000 23.39148 72 VAL B N 1
ATOM 2644 C CA . VAL B 1 97 ? 18.42177 3.07194 -16.87004 1.000 21.94882 72 VAL B CA 1
ATOM 2645 C C . VAL B 1 97 ? 17.95653 1.80945 -17.58970 1.000 23.51396 72 VAL B C 1
ATOM 2646 O O . VAL B 1 97 ? 18.73386 1.17173 -18.30780 1.000 23.88892 72 VAL B O 1
ATOM 2650 N N . VAL B 1 98 ? 16.68500 1.45363 -17.39989 1.000 22.29094 73 VAL B N 1
ATOM 2651 C CA . VAL B 1 98 ? 16.15616 0.19664 -17.93191 1.000 22.82234 73 VAL B CA 1
ATOM 2652 C C . VAL B 1 98 ? 16.24673 0.18845 -19.44735 1.000 27.73966 73 VAL B C 1
ATOM 2653 O O . VAL B 1 98 ? 15.86860 1.15786 -20.11632 1.000 20.16743 73 VAL B O 1
ATOM 2657 N N . GLU B 1 99 ? 16.73721 -0.92040 -19.99702 1.000 25.34804 74 GLU B N 1
ATOM 2658 C CA . GLU B 1 99 ? 16.67018 -1.17148 -21.42846 1.000 26.81090 74 GLU B CA 1
ATOM 2659 C C . GLU B 1 99 ? 15.61421 -2.20182 -21.78399 1.000 28.01032 74 GLU B C 1
ATOM 2660 O O . GLU B 1 99 ? 14.82221 -1.98405 -22.70043 1.000 28.83704 74 GLU B O 1
ATOM 2666 N N . ARG B 1 100 ? 15.58359 -3.32553 -21.07592 1.000 25.92448 75 ARG B N 1
ATOM 2667 C CA . ARG B 1 100 ? 14.52730 -4.31794 -21.23940 1.000 23.23042 75 ARG B CA 1
ATOM 2668 C C . ARG B 1 100 ? 14.69092 -5.31868 -20.11002 1.000 23.21705 75 ARG B C 1
ATOM 2669 O O . ARG B 1 100 ? 15.72711 -5.34998 -19.43977 1.000 23.91196 75 ARG B O 1
ATOM 2677 N N . ASP B 1 101 ? 13.67176 -6.15158 -19.91021 1.000 22.01619 76 ASP B N 1
ATOM 2678 C CA . ASP B 1 101 ? 13.81235 -7.24657 -18.96632 1.000 21.76231 76 ASP B CA 1
ATOM 2679 C C . ASP B 1 101 ? 13.76244 -8.56590 -19.71276 1.000 20.69527 76 ASP B C 1
ATOM 2680 O O . ASP B 1 101 ? 13.63234 -8.60828 -20.93579 1.000 21.90672 76 ASP B O 1
ATOM 2685 N N . GLN B 1 102 ? 13.91611 -9.64247 -18.94866 1.000 22.38623 77 GLN B N 1
ATOM 2686 C CA . GLN B 1 102 ? 13.97310 -11.00332 -19.47698 1.000 22.81828 77 GLN B CA 1
ATOM 2687 C C . GLN B 1 102 ? 13.52842 -11.87934 -18.31622 1.000 22.67628 77 GLN B C 1
ATOM 2688 O O . GLN B 1 102 ? 14.26194 -12.00572 -17.32732 1.000 22.64403 77 GLN B O 1
ATOM 2694 N N . VAL B 1 103 ? 12.31000 -12.40502 -18.40056 1.000 21.66152 78 VAL B N 1
ATOM 2695 C CA . VAL B 1 103 ? 11.73024 -13.22858 -17.34536 1.000 25.70385 78 VAL B CA 1
ATOM 2696 C C . VAL B 1 103 ? 11.88801 -14.66779 -17.81284 1.000 24.81884 78 VAL B C 1
ATOM 2697 O O . VAL B 1 103 ? 11.14889 -15.12970 -18.68234 1.000 25.96441 78 VAL B O 1
ATOM 2701 N N . ALA B 1 104 ? 12.87547 -15.37142 -17.26815 1.000 25.11685 79 ALA B N 1
ATOM 2702 C CA . ALA B 1 104 ? 13.21718 -16.69887 -17.75122 1.000 23.15717 79 ALA B CA 1
ATOM 2703 C C . ALA B 1 104 ? 12.56772 -17.76599 -16.87261 1.000 29.00526 79 ALA B C 1
ATOM 2704 O O . ALA B 1 104 ? 11.68768 -17.48656 -16.04672 1.000 26.04947 79 ALA B O 1
ATOM 2706 N N . GLU B 1 105 ? 13.01011 -19.01300 -17.05172 1.000 24.72171 80 GLU B N 1
ATOM 2707 C CA . GLU B 1 105 ? 12.35776 -20.12456 -16.38281 1.000 28.43097 80 GLU B CA 1
ATOM 2708 C C . GLU B 1 105 ? 12.79342 -20.23694 -14.92746 1.000 28.72029 80 GLU B C 1
ATOM 2709 O O . GLU B 1 105 ? 12.02558 -20.72811 -14.09840 1.000 27.38742 80 GLU B O 1
ATOM 2715 N N . ASP B 1 106 ? 13.98864 -19.74590 -14.58611 1.000 28.87362 81 ASP B N 1
ATOM 2716 C CA . ASP B 1 106 ? 14.51460 -19.89067 -13.23521 1.000 27.78330 81 ASP B CA 1
ATOM 2717 C C . ASP B 1 106 ? 15.00426 -18.58441 -12.61406 1.000 29.07363 81 ASP B C 1
ATOM 2718 O O . ASP B 1 106 ? 15.49320 -18.60219 -11.47672 1.000 25.72484 81 ASP B O 1
ATOM 2723 N N . HIS B 1 107 ? 14.89170 -17.46270 -13.31883 1.000 26.68451 82 HIS B N 1
ATOM 2724 C CA . HIS B 1 107 ? 15.34186 -16.17855 -12.80465 1.000 28.89770 82 HIS B CA 1
ATOM 2725 C C . HIS B 1 107 ? 14.71010 -15.07976 -13.63988 1.000 23.95798 82 HIS B C 1
ATOM 2726 O O . HIS B 1 107 ? 14.20468 -15.32209 -14.74295 1.000 21.72605 82 HIS B O 1
ATOM 2733 N N . VAL B 1 108 ? 14.77692 -13.86169 -13.11239 1.000 23.55269 83 VAL B N 1
ATOM 2734 C CA . VAL B 1 108 ? 14.42440 -12.66548 -13.86308 1.000 21.22642 83 VAL B CA 1
ATOM 2735 C C . VAL B 1 108 ? 15.65446 -11.76612 -13.93562 1.000 24.34386 83 VAL B C 1
ATOM 2736 O O . VAL B 1 108 ? 16.41308 -11.64209 -12.96492 1.000 20.89114 83 VAL B O 1
ATOM 2740 N N . ALA B 1 109 ? 15.86044 -11.17123 -15.11238 1.000 22.90253 84 ALA B N 1
ATOM 2741 C CA . ALA B 1 109 ? 16.97562 -10.29429 -15.41739 1.000 20.90834 84 ALA B CA 1
ATOM 2742 C C . ALA B 1 109 ? 16.44657 -8.96295 -15.93391 1.000 25.45667 84 ALA B C 1
ATOM 2743 O O . ALA B 1 109 ? 15.46740 -8.92824 -16.68574 1.000 19.54472 84 ALA B O 1
ATOM 2745 N N . VAL B 1 110 ? 17.09326 -7.86740 -15.53168 1.000 19.94077 85 VAL B N 1
ATOM 2746 C CA . VAL B 1 110 ? 16.84101 -6.55317 -16.10806 1.000 22.40208 85 VAL B CA 1
ATOM 2747 C C . VAL B 1 110 ? 18.16083 -6.04902 -16.68495 1.000 23.09305 85 VAL B C 1
ATOM 2748 O O . VAL B 1 110 ? 19.17361 -5.99187 -15.97307 1.000 22.45481 85 VAL B O 1
ATOM 2752 N N . PHE B 1 111 ? 18.15666 -5.70738 -17.97367 1.000 20.51289 86 PHE B N 1
ATOM 2753 C CA . PHE B 1 111 ? 19.31058 -5.08507 -18.60200 1.000 21.68845 86 PHE B CA 1
ATOM 2754 C C . PHE B 1 111 ? 19.14749 -3.56881 -18.55678 1.000 23.84239 86 PHE B C 1
ATOM 2755 O O . PHE B 1 111 ? 18.04470 -3.04717 -18.73754 1.000 23.14457 86 PHE B O 1
ATOM 2763 N N . HIS B 1 112 ? 20.24608 -2.86952 -18.29091 1.000 22.26921 87 HIS B N 1
ATOM 2764 C CA . HIS B 1 112 ? 20.18640 -1.44394 -17.98701 1.000 22.47469 87 HIS B CA 1
ATOM 2765 C C . HIS B 1 112 ? 21.51623 -0.78583 -18.32417 1.000 24.58401 87 HIS B C 1
ATOM 2766 O O . HIS B 1 112 ? 22.54641 -1.44824 -18.49642 1.000 23.10942 87 HIS B O 1
ATOM 2773 N N . ARG B 1 113 ? 21.45410 0.53409 -18.45596 1.000 27.24204 88 ARG B N 1
ATOM 2774 C CA . ARG B 1 113 ? 22.62633 1.36852 -18.68051 1.000 26.18944 88 ARG B CA 1
ATOM 2775 C C . ARG B 1 113 ? 23.09053 1.85273 -17.31097 1.000 26.21801 88 ARG B C 1
ATOM 2776 O O . ARG B 1 113 ? 22.40348 2.68437 -16.70118 1.000 25.22347 88 ARG B O 1
ATOM 2784 N N . PRO B 1 114 ? 24.21458 1.36050 -16.78164 1.000 25.72907 89 PRO B N 1
ATOM 2785 C CA . PRO B 1 114 ? 24.58634 1.68852 -15.39488 1.000 29.61014 89 PRO B CA 1
ATOM 2786 C C . PRO B 1 114 ? 24.68228 3.19263 -15.17707 1.000 29.55404 89 PRO B C 1
ATOM 2787 O O . PRO B 1 114 ? 25.01932 3.95094 -16.08951 1.000 31.19948 89 PRO B O 1
ATOM 2791 N N . LEU B 1 115 ? 24.35404 3.61509 -13.95323 1.000 25.75388 90 LEU B N 1
ATOM 2792 C CA . LEU B 1 115 ? 24.43210 5.00816 -13.51934 1.000 24.32376 90 LEU B CA 1
ATOM 2793 C C . LEU B 1 115 ? 25.48806 5.16721 -12.43272 1.000 25.00131 90 LEU B C 1
ATOM 2794 O O . LEU B 1 115 ? 25.62883 4.29949 -11.56834 1.000 28.15042 90 LEU B O 1
ATOM 2799 N N . GLY B 1 116 ? 26.22609 6.28593 -12.46977 1.000 26.10279 91 GLY B N 1
ATOM 2800 C CA . GLY B 1 116 ? 27.08532 6.63957 -11.35598 1.000 25.14460 91 GLY B CA 1
ATOM 2801 C C . GLY B 1 116 ? 26.29229 7.18233 -10.17521 1.000 29.72887 91 GLY B C 1
ATOM 2802 O O . GLY B 1 116 ? 25.12081 7.54741 -10.30086 1.000 23.01507 91 GLY B O 1
ATOM 2803 N N . GLU B 1 117 ? 26.94341 7.22166 -9.00541 1.000 28.86887 92 GLU B N 1
ATOM 2804 C CA . GLU B 1 117 ? 26.22280 7.55826 -7.77851 1.000 25.18921 92 GLU B CA 1
ATOM 2805 C C . GLU B 1 117 ? 25.67974 8.97965 -7.83258 1.000 28.93846 92 GLU B C 1
ATOM 2806 O O . GLU B 1 117 ? 24.58903 9.26541 -7.31359 1.000 24.70657 92 GLU B O 1
ATOM 2812 N N . ALA B 1 118 ? 26.41549 9.88140 -8.47686 1.000 28.26959 93 ALA B N 1
ATOM 2813 C CA . ALA B 1 118 ? 25.96743 11.26722 -8.55669 1.000 30.37873 93 ALA B CA 1
ATOM 2814 C C . ALA B 1 118 ? 24.74462 11.39811 -9.46004 1.000 28.36774 93 ALA B C 1
ATOM 2815 O O . ALA B 1 118 ? 23.79910 12.12386 -9.12987 1.000 31.52355 93 ALA B O 1
ATOM 2817 N N . GLU B 1 119 ? 24.73830 10.71161 -10.60581 1.000 26.79664 94 GLU B N 1
ATOM 2818 C CA . GLU B 1 119 ? 23.53782 10.73834 -11.44087 1.000 31.92596 94 GLU B CA 1
ATOM 2819 C C . GLU B 1 119 ? 22.37760 9.98169 -10.78085 1.000 24.47089 94 GLU B C 1
ATOM 2820 O O . GLU B 1 119 ? 21.21131 10.38152 -10.92490 1.000 23.92080 94 GLU B O 1
ATOM 2826 N N . LYS B 1 120 ? 22.67042 8.92193 -10.02245 1.000 23.47505 95 LYS B N 1
ATOM 2827 C CA . LYS B 1 120 ? 21.62343 8.29042 -9.21467 1.000 29.12875 95 LYS B CA 1
ATOM 2828 C C . LYS B 1 120 ? 20.94762 9.31814 -8.31186 1.000 25.47358 95 LYS B C 1
ATOM 2829 O O . LYS B 1 120 ? 19.72073 9.45191 -8.30843 1.000 22.20850 95 LYS B O 1
ATOM 2835 N N . ALA B 1 121 ? 21.75045 10.06250 -7.54082 1.000 22.93261 96 ALA B N 1
ATOM 2836 C CA . ALA B 1 121 ? 21.20104 11.04334 -6.61788 1.000 26.31659 96 ALA B CA 1
ATOM 2837 C C . ALA B 1 121 ? 20.48274 12.16223 -7.35302 1.000 27.10632 96 ALA B C 1
ATOM 2838 O O . ALA B 1 121 ? 19.49528 12.69166 -6.83905 1.000 27.05992 96 ALA B O 1
ATOM 2840 N N . GLU B 1 122 ? 20.96892 12.53637 -8.54242 1.000 27.41803 97 GLU B N 1
ATOM 2841 C CA . GLU B 1 122 ? 20.31089 13.56514 -9.34323 1.000 26.81370 97 GLU B CA 1
ATOM 2842 C C . GLU B 1 122 ? 18.94576 13.09360 -9.82922 1.000 25.83545 97 GLU B C 1
ATOM 2843 O O . GLU B 1 122 ? 17.94747 13.81325 -9.71944 1.000 25.33588 97 GLU B O 1
ATOM 2849 N N . LEU B 1 123 ? 18.88952 11.88257 -10.37557 1.000 28.96455 98 LEU B N 1
ATOM 2850 C CA . LEU B 1 123 ? 17.62092 11.32422 -10.82402 1.000 27.15528 98 LEU B CA 1
ATOM 2851 C C . LEU B 1 123 ? 16.68581 11.05688 -9.64477 1.000 23.53759 98 LEU B C 1
ATOM 2852 O O . LEU B 1 123 ? 15.47484 11.28572 -9.74152 1.000 20.82537 98 LEU B O 1
ATOM 2857 N N . PHE B 1 124 ? 17.23582 10.60087 -8.51258 1.000 24.63878 99 PHE B N 1
ATOM 2858 C CA . PHE B 1 124 ? 16.42745 10.37489 -7.31560 1.000 22.67020 99 PHE B CA 1
ATOM 2859 C C . PHE B 1 124 ? 15.85529 11.68460 -6.76666 1.000 28.25639 99 PHE B C 1
ATOM 2860 O O . PHE B 1 124 ? 14.72621 11.71528 -6.24839 1.000 23.64774 99 PHE B O 1
ATOM 2868 N N . ALA B 1 125 ? 16.62940 12.77540 -6.85510 1.000 23.74433 100 ALA B N 1
ATOM 2869 C CA . ALA B 1 125 ? 16.12251 14.08484 -6.45971 1.000 24.58575 100 ALA B CA 1
ATOM 2870 C C . ALA B 1 125 ? 14.92219 14.48543 -7.30281 1.000 22.59525 100 ALA B C 1
ATOM 2871 O O . ALA B 1 125 ? 13.92379 14.98442 -6.77784 1.000 23.54792 100 ALA B O 1
ATOM 2873 N N . ALA B 1 126 ? 15.01860 14.31295 -8.62379 1.000 20.75696 101 ALA B N 1
ATOM 2874 C CA . ALA B 1 126 ? 13.89751 14.66602 -9.48707 1.000 22.62215 101 ALA B CA 1
ATOM 2875 C C . ALA B 1 126 ? 12.67371 13.80850 -9.19399 1.000 22.02986 101 ALA B C 1
ATOM 2876 O O . ALA B 1 126 ? 11.54030 14.26129 -9.39317 1.000 21.14853 101 ALA B O 1
ATOM 2878 N N . ALA B 1 127 ? 12.88322 12.57485 -8.71734 1.000 21.32126 102 ALA B N 1
ATOM 2879 C CA . ALA B 1 127 ? 11.76173 11.72309 -8.32606 1.000 24.58814 102 ALA B CA 1
ATOM 2880 C C . ALA B 1 127 ? 11.09064 12.26877 -7.07344 1.000 23.47958 102 ALA B C 1
ATOM 2881 O O . ALA B 1 127 ? 9.86460 12.40126 -7.01837 1.000 23.30069 102 ALA B O 1
ATOM 2883 N N . VAL B 1 128 ? 11.89385 12.61518 -6.06622 1.000 24.78595 103 VAL B N 1
ATOM 2884 C CA . VAL B 1 128 ? 11.37962 13.21518 -4.83670 1.000 23.09381 103 VAL B CA 1
ATOM 2885 C C . VAL B 1 128 ? 10.57563 14.47897 -5.14442 1.000 28.29613 103 VAL B C 1
ATOM 2886 O O . VAL B 1 128 ? 9.54222 14.74887 -4.51658 1.000 28.21286 103 VAL B O 1
ATOM 2890 N N . ALA B 1 129 ? 11.01690 15.25552 -6.13250 1.000 22.49232 104 ALA B N 1
ATOM 2891 C CA . ALA B 1 129 ? 10.36801 16.52424 -6.46276 1.000 27.76098 104 ALA B CA 1
ATOM 2892 C C . ALA B 1 129 ? 9.08259 16.36393 -7.26620 1.000 29.56110 104 ALA B C 1
ATOM 2893 O O . ALA B 1 129 ? 8.35459 17.34913 -7.43180 1.000 28.41743 104 ALA B O 1
ATOM 2895 N N . ASP B 1 130 ? 8.78434 15.16907 -7.78078 1.000 25.96960 105 ASP B N 1
ATOM 2896 C CA . ASP B 1 130 ? 7.57817 14.93283 -8.57019 1.000 23.60539 105 ASP B CA 1
ATOM 2897 C C . ASP B 1 130 ? 6.88535 13.70626 -7.98855 1.000 24.70331 105 ASP B C 1
ATOM 2898 O O . ASP B 1 130 ? 7.22740 12.56888 -8.32554 1.000 23.81903 105 ASP B O 1
ATOM 2903 N N . PRO B 1 131 ? 5.90563 13.89738 -7.10326 1.000 23.43535 106 PRO B N 1
ATOM 2904 C CA . PRO B 1 131 ? 5.26390 12.73514 -6.46478 1.000 25.61183 106 PRO B CA 1
ATOM 2905 C C . PRO B 1 131 ? 4.40333 11.89905 -7.40680 1.000 24.93736 106 PRO B C 1
ATOM 2906 O O . PRO B 1 131 ? 3.93398 10.83418 -6.98053 1.000 23.98603 106 PRO B O 1
ATOM 2910 N N . THR B 1 132 ? 4.15712 12.34508 -8.65024 1.000 24.27165 107 THR B N 1
ATOM 2911 C CA . THR B 1 132 ? 3.51772 11.47378 -9.63415 1.000 21.62761 107 THR B CA 1
ATOM 2912 C C . THR B 1 132 ? 4.46426 10.37848 -10.14550 1.000 24.83676 107 THR B C 1
ATOM 2913 O O . THR B 1 132 ? 4.01300 9.46683 -10.85715 1.000 20.63238 107 THR B O 1
ATOM 2917 N N . THR B 1 133 ? 5.75383 10.44667 -9.80022 1.000 21.21866 108 THR B N 1
ATOM 2918 C CA . THR B 1 133 ? 6.70808 9.40241 -10.17031 1.000 18.93639 108 THR B CA 1
ATOM 2919 C C . THR B 1 133 ? 6.23719 8.04624 -9.65019 1.000 20.11994 108 THR B C 1
ATOM 2920 O O . THR B 1 133 ? 5.86821 7.90276 -8.47655 1.000 20.89061 108 THR B O 1
ATOM 2924 N N . ASP B 1 134 ? 6.23610 7.05134 -10.52527 1.000 21.31864 109 ASP B N 1
ATOM 2925 C CA . ASP B 1 134 ? 5.82675 5.71815 -10.11837 1.000 21.06784 109 ASP B CA 1
ATOM 2926 C C . ASP B 1 134 ? 7.00056 4.99409 -9.48057 1.000 19.47194 109 ASP B C 1
ATOM 2927 O O . ASP B 1 134 ? 8.14877 5.10799 -9.92480 1.000 22.04579 109 ASP B O 1
ATOM 2932 N N . LEU B 1 135 ? 6.70758 4.27639 -8.41014 1.000 17.74148 110 LEU B N 1
ATOM 2933 C CA . LEU B 1 135 ? 7.65292 3.37926 -7.77269 1.000 20.59008 110 LEU B CA 1
ATOM 2934 C C . LEU B 1 135 ? 6.95323 2.03480 -7.67135 1.000 20.14673 110 LEU B C 1
ATOM 2935 O O . LEU B 1 135 ? 5.90308 1.93926 -7.03150 1.000 17.55875 110 LEU B O 1
ATOM 2940 N N . TYR B 1 136 ? 7.50570 1.00573 -8.30930 1.000 19.55171 111 TYR B N 1
ATOM 2941 C CA . TYR B 1 136 ? 6.78223 -0.26034 -8.38310 1.000 22.32357 111 TYR B CA 1
ATOM 2942 C C . TYR B 1 136 ? 7.76401 -1.42239 -8.44694 1.000 18.86061 111 TYR B C 1
ATOM 2943 O O . TYR B 1 136 ? 8.97358 -1.24729 -8.62155 1.000 17.32624 111 TYR B O 1
ATOM 2952 N N . TYR B 1 137 ? 7.20136 -2.61646 -8.31541 1.000 16.17013 112 TYR B N 1
ATOM 2953 C CA . TYR B 1 137 ? 7.96173 -3.85130 -8.13299 1.000 18.51921 112 TYR B CA 1
ATOM 2954 C C . TYR B 1 137 ? 7.27775 -4.91522 -8.97660 1.000 19.90653 112 TYR B C 1
ATOM 2955 O O . TYR B 1 137 ? 6.43358 -5.67920 -8.48449 1.000 19.34306 112 TYR B O 1
ATOM 2964 N N . PRO B 1 138 ? 7.60360 -4.98169 -10.26754 1.000 19.27212 113 PRO B N 1
ATOM 2965 C CA . PRO B 1 138 ? 6.77935 -5.76511 -11.20103 1.000 19.28976 113 PRO B CA 1
ATOM 2966 C C . PRO B 1 138 ? 6.95710 -7.26116 -11.07805 1.000 23.47288 113 PRO B C 1
ATOM 2967 O O . PRO B 1 138 ? 6.19643 -8.00464 -11.71645 1.000 23.86583 113 PRO B O 1
ATOM 2971 N N . TYR B 1 139 ? 7.94653 -7.72909 -10.31237 1.000 24.59740 114 TYR B N 1
ATOM 2972 C CA . TYR B 1 139 ? 8.16840 -9.15537 -10.10325 1.000 24.75386 114 TYR B CA 1
ATOM 2973 C C . TYR B 1 139 ? 7.83321 -9.55998 -8.67302 1.000 24.96729 114 TYR B C 1
ATOM 2974 O O . TYR B 1 139 ? 8.21572 -10.64900 -8.23154 1.000 26.29607 114 TYR B O 1
ATOM 2983 N N . ALA B 1 140 ? 7.10909 -8.69388 -7.95564 1.000 20.89474 115 ALA B N 1
ATOM 2984 C CA . ALA B 1 140 ? 6.78805 -8.91793 -6.54990 1.000 26.15985 115 ALA B CA 1
ATOM 2985 C C . ALA B 1 140 ? 6.25394 -10.32537 -6.27894 1.000 27.61299 115 ALA B C 1
ATOM 2986 O O . ALA B 1 140 ? 6.60101 -10.93251 -5.26297 1.000 28.58818 115 ALA B O 1
ATOM 2988 N N . GLN B 1 141 ? 5.40401 -10.85734 -7.16418 1.000 26.94197 116 GLN B N 1
ATOM 2989 C CA . GLN B 1 141 ? 4.76585 -12.15996 -6.96517 1.000 26.61551 116 GLN B CA 1
ATOM 2990 C C . GLN B 1 141 ? 5.46294 -13.28138 -7.72334 1.000 31.22607 116 GLN B C 1
ATOM 2991 O O . GLN B 1 141 ? 4.83881 -14.30643 -8.00788 1.000 29.56272 116 GLN B O 1
ATOM 2997 N N . LEU B 1 142 ? 6.72716 -13.10425 -8.07800 1.000 28.69432 117 LEU B N 1
ATOM 2998 C CA . LEU B 1 142 ? 7.45388 -14.06970 -8.88268 1.000 30.40118 117 LEU B CA 1
ATOM 2999 C C . LEU B 1 142 ? 8.50867 -14.74840 -8.02333 1.000 27.74891 117 LEU B C 1
ATOM 3000 O O . LEU B 1 142 ? 9.31852 -14.07271 -7.37954 1.000 27.25807 117 LEU B O 1
ATOM 3005 N N . GLY B 1 143 ? 8.48638 -16.07362 -7.99378 1.000 28.50234 118 GLY B N 1
ATOM 3006 C CA . GLY B 1 143 ? 9.51758 -16.84533 -7.33274 1.000 28.94000 118 GLY B CA 1
ATOM 3007 C C . GLY B 1 143 ? 8.97836 -17.64100 -6.16031 1.000 32.83030 118 GLY B C 1
ATOM 3008 O O . GLY B 1 143 ? 7.80265 -17.56910 -5.80801 1.000 33.51718 118 GLY B O 1
ATOM 3009 N N . ASP B 1 144 ? 9.89173 -18.40397 -5.54263 1.000 32.67425 119 ASP B N 1
ATOM 3010 C CA . ASP B 1 144 ? 9.51258 -19.40215 -4.54361 1.000 33.94896 119 ASP B CA 1
ATOM 3011 C C . ASP B 1 144 ? 9.29739 -18.79444 -3.16296 1.000 34.77193 119 ASP B C 1
ATOM 3012 O O . ASP B 1 144 ? 8.36535 -19.19169 -2.45845 1.000 42.09552 119 ASP B O 1
ATOM 3017 N N . ARG B 1 145 ? 10.14790 -17.84849 -2.75620 1.000 31.08156 120 ARG B N 1
ATOM 3018 C CA . ARG B 1 145 ? 10.05741 -17.27510 -1.41212 1.000 35.81216 120 ARG B CA 1
ATOM 3019 C C . ARG B 1 145 ? 8.66884 -16.71532 -1.11765 1.000 39.22956 120 ARG B C 1
ATOM 3020 O O . ARG B 1 145 ? 8.11181 -16.93162 -0.03557 1.000 42.44234 120 ARG B O 1
ATOM 3028 N N . VAL B 1 146 ? 8.09610 -15.97384 -2.06665 1.000 34.56431 121 VAL B N 1
ATOM 3029 C CA . VAL B 1 146 ? 6.80690 -15.35835 -1.79808 1.000 41.21757 121 VAL B CA 1
ATOM 3030 C C . VAL B 1 146 ? 5.69377 -16.39564 -1.81871 1.000 42.69455 121 VAL B C 1
ATOM 3031 O O . VAL B 1 146 ? 4.59680 -16.13592 -1.31170 1.000 48.55119 121 VAL B O 1
ATOM 3035 N N . ARG B 1 147 ? 5.96053 -17.58348 -2.35497 1.000 43.56643 122 ARG B N 1
ATOM 3036 C CA . ARG B 1 147 ? 4.96409 -18.64625 -2.40630 1.000 49.00715 122 ARG B CA 1
ATOM 3037 C C . ARG B 1 147 ? 4.93748 -19.42386 -1.09335 1.000 55.13466 122 ARG B C 1
ATOM 3038 O O . ARG B 1 147 ? 4.64697 -20.62402 -1.08473 1.000 58.62907 122 ARG B O 1
ATOM 3040 N N . GLU B 1 148 ? 5.24163 -18.75291 0.01727 1.000 54.12047 123 GLU B N 1
ATOM 3041 C CA . GLU B 1 148 ? 5.16459 -19.36481 1.33993 1.000 54.21739 123 GLU B CA 1
ATOM 3042 C C . GLU B 1 148 ? 4.78815 -18.31563 2.38218 1.000 52.15734 123 GLU B C 1
ATOM 3043 O O . GLU B 1 148 ? 3.65510 -17.83521 2.40688 1.000 53.33864 123 GLU B O 1
ATOM 3045 N N . TRP B 1 154 ? -1.51917 -13.51355 11.30149 1.000 55.78243 129 TRP B N 1
ATOM 3046 C CA . TRP B 1 154 ? -1.98638 -12.16475 11.61276 1.000 56.21828 129 TRP B CA 1
ATOM 3047 C C . TRP B 1 154 ? -2.73049 -12.18623 12.93639 1.000 54.96041 129 TRP B C 1
ATOM 3048 O O . TRP B 1 154 ? -3.17989 -11.15726 13.43534 1.000 52.61285 129 TRP B O 1
ATOM 3059 N N . GLU B 1 155 ? -2.86766 -13.38544 13.49272 1.000 61.06045 130 GLU B N 1
ATOM 3060 C CA . GLU B 1 155 ? -3.35794 -13.55749 14.85793 1.000 57.31501 130 GLU B CA 1
ATOM 3061 C C . GLU B 1 155 ? -2.18101 -13.49199 15.83203 1.000 60.72774 130 GLU B C 1
ATOM 3062 O O . GLU B 1 155 ? -1.87175 -14.44345 16.54999 1.000 67.21127 130 GLU B O 1
ATOM 3068 N N . VAL B 1 156 ? -1.52290 -12.32946 15.84006 1.000 56.83130 131 VAL B N 1
ATOM 3069 C CA . VAL B 1 156 ? -0.23086 -12.16193 16.49974 1.000 55.53030 131 VAL B CA 1
ATOM 3070 C C . VAL B 1 156 ? -0.37068 -11.49024 17.86494 1.000 56.45490 131 VAL B C 1
ATOM 3071 O O . VAL B 1 156 ? -1.47846 -11.16434 18.30885 1.000 50.77325 131 VAL B O 1
ATOM 3075 N N . THR B 1 157 ? 0.75897 -11.28958 18.54233 1.000 57.79137 132 THR B N 1
ATOM 3076 C CA . THR B 1 157 ? 0.80388 -10.73440 19.88530 1.000 57.11871 132 THR B CA 1
ATOM 3077 C C . THR B 1 157 ? 1.08809 -9.23343 19.83051 1.000 59.34437 132 THR B C 1
ATOM 3078 O O . THR B 1 157 ? 1.32821 -8.65764 18.76380 1.000 56.97273 132 THR B O 1
ATOM 3082 N N . ASP B 1 158 ? 1.06384 -8.59330 21.00889 1.000 57.24492 133 ASP B N 1
ATOM 3083 C CA . ASP B 1 158 ? 1.43152 -7.18356 21.10117 1.000 54.88711 133 ASP B CA 1
ATOM 3084 C C . ASP B 1 158 ? 2.90135 -6.95524 20.78202 1.000 59.15062 133 ASP B C 1
ATOM 3085 O O . ASP B 1 158 ? 3.26804 -5.84739 20.37622 1.000 59.61798 133 ASP B O 1
ATOM 3087 N N . GLU B 1 159 ? 3.75510 -7.96652 20.96240 1.000 56.13461 134 GLU B N 1
ATOM 3088 C CA . GLU B 1 159 ? 5.13682 -7.82285 20.51510 1.000 57.33790 134 GLU B CA 1
ATOM 3089 C C . GLU B 1 159 ? 5.21045 -7.79373 18.99253 1.000 58.41854 134 GLU B C 1
ATOM 3090 O O . GLU B 1 159 ? 5.92702 -6.96547 18.41541 1.000 55.36725 134 GLU B O 1
ATOM 3092 N N . SER B 1 160 ? 4.47080 -8.68623 18.32395 1.000 55.17538 135 SER B N 1
ATOM 3093 C CA . SER B 1 160 ? 4.43777 -8.66686 16.86414 1.000 54.81947 135 SER B CA 1
ATOM 3094 C C . SER B 1 160 ? 3.68423 -7.44617 16.34868 1.000 50.93958 135 SER B C 1
ATOM 3095 O O . SER B 1 160 ? 4.12638 -6.79395 15.39632 1.000 47.00491 135 SER B O 1
ATOM 3098 N N . ALA B 1 161 ? 2.55239 -7.11458 16.97475 1.000 52.32711 136 ALA B N 1
ATOM 3099 C CA . ALA B 1 161 ? 1.82395 -5.90619 16.59909 1.000 55.22793 136 ALA B CA 1
ATOM 3100 C C . ALA B 1 161 ? 2.70358 -4.66286 16.70079 1.000 50.12979 136 ALA B C 1
ATOM 3101 O O . ALA B 1 161 ? 2.58557 -3.75123 15.87356 1.000 46.65316 136 ALA B O 1
ATOM 3103 N N . ARG B 1 162 ? 3.60310 -4.61944 17.68944 1.000 52.53905 137 ARG B N 1
ATOM 3104 C CA . ARG B 1 162 ? 4.48954 -3.46855 17.86040 1.000 50.01268 137 ARG B CA 1
ATOM 3105 C C . ARG B 1 162 ? 5.56397 -3.43154 16.77456 1.000 51.32672 137 ARG B C 1
ATOM 3106 O O . ARG B 1 162 ? 5.92083 -2.35475 16.27916 1.000 48.48751 137 ARG B O 1
ATOM 3114 N N . GLU B 1 163 ? 6.08488 -4.59921 16.38619 1.000 50.72314 138 GLU B N 1
ATOM 3115 C CA . GLU B 1 163 ? 7.02584 -4.65721 15.27290 1.000 51.05633 138 GLU B CA 1
ATOM 3116 C C . GLU B 1 163 ? 6.34428 -4.30702 13.95610 1.000 48.06647 138 GLU B C 1
ATOM 3117 O O . GLU B 1 163 ? 6.96015 -3.69200 13.07655 1.000 44.07701 138 GLU B O 1
ATOM 3123 N N . LEU B 1 164 ? 5.07808 -4.70326 13.79616 1.000 45.00008 139 LEU B N 1
ATOM 3124 C CA . LEU B 1 164 ? 4.33114 -4.30009 12.61153 1.000 40.29871 139 LEU B CA 1
ATOM 3125 C C . LEU B 1 164 ? 4.23481 -2.78206 12.54855 1.000 38.72615 139 LEU B C 1
ATOM 3126 O O . LEU B 1 164 ? 4.59262 -2.16688 11.53793 1.000 33.53447 139 LEU B O 1
ATOM 3131 N N . ASP B 1 165 ? 3.82630 -2.15814 13.65779 1.000 38.33855 140 ASP B N 1
ATOM 3132 C CA . ASP B 1 165 ? 3.68560 -0.70771 13.70132 1.000 38.05941 140 ASP B CA 1
ATOM 3133 C C . ASP B 1 165 ? 5.01655 0.00642 13.46938 1.000 34.82410 140 ASP B C 1
ATOM 3134 O O . ASP B 1 165 ? 5.04066 1.08901 12.87336 1.000 37.75635 140 ASP B O 1
ATOM 3139 N N . HIS B 1 166 ? 6.12994 -0.57893 13.90993 1.000 36.96225 141 HIS B N 1
ATOM 3140 C CA . HIS B 1 166 ? 7.41055 0.12169 13.82215 1.000 40.09470 141 HIS B CA 1
ATOM 3141 C C . HIS B 1 166 ? 7.84826 0.31318 12.37109 1.000 37.93406 141 HIS B C 1
ATOM 3142 O O . HIS B 1 166 ? 8.27079 1.40838 11.98015 1.000 32.02145 141 HIS B O 1
ATOM 3149 N N . ALA B 1 167 ? 7.75030 -0.74536 11.55702 1.000 38.15050 142 ALA B N 1
ATOM 3150 C CA . ALA B 1 167 ? 8.12672 -0.66374 10.14978 1.000 30.19761 142 ALA B CA 1
ATOM 3151 C C . ALA B 1 167 ? 7.24344 0.29429 9.36226 1.000 35.71348 142 ALA B C 1
ATOM 3152 O O . ALA B 1 167 ? 7.61941 0.68100 8.24642 1.000 33.91592 142 ALA B O 1
ATOM 3154 N N . GLU B 1 168 ? 6.08114 0.67398 9.90618 1.000 31.36729 143 GLU B N 1
ATOM 3155 C CA . GLU B 1 168 ? 5.16520 1.60340 9.25168 1.000 34.39513 143 GLU B CA 1
ATOM 3156 C C . GLU B 1 168 ? 5.22258 3.00932 9.84375 1.000 31.64925 143 GLU B C 1
ATOM 3157 O O . GLU B 1 168 ? 4.47278 3.88082 9.39595 1.000 31.86601 143 GLU B O 1
ATOM 3163 N N . GLU B 1 169 ? 6.09649 3.25039 10.83067 1.000 32.68733 144 GLU B N 1
ATOM 3164 C CA . GLU B 1 169 ? 6.16878 4.56290 11.47546 1.000 32.21908 144 GLU B CA 1
ATOM 3165 C C . GLU B 1 169 ? 6.32980 5.68392 10.46200 1.000 32.98137 144 GLU B C 1
ATOM 3166 O O . GLU B 1 169 ? 5.67349 6.72860 10.56951 1.000 30.55363 144 GLU B O 1
ATOM 3172 N N . VAL B 1 170 ? 7.20834 5.49122 9.47516 1.000 27.41933 145 VAL B N 1
ATOM 3173 C CA . VAL B 1 170 ? 7.48022 6.55271 8.50892 1.000 29.60802 145 VAL B CA 1
ATOM 3174 C C . VAL B 1 170 ? 6.23957 6.84890 7.67141 1.000 32.27509 145 VAL B C 1
ATOM 3175 O O . VAL B 1 170 ? 6.01729 7.99456 7.24627 1.000 25.49469 145 VAL B O 1
ATOM 3179 N N . LEU B 1 171 ? 5.40657 5.82943 7.43137 1.000 28.68253 146 LEU B N 1
ATOM 3180 C CA . LEU B 1 171 ? 4.15267 6.03966 6.71564 1.000 29.76405 146 LEU B CA 1
ATOM 3181 C C . LEU B 1 171 ? 3.14700 6.79706 7.58336 1.000 28.73197 146 LEU B C 1
ATOM 3182 O O . LEU B 1 171 ? 2.49918 7.74179 7.11205 1.000 29.58996 146 LEU B O 1
ATOM 3187 N N . ARG B 1 172 ? 3.00744 6.40598 8.85692 1.000 26.23189 147 ARG B N 1
ATOM 3188 C CA . ARG B 1 172 ? 2.05844 7.09728 9.73608 1.000 31.73452 147 ARG B CA 1
ATOM 3189 C C . ARG B 1 172 ? 2.43776 8.55440 9.95171 1.000 30.05467 147 ARG B C 1
ATOM 3190 O O . ARG B 1 172 ? 1.55665 9.41029 10.08186 1.000 29.93189 147 ARG B O 1
ATOM 3198 N N . ASP B 1 173 ? 3.73322 8.85181 10.00737 1.000 27.37723 148 ASP B N 1
ATOM 3199 C CA . ASP B 1 173 ? 4.18856 10.19903 10.30543 1.000 30.33623 148 ASP B CA 1
ATOM 3200 C C . ASP B 1 173 ? 4.05390 11.15845 9.12506 1.000 31.17085 148 ASP B C 1
ATOM 3201 O O . ASP B 1 173 ? 4.15575 12.37619 9.32099 1.000 31.94901 148 ASP B O 1
ATOM 3206 N N . HIS B 1 174 ? 3.84399 10.65753 7.90429 1.000 35.06230 149 HIS B N 1
ATOM 3207 C CA . HIS B 1 174 ? 3.92517 11.56453 6.76184 1.000 32.06167 149 HIS B CA 1
ATOM 3208 C C . HIS B 1 174 ? 2.81859 11.42014 5.72723 1.000 30.38435 149 HIS B C 1
ATOM 3209 O O . HIS B 1 174 ? 2.53018 12.41041 5.04935 1.000 30.63825 149 HIS B O 1
ATOM 3216 N N . VAL B 1 175 ? 2.17501 10.25653 5.57298 1.000 26.81628 150 VAL B N 1
ATOM 3217 C CA . VAL B 1 175 ? 1.03711 10.17293 4.65632 1.000 21.73782 150 VAL B CA 1
ATOM 3218 C C . VAL B 1 175 ? -0.10590 11.09796 5.06922 1.000 25.80443 150 VAL B C 1
ATOM 3219 O O . VAL B 1 175 ? -0.62257 11.82029 4.20400 1.000 29.29647 150 VAL B O 1
ATOM 3223 N N . PRO B 1 176 ? -0.56132 11.11770 6.33836 1.000 25.08693 151 PRO B N 1
ATOM 3224 C CA . PRO B 1 176 ? -1.67739 12.02846 6.67685 1.000 30.10558 151 PRO B CA 1
ATOM 3225 C C . PRO B 1 176 ? -1.38718 13.48484 6.33560 1.000 32.59248 151 PRO B C 1
ATOM 3226 O O . PRO B 1 176 ? -2.25743 14.15462 5.76738 1.000 28.89212 151 PRO B O 1
ATOM 3230 N N . ASP B 1 177 ? -0.18258 13.98952 6.66366 1.000 32.36536 152 ASP B N 1
ATOM 3231 C CA . ASP B 1 177 ? 0.20942 15.33344 6.23862 1.000 31.17509 152 ASP B CA 1
ATOM 3232 C C . ASP B 1 177 ? 0.09900 15.48138 4.73266 1.000 34.03198 152 ASP B C 1
ATOM 3233 O O . ASP B 1 177 ? -0.40612 16.49587 4.23053 1.000 31.24314 152 ASP B O 1
ATOM 3238 N N . ARG B 1 178 ? 0.60962 14.49120 3.99250 1.000 30.52675 153 ARG B N 1
ATOM 3239 C CA . ARG B 1 178 ? 0.50643 14.52825 2.53922 1.000 32.50762 153 ARG B CA 1
ATOM 3240 C C . ARG B 1 178 ? -0.95537 14.58052 2.08112 1.000 31.70115 153 ARG B C 1
ATOM 3241 O O . ARG B 1 178 ? -1.28440 15.26409 1.09971 1.000 26.97169 153 ARG B O 1
ATOM 3249 N N . LEU B 1 179 ? -1.84787 13.87086 2.78444 1.000 27.41093 154 LEU B N 1
ATOM 3250 C CA . LEU B 1 179 ? -3.26362 13.88167 2.41313 1.000 29.99546 154 LEU B CA 1
ATOM 3251 C C . LEU B 1 179 ? -3.87369 15.26069 2.62834 1.000 30.60798 154 LEU B C 1
ATOM 3252 O O . LEU B 1 179 ? -4.73753 15.69469 1.85710 1.000 26.34192 154 LEU B O 1
ATOM 3257 N N . ALA B 1 180 ? -3.43481 15.96085 3.67573 1.000 29.81622 155 ALA B N 1
ATOM 3258 C CA . ALA B 1 180 ? -3.89432 17.32820 3.89245 1.000 29.27934 155 ALA B CA 1
ATOM 3259 C C . ALA B 1 180 ? -3.44657 18.22245 2.74918 1.000 32.29010 155 ALA B C 1
ATOM 3260 O O . ALA B 1 180 ? -4.24989 18.96512 2.17081 1.000 30.86627 155 ALA B O 1
ATOM 3262 N N . GLU B 1 181 ? -2.15723 18.13829 2.39427 1.000 32.31312 156 GLU B N 1
ATOM 3263 C CA . GLU B 1 181 ? -1.62808 18.92192 1.28579 1.000 34.71724 156 GLU B CA 1
ATOM 3264 C C . GLU B 1 181 ? -2.40920 18.68024 0.00137 1.000 30.21633 156 GLU B C 1
ATOM 3265 O O . GLU B 1 181 ? -2.56001 19.60342 -0.80753 1.000 32.09509 156 GLU B O 1
ATOM 3271 N N . LEU B 1 182 ? -2.92579 17.46446 -0.19113 1.000 27.36909 157 LEU B N 1
ATOM 3272 C CA . LEU B 1 182 ? -3.68124 17.09489 -1.38421 1.000 31.28045 157 LEU B CA 1
ATOM 3273 C C . LEU B 1 182 ? -5.16505 17.45356 -1.28725 1.000 30.46719 157 LEU B C 1
ATOM 3274 O O . LEU B 1 182 ? -5.93461 17.08911 -2.18087 1.000 31.30338 157 LEU B O 1
ATOM 3279 N N . GLY B 1 183 ? -5.58946 18.12430 -0.22078 1.000 30.32287 158 GLY B N 1
ATOM 3280 C CA . GLY B 1 183 ? -6.95110 18.61645 -0.12367 1.000 34.56959 158 GLY B CA 1
ATOM 3281 C C . GLY B 1 183 ? -7.93425 17.78447 0.67946 1.000 33.23964 158 GLY B C 1
ATOM 3282 O O . GLY B 1 183 ? -9.11030 18.15880 0.74068 1.000 35.51715 158 GLY B O 1
ATOM 3283 N N . PHE B 1 184 ? -7.50950 16.68064 1.30206 1.000 32.06727 159 PHE B N 1
ATOM 3284 C CA . PHE B 1 184 ? -8.43861 15.90670 2.12414 1.000 32.12645 159 PHE B CA 1
ATOM 3285 C C . PHE B 1 184 ? -8.96787 16.75985 3.27466 1.000 34.34430 159 PHE B C 1
ATOM 3286 O O . PHE B 1 184 ? -8.18694 17.35741 4.02228 1.000 34.95384 159 PHE B O 1
ATOM 3294 N N . ARG B 1 185 ? -10.30011 16.81166 3.41243 1.000 32.41655 160 ARG B N 1
ATOM 3295 C CA . ARG B 1 185 ? -10.98159 17.65533 4.39350 1.000 33.45039 160 ARG B CA 1
ATOM 3296 C C . ARG B 1 185 ? -11.57861 16.87067 5.56351 1.000 39.62021 160 ARG B C 1
ATOM 3297 O O . ARG B 1 185 ? -12.27569 17.46208 6.39126 1.000 37.92637 160 ARG B O 1
ATOM 3305 N N . GLY B 1 186 ? -11.33032 15.56650 5.66243 1.000 31.75517 161 GLY B N 1
ATOM 3306 C CA . GLY B 1 186 ? -11.95899 14.77624 6.70631 1.000 35.06649 161 GLY B CA 1
ATOM 3307 C C . GLY B 1 186 ? -13.26052 14.13201 6.25517 1.000 33.91738 161 GLY B C 1
ATOM 3308 O O . GLY B 1 186 ? -13.52367 13.92366 5.06716 1.000 34.72430 161 GLY B O 1
ATOM 3309 N N . GLY B 1 187 ? -14.09042 13.80720 7.24070 1.000 34.48347 162 GLY B N 1
ATOM 3310 C CA . GLY B 1 187 ? -15.34577 13.12813 6.97506 1.000 32.57594 162 GLY B CA 1
ATOM 3311 C C . GLY B 1 187 ? -15.37363 11.72534 7.54456 1.000 30.91208 162 GLY B C 1
ATOM 3312 O O . GLY B 1 187 ? -15.28540 11.54025 8.76388 1.000 31.29115 162 GLY B O 1
ATOM 3313 N N . VAL B 1 188 ? -15.48059 10.72802 6.66677 1.000 31.23686 163 VAL B N 1
ATOM 3314 C CA . VAL B 1 188 ? -15.41681 9.31991 7.04239 1.000 30.09874 163 VAL B CA 1
ATOM 3315 C C . VAL B 1 188 ? -14.15048 8.71722 6.43972 1.000 28.20555 163 VAL B C 1
ATOM 3316 O O . VAL B 1 188 ? -13.92328 8.81374 5.22422 1.000 28.07709 163 VAL B O 1
ATOM 3320 N N . ALA B 1 189 ? -13.33406 8.09781 7.28768 1.000 25.55768 164 ALA B N 1
ATOM 3321 C CA . ALA B 1 189 ? -12.12841 7.37699 6.87707 1.000 30.60425 164 ALA B CA 1
ATOM 3322 C C . ALA B 1 189 ? -12.29456 5.89401 7.17990 1.000 28.43155 164 ALA B C 1
ATOM 3323 O O . ALA B 1 189 ? -12.66552 5.52711 8.29897 1.000 23.56434 164 ALA B O 1
ATOM 3325 N N . TYR B 1 190 ? -11.98807 5.05092 6.18899 1.000 25.51549 165 TYR B N 1
ATOM 3326 C CA . TYR B 1 190 ? -12.19922 3.61280 6.25689 1.000 25.30067 165 TYR B CA 1
ATOM 3327 C C . TYR B 1 190 ? -10.89732 2.89329 5.91308 1.000 27.42417 165 TYR B C 1
ATOM 3328 O O . TYR B 1 190 ? -10.31215 3.14215 4.85190 1.000 27.45197 165 TYR B O 1
ATOM 3337 N N . ASP B 1 191 ? -10.43835 2.01278 6.81333 1.000 24.60224 166 ASP B N 1
ATOM 3338 C CA . ASP B 1 191 ? -9.28600 1.14351 6.56715 1.000 27.46176 166 ASP B CA 1
ATOM 3339 C C . ASP B 1 191 ? -9.79732 -0.28632 6.44184 1.000 28.07702 166 ASP B C 1
ATOM 3340 O O . ASP B 1 191 ? -10.21990 -0.88714 7.43801 1.000 28.17814 166 ASP B O 1
ATOM 3345 N N . ALA B 1 192 ? -9.71695 -0.83914 5.22391 1.000 28.94879 167 ALA B N 1
ATOM 3346 C CA . ALA B 1 192 ? -10.24766 -2.16288 4.90058 1.000 29.86019 167 ALA B CA 1
ATOM 3347 C C . ALA B 1 192 ? -9.39239 -3.30310 5.42876 1.000 27.61207 167 ALA B C 1
ATOM 3348 O O . ALA B 1 192 ? -9.77687 -4.46276 5.26556 1.000 26.30530 167 ALA B O 1
ATOM 3350 N N . ALA B 1 193 ? -8.23863 -3.01781 6.02448 1.000 26.44022 168 ALA B N 1
ATOM 3351 C CA . ALA B 1 193 ? -7.39923 -4.03671 6.65186 1.000 26.43477 168 ALA B CA 1
ATOM 3352 C C . ALA B 1 193 ? -6.64689 -3.32609 7.77472 1.000 26.82266 168 ALA B C 1
ATOM 3353 O O . ALA B 1 193 ? -5.43927 -3.12070 7.73659 1.000 24.90414 168 ALA B O 1
ATOM 3355 N N . CYS B 1 194 ? -7.39795 -2.92280 8.79565 1.000 24.57598 169 CYS B N 1
ATOM 3356 C CA . CYS B 1 194 ? -6.90567 -1.91195 9.71920 1.000 26.10126 169 CYS B CA 1
ATOM 3357 C C . CYS B 1 194 ? -5.80621 -2.43801 10.63159 1.000 30.62340 169 CYS B C 1
ATOM 3358 O O . CYS B 1 194 ? -5.08225 -1.62788 11.22179 1.000 29.24457 169 CYS B O 1
ATOM 3361 N N . SER B 1 195 ? -5.64501 -3.76264 10.73125 1.000 27.03008 170 SER B N 1
ATOM 3362 C CA . SER B 1 195 ? -4.69823 -4.36269 11.66578 1.000 32.87285 170 SER B CA 1
ATOM 3363 C C . SER B 1 195 ? -4.86204 -3.77136 13.06393 1.000 33.15409 170 SER B C 1
ATOM 3364 O O . SER B 1 195 ? -5.96504 -3.80575 13.62659 1.000 30.47521 170 SER B O 1
ATOM 3367 N N . THR B 1 196 ? -3.78068 -3.19886 13.61894 1.000 33.64012 171 THR B N 1
ATOM 3368 C CA . THR B 1 196 ? -3.80197 -2.65758 14.97809 1.000 33.27139 171 THR B CA 1
ATOM 3369 C C . THR B 1 196 ? -4.59526 -1.36149 15.10065 1.000 35.21304 171 THR B C 1
ATOM 3370 O O . THR B 1 196 ? -4.85033 -0.91603 16.22767 1.000 35.87630 171 THR B O 1
ATOM 3374 N N . GLY B 1 197 ? -4.98919 -0.74134 13.99059 1.000 31.25675 172 GLY B N 1
ATOM 3375 C CA . GLY B 1 197 ? -5.62497 0.55940 14.05679 1.000 30.46131 172 GLY B CA 1
ATOM 3376 C C . GLY B 1 197 ? -4.67245 1.72881 14.17512 1.000 33.05854 172 GLY B C 1
ATOM 3377 O O . GLY B 1 197 ? -5.12444 2.88111 14.13262 1.000 32.80387 172 GLY B O 1
ATOM 3378 N N . ALA B 1 198 ? -3.36679 1.47130 14.30149 1.000 33.63573 173 ALA B N 1
ATOM 3379 C CA . ALA B 1 198 ? -2.39982 2.55335 14.43603 1.000 31.20336 173 ALA B CA 1
ATOM 3380 C C . ALA B 1 198 ? -2.46975 3.52031 13.25984 1.000 32.01956 173 ALA B C 1
ATOM 3381 O O . ALA B 1 198 ? -2.48726 4.74117 13.45972 1.000 31.37973 173 ALA B O 1
ATOM 3383 N N . PHE B 1 199 ? -2.52901 3.00394 12.02566 1.000 29.39393 174 PHE B N 1
ATOM 3384 C CA . PHE B 1 199 ? -2.48136 3.90148 10.87319 1.000 30.41009 174 PHE B CA 1
ATOM 3385 C C . PHE B 1 199 ? -3.72789 4.77685 10.79843 1.000 28.22209 174 PHE B C 1
ATOM 3386 O O . PHE B 1 199 ? -3.62779 6.00291 10.65655 1.000 28.99875 174 PHE B O 1
ATOM 3394 N N . LEU B 1 200 ? -4.91563 4.16353 10.86029 1.000 24.95183 175 LEU B N 1
ATOM 3395 C CA . LEU B 1 200 ? -6.13695 4.95130 10.74866 1.000 27.82115 175 LEU B CA 1
ATOM 3396 C C . LEU B 1 200 ? -6.29301 5.89135 11.93554 1.000 31.36897 175 LEU B C 1
ATOM 3397 O O . LEU B 1 200 ? -6.95557 6.93080 11.82064 1.000 30.20488 175 LEU B O 1
ATOM 3402 N N . GLN B 1 201 ? -5.66159 5.56573 13.06885 1.000 31.07616 176 GLN B N 1
ATOM 3403 C CA . GLN B 1 201 ? -5.65891 6.49414 14.19551 1.000 35.90985 176 GLN B CA 1
ATOM 3404 C C . GLN B 1 201 ? -4.81047 7.72408 13.89989 1.000 34.15157 176 GLN B C 1
ATOM 3405 O O . GLN B 1 201 ? -5.16827 8.83632 14.30540 1.000 35.03386 176 GLN B O 1
ATOM 3411 N N . ALA B 1 202 ? -3.68154 7.54245 13.19800 1.000 35.31179 177 ALA B N 1
ATOM 3412 C CA . ALA B 1 202 ? -2.85778 8.68284 12.79617 1.000 32.96885 177 ALA B CA 1
ATOM 3413 C C . ALA B 1 202 ? -3.61926 9.60430 11.85281 1.000 31.13129 177 ALA B C 1
ATOM 3414 O O . ALA B 1 202 ? -3.45812 10.82743 11.90625 1.000 30.05484 177 ALA B O 1
ATOM 3416 N N . VAL B 1 203 ? -4.45381 9.03249 10.97968 1.000 28.88961 178 VAL B N 1
ATOM 3417 C CA . VAL B 1 203 ? -5.31821 9.84573 10.12607 1.000 31.76662 178 VAL B CA 1
ATOM 3418 C C . VAL B 1 203 ? -6.24642 10.69998 10.97596 1.000 34.20422 178 VAL B C 1
ATOM 3419 O O . VAL B 1 203 ? -6.38312 11.91085 10.75235 1.000 28.65876 178 VAL B O 1
ATOM 3423 N N . GLY B 1 204 ? -6.91922 10.06810 11.94590 1.000 33.00494 179 GLY B N 1
ATOM 3424 C CA . GLY B 1 204 ? -7.83230 10.80090 12.80692 1.000 32.39231 179 GLY B CA 1
ATOM 3425 C C . GLY B 1 204 ? -7.13659 11.87782 13.62060 1.000 33.27089 179 GLY B C 1
ATOM 3426 O O . GLY B 1 204 ? -7.70025 12.94933 13.85848 1.000 32.34141 179 GLY B O 1
ATOM 3427 N N . ARG B 1 205 ? -5.90296 11.61227 14.05997 1.000 32.07988 180 ARG B N 1
ATOM 3428 C CA . ARG B 1 205 ? -5.14459 12.65170 14.74661 1.000 34.23874 180 ARG B CA 1
ATOM 3429 C C . ARG B 1 205 ? -4.91436 13.84521 13.83071 1.000 35.53564 180 ARG B C 1
ATOM 3430 O O . ARG B 1 205 ? -5.02740 15.00213 14.25889 1.000 33.28530 180 ARG B O 1
ATOM 3438 N N . ARG B 1 206 ? -4.60812 13.57954 12.55689 1.000 32.92050 181 ARG B N 1
ATOM 3439 C CA . ARG B 1 206 ? -4.27344 14.64568 11.62498 1.000 31.04437 181 ARG B CA 1
ATOM 3440 C C . ARG B 1 206 ? -5.49879 15.44244 11.19865 1.000 32.70373 181 ARG B C 1
ATOM 3441 O O . ARG B 1 206 ? -5.36915 16.61091 10.82800 1.000 30.63910 181 ARG B O 1
ATOM 3449 N N . PHE B 1 207 ? -6.68284 14.83404 11.20075 1.000 33.02539 182 PHE B N 1
ATOM 3450 C CA . PHE B 1 207 ? -7.91157 15.51248 10.78063 1.000 35.88059 182 PHE B CA 1
ATOM 3451 C C . PHE B 1 207 ? -8.95291 15.30804 11.87348 1.000 35.59663 182 PHE B C 1
ATOM 3452 O O . PHE B 1 207 ? -9.81393 14.42590 11.76578 1.000 31.48423 182 PHE B O 1
ATOM 3460 N N . PRO B 1 208 ? -8.90213 16.10460 12.94780 1.000 37.32067 183 PRO B N 1
ATOM 3461 C CA . PRO B 1 208 ? -9.86776 15.91451 14.04260 1.000 39.56335 183 PRO B CA 1
ATOM 3462 C C . PRO B 1 208 ? -11.29836 16.02086 13.53043 1.000 37.07470 183 PRO B C 1
ATOM 3463 O O . PRO B 1 208 ? -11.58677 16.73150 12.56463 1.000 42.53120 183 PRO B O 1
ATOM 3467 N N . GLY B 1 209 ? -12.19561 15.27344 14.16604 1.000 37.31156 184 GLY B N 1
ATOM 3468 C CA . GLY B 1 209 ? -13.56387 15.18140 13.70237 1.000 36.98321 184 GLY B CA 1
ATOM 3469 C C . GLY B 1 209 ? -13.83191 14.11387 12.65596 1.000 37.13205 184 GLY B C 1
ATOM 3470 O O . GLY B 1 209 ? -15.00048 13.82155 12.38863 1.000 40.63687 184 GLY B O 1
ATOM 3471 N N . THR B 1 210 ? -12.79859 13.53434 12.04654 1.000 35.60051 185 THR B N 1
ATOM 3472 C CA . THR B 1 210 ? -13.00055 12.44553 11.09643 1.000 34.45290 185 THR B CA 1
ATOM 3473 C C . THR B 1 210 ? -13.42200 11.17095 11.81747 1.000 36.29924 185 THR B C 1
ATOM 3474 O O . THR B 1 210 ? -12.84325 10.79893 12.84203 1.000 34.32748 185 THR B O 1
ATOM 3478 N N . ARG B 1 211 ? -14.42167 10.48471 11.26723 1.000 31.86422 186 ARG B N 1
ATOM 3479 C CA . ARG B 1 211 ? -14.89018 9.22687 11.83294 1.000 33.34036 186 ARG B CA 1
ATOM 3480 C C . ARG B 1 211 ? -14.03180 8.09017 11.28428 1.000 32.67974 186 ARG B C 1
ATOM 3481 O O . ARG B 1 211 ? -13.92501 7.93215 10.06365 1.000 28.64219 186 ARG B O 1
ATOM 3489 N N . THR B 1 212 ? -13.42282 7.29861 12.17060 1.000 29.58137 187 THR B N 1
ATOM 3490 C CA . THR B 1 212 ? -12.46716 6.27114 11.75845 1.000 31.92434 187 THR B CA 1
ATOM 3491 C C . THR B 1 212 ? -13.10805 4.89442 11.90127 1.000 34.83095 187 THR B C 1
ATOM 3492 O O . THR B 1 212 ? -13.51678 4.50467 13.00286 1.000 32.06444 187 THR B O 1
ATOM 3496 N N . ILE B 1 213 ? -13.19368 4.16186 10.78951 1.000 29.01007 188 ILE B N 1
ATOM 3497 C CA . ILE B 1 213 ? -13.84529 2.85908 10.75851 1.000 27.56015 188 ILE B CA 1
ATOM 3498 C C . ILE B 1 213 ? -12.86750 1.86271 10.16604 1.000 34.88146 188 ILE B C 1
ATOM 3499 O O . ILE B 1 213 ? -12.43419 2.02162 9.01626 1.000 33.52528 188 ILE B O 1
ATOM 3504 N N . GLY B 1 214 ? -12.51824 0.84356 10.94755 1.000 32.30516 189 GLY B N 1
ATOM 3505 C CA . GLY B 1 214 ? -11.58141 -0.17736 10.52893 1.000 27.78128 189 GLY B CA 1
ATOM 3506 C C . GLY B 1 214 ? -12.28364 -1.50996 10.34378 1.000 35.04555 189 GLY B C 1
ATOM 3507 O O . GLY B 1 214 ? -13.27223 -1.80815 11.01819 1.000 32.61342 189 GLY B O 1
ATOM 3508 N N . GLN B 1 215 ? -11.78524 -2.29395 9.39389 1.000 28.87275 190 GLN B N 1
ATOM 3509 C CA . GLN B 1 215 ? -12.16550 -3.68234 9.21879 1.000 28.25404 190 GLN B CA 1
ATOM 3510 C C . GLN B 1 215 ? -10.88421 -4.50205 9.16896 1.000 31.95854 190 GLN B C 1
ATOM 3511 O O . GLN B 1 215 ? -9.86343 -4.02191 8.66577 1.000 27.89875 190 GLN B O 1
ATOM 3517 N N . ASP B 1 216 ? -10.91808 -5.71148 9.73214 1.000 27.20661 191 ASP B N 1
ATOM 3518 C CA . ASP B 1 216 ? -9.79611 -6.63163 9.60673 1.000 27.64551 191 ASP B CA 1
ATOM 3519 C C . ASP B 1 216 ? -10.29737 -8.06597 9.64578 1.000 31.90028 191 ASP B C 1
ATOM 3520 O O . ASP B 1 216 ? -11.26940 -8.39202 10.33391 1.000 33.43244 191 ASP B O 1
ATOM 3525 N N . LEU B 1 217 ? -9.60140 -8.92296 8.90585 1.000 30.92356 192 LEU B N 1
ATOM 3526 C CA . LEU B 1 217 ? -9.93192 -10.33946 8.89708 1.000 32.19653 192 LEU B CA 1
ATOM 3527 C C . LEU B 1 217 ? -9.68240 -10.98150 10.25871 1.000 35.84497 192 LEU B C 1
ATOM 3528 O O . LEU B 1 217 ? -10.40339 -11.91066 10.64193 1.000 26.44297 192 LEU B O 1
ATOM 3533 N N . SER B 1 218 ? -8.69223 -10.48593 11.01400 1.000 29.25642 193 SER B N 1
ATOM 3534 C CA . SER B 1 218 ? -8.26394 -11.14981 12.24103 1.000 32.81424 193 SER B CA 1
ATOM 3535 C C . SER B 1 218 ? -9.05237 -10.64029 13.44945 1.000 35.31968 193 SER B C 1
ATOM 3536 O O . SER B 1 218 ? -9.05375 -9.42864 13.70896 1.000 33.18297 193 SER B O 1
ATOM 3539 N N . PRO B 1 219 ? -9.72180 -11.51709 14.21514 1.000 37.28999 194 PRO B N 1
ATOM 3540 C CA . PRO B 1 219 ? -10.37020 -11.05063 15.45845 1.000 34.00694 194 PRO B CA 1
ATOM 3541 C C . PRO B 1 219 ? -9.40262 -10.41603 16.44844 1.000 33.09537 194 PRO B C 1
ATOM 3542 O O . PRO B 1 219 ? -9.78028 -9.47701 17.15964 1.000 31.82832 194 PRO B O 1
ATOM 3546 N N . ALA B 1 220 ? -8.16523 -10.91330 16.53317 1.000 31.81497 195 ALA B N 1
ATOM 3547 C CA . ALA B 1 220 ? -7.19864 -10.30776 17.44452 1.000 38.54214 195 ALA B CA 1
ATOM 3548 C C . ALA B 1 220 ? -6.88465 -8.86838 17.03759 1.000 36.97753 195 ALA B C 1
ATOM 3549 O O . ALA B 1 220 ? -6.80544 -7.97666 17.89061 1.000 38.69445 195 ALA B O 1
ATOM 3551 N N . MET B 1 221 ? -6.71991 -8.62103 15.73461 1.000 37.17760 196 MET B N 1
ATOM 3552 C CA . MET B 1 221 ? -6.45895 -7.26173 15.26690 1.000 35.27818 196 MET B CA 1
ATOM 3553 C C . MET B 1 221 ? -7.61660 -6.33787 15.60831 1.000 36.25042 196 MET B C 1
ATOM 3554 O O . MET B 1 221 ? -7.40264 -5.18760 16.01436 1.000 29.09803 196 MET B O 1
ATOM 3559 N N . VAL B 1 222 ? -8.85404 -6.82398 15.45834 1.000 32.27920 197 VAL B N 1
ATOM 3560 C CA . VAL B 1 222 ? -10.01257 -5.96650 15.71802 1.000 35.81058 197 VAL B CA 1
ATOM 3561 C C . VAL B 1 222 ? -10.03122 -5.53507 17.18080 1.000 37.25499 197 VAL B C 1
ATOM 3562 O O . VAL B 1 222 ? -10.35271 -4.37903 17.50538 1.000 32.99962 197 VAL B O 1
ATOM 3566 N N . ALA B 1 223 ? -9.63560 -6.44717 18.07840 1.000 35.76214 198 ALA B N 1
ATOM 3567 C CA . ALA B 1 223 ? -9.60262 -6.14419 19.50539 1.000 37.50670 198 ALA B CA 1
ATOM 3568 C C . ALA B 1 223 ? -8.63512 -5.00593 19.82323 1.000 38.97535 198 ALA B C 1
ATOM 3569 O O . ALA B 1 223 ? -8.92556 -4.16436 20.68686 1.000 42.46606 198 ALA B O 1
ATOM 3571 N N . ARG B 1 224 ? -7.47646 -4.96129 19.14555 1.000 35.51930 199 ARG B N 1
ATOM 3572 C CA . ARG B 1 224 ? -6.57844 -3.81477 19.30729 1.000 33.72809 199 ARG B CA 1
ATOM 3573 C C . ARG B 1 224 ? -7.15710 -2.57233 18.66094 1.000 35.69760 199 ARG B C 1
ATOM 3574 O O . ARG B 1 224 ? -7.08935 -1.47704 19.22902 1.000 34.50354 199 ARG B O 1
ATOM 3582 N N . ALA B 1 225 ? -7.70480 -2.71944 17.45610 1.000 35.54988 200 ALA B N 1
ATOM 3583 C CA . ALA B 1 225 ? -8.15003 -1.55611 16.70730 1.000 36.09150 200 ALA B CA 1
ATOM 3584 C C . ALA B 1 225 ? -9.34139 -0.87803 17.37594 1.000 38.23326 200 ALA B C 1
ATOM 3585 O O . ALA B 1 225 ? -9.48531 0.34749 17.27562 1.000 36.20306 200 ALA B O 1
ATOM 3587 N N . ARG B 1 226 ? -10.19057 -1.65402 18.06689 1.000 33.22785 201 ARG B N 1
ATOM 3588 C CA . ARG B 1 226 ? -11.33922 -1.08372 18.77001 1.000 42.96542 201 ARG B CA 1
ATOM 3589 C C . ARG B 1 226 ? -10.91632 -0.06276 19.82950 1.000 34.87352 201 ARG B C 1
ATOM 3590 O O . ARG B 1 226 ? -11.68134 0.85254 20.14786 1.000 29.93845 201 ARG B O 1
ATOM 3592 N N . THR B 1 227 ? -9.70534 -0.17884 20.36723 1.000 32.86983 202 THR B N 1
ATOM 3593 C CA . THR B 1 227 ? -9.22903 0.80920 21.32507 1.000 35.28830 202 THR B CA 1
ATOM 3594 C C . THR B 1 227 ? -8.60155 2.02886 20.66128 1.000 39.61607 202 THR B C 1
ATOM 3595 O O . THR B 1 227 ? -8.14376 2.92958 21.37287 1.000 41.56003 202 THR B O 1
ATOM 3599 N N . ARG B 1 228 ? -8.57176 2.09434 19.32926 1.000 37.54748 203 ARG B N 1
ATOM 3600 C CA . ARG B 1 228 ? -7.98413 3.23775 18.63847 1.000 36.66212 203 ARG B CA 1
ATOM 3601 C C . ARG B 1 228 ? -8.90715 3.90957 17.63547 1.000 40.20988 203 ARG B C 1
ATOM 3602 O O . ARG B 1 228 ? -8.63705 5.05894 17.26026 1.000 38.37047 203 ARG B O 1
ATOM 3610 N N . LEU B 1 229 ? -9.97642 3.25158 17.19021 1.000 37.43754 204 LEU B N 1
ATOM 3611 C CA . LEU B 1 229 ? -10.84862 3.78860 16.15878 1.000 40.37302 204 LEU B CA 1
ATOM 3612 C C . LEU B 1 229 ? -12.26328 3.97521 16.69640 1.000 36.89750 204 LEU B C 1
ATOM 3613 O O . LEU B 1 229 ? -12.64804 3.39886 17.72241 1.000 32.74512 204 LEU B O 1
ATOM 3618 N N . ASP B 1 230 ? -13.03548 4.80631 15.98811 1.000 34.04179 205 ASP B N 1
ATOM 3619 C CA . ASP B 1 230 ? -14.45031 4.96090 16.31719 1.000 38.89005 205 ASP B CA 1
ATOM 3620 C C . ASP B 1 230 ? -15.20665 3.65084 16.15346 1.000 37.98131 205 ASP B C 1
ATOM 3621 O O . ASP B 1 230 ? -16.11763 3.36559 16.93726 1.000 38.64568 205 ASP B O 1
ATOM 3626 N N . GLU B 1 231 ? -14.82850 2.83884 15.16106 1.000 36.15678 206 GLU B N 1
ATOM 3627 C CA . GLU B 1 231 ? -15.44109 1.54199 14.89627 1.000 39.54585 206 GLU B CA 1
ATOM 3628 C C . GLU B 1 231 ? -14.38001 0.54504 14.44230 1.000 38.72209 206 GLU B C 1
ATOM 3629 O O . GLU B 1 231 ? -13.42149 0.89998 13.75097 1.000 38.44671 206 GLU B O 1
ATOM 3635 N N . ALA B 1 232 ? -14.58900 -0.71864 14.80070 1.000 34.83124 207 ALA B N 1
ATOM 3636 C CA . ALA B 1 232 ? -13.69504 -1.79834 14.39392 1.000 32.19270 207 ALA B CA 1
ATOM 3637 C C . ALA B 1 232 ? -14.53657 -3.04455 14.14878 1.000 39.59879 207 ALA B C 1
ATOM 3638 O O . ALA B 1 232 ? -15.13014 -3.58890 15.09093 1.000 37.27610 207 ALA B O 1
ATOM 3640 N N . HIS B 1 233 ? -14.57078 -3.50456 12.89711 1.000 34.92773 208 HIS B N 1
ATOM 3641 C CA . HIS B 1 233 ? -15.41904 -4.61179 12.47322 1.000 34.80826 208 HIS B CA 1
ATOM 3642 C C . HIS B 1 233 ? -14.56080 -5.76616 11.97103 1.000 35.04971 208 HIS B C 1
ATOM 3643 O O . HIS B 1 233 ? -13.60229 -5.54999 11.22503 1.000 30.66887 208 HIS B O 1
ATOM 3650 N N . CYS B 1 234 ? -14.92316 -6.99351 12.35185 1.000 26.48614 209 CYS B N 1
ATOM 3651 C CA . CYS B 1 234 ? -14.16888 -8.18212 11.97334 1.000 33.05733 209 CYS B CA 1
ATOM 3652 C C . CYS B 1 234 ? -14.81270 -8.86682 10.77625 1.000 31.77934 209 CYS B C 1
ATOM 3653 O O . CYS B 1 234 ? -16.01482 -9.15158 10.79412 1.000 37.28482 209 CYS B O 1
ATOM 3656 N N . GLY B 1 235 ? -14.01087 -9.15934 9.76339 1.000 33.45257 210 GLY B N 1
ATOM 3657 C CA . GLY B 1 235 ? -14.46767 -9.86255 8.57590 1.000 32.10977 210 GLY B CA 1
ATOM 3658 C C . GLY B 1 235 ? -13.61147 -9.54418 7.35632 1.000 34.69072 210 GLY B C 1
ATOM 3659 O O . GLY B 1 235 ? -13.01019 -8.48188 7.23559 1.000 31.08830 210 GLY B O 1
ATOM 3660 N N . ASP B 1 236 ? -13.53918 -10.51545 6.44176 1.000 28.49923 211 ASP B N 1
ATOM 3661 C CA . ASP B 1 236 ? -12.89602 -10.33439 5.14050 1.000 33.66844 211 ASP B CA 1
ATOM 3662 C C . ASP B 1 236 ? -13.39320 -9.05769 4.45782 1.000 30.23216 211 ASP B C 1
ATOM 3663 O O . ASP B 1 236 ? -14.59993 -8.80854 4.38065 1.000 27.98449 211 ASP B O 1
ATOM 3668 N N . GLY B 1 237 ? -12.44859 -8.24386 3.97244 1.000 26.28303 212 GLY B N 1
ATOM 3669 C CA . GLY B 1 237 ? -12.79934 -7.00715 3.28133 1.000 29.87656 212 GLY B CA 1
ATOM 3670 C C . GLY B 1 237 ? -13.62416 -7.21691 2.02496 1.000 28.07281 212 GLY B C 1
ATOM 3671 O O . GLY B 1 237 ? -14.28734 -6.28041 1.56164 1.000 30.54344 212 GLY B O 1
ATOM 3672 N N . ILE B 1 238 ? -13.59846 -8.42958 1.46393 1.000 23.50489 213 ILE B N 1
ATOM 3673 C CA . ILE B 1 238 ? -14.45098 -8.78536 0.33573 1.000 29.62932 213 ILE B CA 1
ATOM 3674 C C . ILE B 1 238 ? -15.93409 -8.59691 0.65635 1.000 31.88075 213 ILE B C 1
ATOM 3675 O O . ILE B 1 238 ? -16.75208 -8.45934 -0.25978 1.000 32.13361 213 ILE B O 1
ATOM 3680 N N . ARG B 1 239 ? -16.30871 -8.59305 1.93946 1.000 32.54213 214 ARG B N 1
ATOM 3681 C CA . ARG B 1 239 ? -17.65476 -8.22416 2.37695 1.000 29.31204 214 ARG B CA 1
ATOM 3682 C C . ARG B 1 239 ? -17.47125 -6.97926 3.23421 1.000 32.10535 214 ARG B C 1
ATOM 3683 O O . ARG B 1 239 ? -17.30477 -7.07710 4.45855 1.000 30.30641 214 ARG B O 1
ATOM 3691 N N . PRO B 1 240 ? -17.45042 -5.79340 2.62545 1.000 28.82749 215 PRO B N 1
ATOM 3692 C CA . PRO B 1 240 ? -17.15468 -4.56619 3.38327 1.000 34.94018 215 PRO B CA 1
ATOM 3693 C C . PRO B 1 240 ? -18.18630 -4.30335 4.47144 1.000 32.69502 215 PRO B C 1
ATOM 3694 O O . PRO B 1 240 ? -19.37948 -4.52705 4.28363 1.000 35.41733 215 PRO B O 1
ATOM 3698 N N . ALA B 1 241 ? -17.71870 -3.80123 5.61113 1.000 36.91045 216 ALA B N 1
ATOM 3699 C CA . ALA B 1 241 ? -18.59300 -3.55593 6.75130 1.000 29.58377 216 ALA B CA 1
ATOM 3700 C C . ALA B 1 241 ? -19.22722 -2.16854 6.73701 1.000 34.47957 216 ALA B C 1
ATOM 3701 O O . ALA B 1 241 ? -19.85002 -1.78271 7.73100 1.000 40.49143 216 ALA B O 1
ATOM 3703 N N . ILE B 1 242 ? -19.08399 -1.40379 5.65818 1.000 28.99882 217 ILE B N 1
ATOM 3704 C CA . ILE B 1 242 ? -19.74102 -0.09737 5.58013 1.000 33.23624 217 ILE B CA 1
ATOM 3705 C C . ILE B 1 242 ? -20.47513 -0.00094 4.24716 1.000 31.46221 217 ILE B C 1
ATOM 3706 O O . ILE B 1 242 ? -20.23653 -0.81065 3.33846 1.000 29.87989 217 ILE B O 1
ATOM 3711 N N . PRO B 1 243 ? -21.41718 0.94116 4.11358 1.000 33.92653 218 PRO B N 1
ATOM 3712 C CA . PRO B 1 243 ? -22.18555 1.02827 2.86359 1.000 29.51441 218 PRO B CA 1
ATOM 3713 C C . PRO B 1 243 ? -21.34429 1.51612 1.69576 1.000 30.54811 218 PRO B C 1
ATOM 3714 O O . PRO B 1 243 ? -20.34451 2.22684 1.86322 1.000 23.31337 218 PRO B O 1
ATOM 3718 N N . GLU B 1 244 ? -21.78502 1.12574 0.49624 1.000 27.57244 219 GLU B N 1
ATOM 3719 C CA . GLU B 1 244 ? -21.17585 1.58788 -0.74658 1.000 27.90514 219 GLU B CA 1
ATOM 3720 C C . GLU B 1 244 ? -21.10387 3.11294 -0.80156 1.000 27.02341 219 GLU B C 1
ATOM 3721 O O . GLU B 1 244 ? -22.05430 3.80903 -0.44168 1.000 27.36160 219 GLU B O 1
ATOM 3727 N N . ALA B 1 245 ? -19.96046 3.63118 -1.25156 1.000 29.25599 220 ALA B N 1
ATOM 3728 C CA . ALA B 1 245 ? -19.78862 5.06910 -1.49236 1.000 26.75038 220 ALA B CA 1
ATOM 3729 C C . ALA B 1 245 ? -20.16919 5.90510 -0.26976 1.000 28.02774 220 ALA B C 1
ATOM 3730 O O . ALA B 1 245 ? -20.85657 6.92422 -0.37406 1.000 29.41464 220 ALA B O 1
ATOM 3732 N N . SER B 1 246 ? -19.73017 5.46726 0.90963 1.000 28.34962 221 SER B N 1
ATOM 3733 C CA . SER B 1 246 ? -1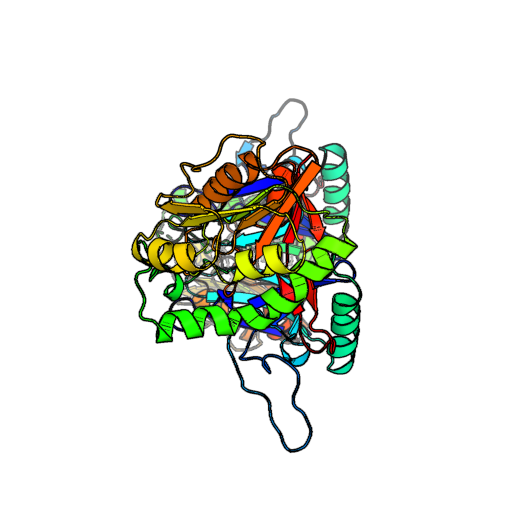9.99187 6.19663 2.14262 1.000 27.98016 221 SER B CA 1
ATOM 3734 C C . SER B 1 246 ? -18.73280 6.77879 2.79101 1.000 30.41653 221 SER B C 1
ATOM 3735 O O . SER B 1 246 ? -18.84633 7.48567 3.80355 1.000 30.16335 221 SER B O 1
ATOM 3738 N N . ALA B 1 247 ? -17.54496 6.52273 2.24086 1.000 25.32341 222 ALA B N 1
ATOM 3739 C CA . ALA B 1 247 ? -16.29016 6.96009 2.84481 1.000 26.18260 222 ALA B CA 1
ATOM 3740 C C . ALA B 1 247 ? -15.62102 8.05001 2.01174 1.000 30.63860 222 ALA B C 1
ATOM 3741 O O . ALA B 1 247 ? -15.60448 7.98869 0.77620 1.000 26.75714 222 ALA B O 1
ATOM 3743 N N . ASP B 1 248 ? -15.05638 9.05027 2.69185 1.000 28.86719 223 ASP B N 1
ATOM 3744 C CA . ASP B 1 248 ? -14.30502 10.07313 1.97267 1.000 28.73144 223 ASP B CA 1
ATOM 3745 C C . ASP B 1 248 ? -12.85541 9.65756 1.74835 1.000 26.10096 223 ASP B C 1
ATOM 3746 O O . ASP B 1 248 ? -12.17267 10.25403 0.90919 1.000 25.27117 223 ASP B O 1
ATOM 3751 N N . LEU B 1 249 ? -12.38556 8.65356 2.48316 1.000 23.15634 224 LEU B N 1
ATOM 3752 C CA . LEU B 1 249 ? -11.02969 8.13122 2.36981 1.000 26.42964 224 LEU B CA 1
ATOM 3753 C C . LEU B 1 249 ? -11.07486 6.62743 2.61626 1.000 25.37089 224 LEU B C 1
ATOM 3754 O O . LEU B 1 249 ? -11.65885 6.17602 3.60751 1.000 25.04361 224 LEU B O 1
ATOM 3759 N N . VAL B 1 250 ? -10.46858 5.85361 1.72126 1.000 23.05835 225 VAL B N 1
ATOM 3760 C CA . VAL B 1 250 ? -10.36338 4.41073 1.88537 1.000 21.59044 225 VAL B CA 1
ATOM 3761 C C . VAL B 1 250 ? -8.88186 4.05598 1.87725 1.000 23.85578 225 VAL B C 1
ATOM 3762 O O . VAL B 1 250 ? -8.14566 4.48875 0.98576 1.000 22.08936 225 VAL B O 1
ATOM 3766 N N . VAL B 1 251 ? -8.45011 3.25748 2.84938 1.000 21.33459 226 VAL B N 1
ATOM 3767 C CA . VAL B 1 251 ? -7.04281 2.89874 3.01142 1.000 22.84442 226 VAL B CA 1
ATOM 3768 C C . VAL B 1 251 ? -6.87460 1.39133 2.84873 1.000 22.90774 226 VAL B C 1
ATOM 3769 O O . VAL B 1 251 ? -7.63022 0.60771 3.43867 1.000 23.59383 226 VAL B O 1
ATOM 3773 N N . CYS B 1 252 ? -5.87795 0.99157 2.05288 1.000 22.54560 227 CYS B N 1
ATOM 3774 C CA . CYS B 1 252 ? -5.49046 -0.41144 1.89000 1.000 23.08041 227 CYS B CA 1
ATOM 3775 C C . CYS B 1 252 ? -3.98508 -0.53016 2.05946 1.000 24.06831 227 CYS B C 1
ATOM 3776 O O . CYS B 1 252 ? -3.21962 -0.01253 1.23910 1.000 22.67273 227 CYS B O 1
ATOM 3779 N N . ARG B 1 253 ? -3.56550 -1.22925 3.10832 1.000 21.69133 228 ARG B N 1
ATOM 3780 C CA . ARG B 1 253 ? -2.15298 -1.46021 3.36560 1.000 23.90490 228 ARG B CA 1
ATOM 3781 C C . ARG B 1 253 ? -1.82089 -2.94434 3.28883 1.000 28.85772 228 ARG B C 1
ATOM 3782 O O . ARG B 1 253 ? -0.80135 -3.38185 3.83380 1.000 29.57911 228 ARG B O 1
ATOM 3790 N N . HIS B 1 254 ? -2.65639 -3.72141 2.58139 1.000 27.44861 229 HIS B N 1
ATOM 3791 C CA . HIS B 1 254 ? -2.54479 -5.17163 2.56676 1.000 26.42633 229 HIS B CA 1
ATOM 3792 C C . HIS B 1 254 ? -2.58132 -5.81514 1.18331 1.000 26.21038 229 HIS B C 1
ATOM 3793 O O . HIS B 1 254 ? -2.50031 -7.04592 1.09733 1.000 25.99835 229 HIS B O 1
ATOM 3800 N N . LEU B 1 255 ? -2.70613 -5.04613 0.10422 1.000 26.88875 230 LEU B N 1
ATOM 3801 C CA . LEU B 1 255 ? -2.78413 -5.64689 -1.23202 1.000 27.17135 230 LEU B CA 1
ATOM 3802 C C . LEU B 1 255 ? -1.38251 -5.92361 -1.77503 1.000 25.08244 230 LEU B C 1
ATOM 3803 O O . LEU B 1 255 ? -1.00368 -5.48472 -2.85455 1.000 27.39274 230 LEU B O 1
ATOM 3808 N N . ASN B 1 256 ? -0.59713 -6.67116 -1.00599 1.000 23.23160 231 ASN B N 1
ATOM 3809 C CA . ASN B 1 256 ? 0.85276 -6.58922 -1.08842 1.000 24.73270 231 ASN B CA 1
ATOM 3810 C C . ASN B 1 256 ? 1.47357 -7.98044 -1.09290 1.000 27.97311 231 ASN B C 1
ATOM 3811 O O . ASN B 1 256 ? 0.84745 -8.97124 -0.69382 1.000 24.14864 231 ASN B O 1
ATOM 3816 N N . ALA B 1 257 ? 2.73572 -8.02819 -1.52813 1.000 25.32675 232 ALA B N 1
ATOM 3817 C CA . ALA B 1 257 ? 3.50644 -9.26439 -1.49138 1.000 27.89772 232 ALA B CA 1
ATOM 3818 C C . ALA B 1 257 ? 3.59936 -9.77640 -0.06467 1.000 27.15956 232 ALA B C 1
ATOM 3819 O O . ALA B 1 257 ? 3.80730 -9.00104 0.87667 1.000 22.49470 232 ALA B O 1
ATOM 3821 N N . PHE B 1 258 ? 3.43957 -11.09295 0.08514 1.000 24.20230 233 PHE B N 1
ATOM 3822 C CA . PHE B 1 258 ? 3.48732 -11.84882 1.34091 1.000 25.85192 233 PHE B CA 1
ATOM 3823 C C . PHE B 1 258 ? 2.18817 -11.71223 2.14714 1.000 27.59424 233 PHE B C 1
ATOM 3824 O O . PHE B 1 258 ? 2.04025 -12.39538 3.17498 1.000 34.32321 233 PHE B O 1
ATOM 3832 N N . VAL B 1 259 ? 1.23370 -10.89375 1.71370 1.000 26.07150 234 VAL B N 1
ATOM 3833 C CA . VAL B 1 259 ? -0.06096 -10.76221 2.38514 1.000 28.47872 234 VAL B CA 1
ATOM 3834 C C . VAL B 1 259 ? -1.15496 -11.48980 1.62027 1.000 27.84663 234 VAL B C 1
ATOM 3835 O O . VAL B 1 259 ? -1.78298 -12.40923 2.14261 1.000 33.27141 234 VAL B O 1
ATOM 3839 N N . VAL B 1 260 ? -1.39903 -11.09319 0.37320 1.000 29.02798 235 VAL B N 1
ATOM 3840 C CA . VAL B 1 260 ? -2.40574 -11.72149 -0.47249 1.000 23.10699 235 VAL B CA 1
ATOM 3841 C C . VAL B 1 260 ? -1.76884 -12.06640 -1.81201 1.000 29.78428 235 VAL B C 1
ATOM 3842 O O . VAL B 1 260 ? -0.63994 -11.66280 -2.12232 1.000 23.88502 235 VAL B O 1
ATOM 3846 N N . GLY B 1 261 ? -2.52753 -12.81612 -2.61708 1.000 27.58729 236 GLY B N 1
ATOM 3847 C CA . GLY B 1 261 ? -2.15946 -13.07244 -3.99108 1.000 29.18200 236 GLY B CA 1
ATOM 3848 C C . GLY B 1 261 ? -2.59437 -11.95386 -4.91751 1.000 27.93066 236 GLY B C 1
ATOM 3849 O O . GLY B 1 261 ? -3.27288 -11.00154 -4.52735 1.000 32.03618 236 GLY B O 1
ATOM 3850 N N . THR B 1 262 ? -2.19396 -12.09055 -6.18224 1.000 26.34812 237 THR B N 1
ATOM 3851 C CA . THR B 1 262 ? -2.47976 -11.05877 -7.17261 1.000 30.46609 237 THR B CA 1
ATOM 3852 C C . THR B 1 262 ? -3.97528 -10.94434 -7.43683 1.000 32.29423 237 THR B C 1
ATOM 3853 O O . THR B 1 262 ? -4.54436 -9.84145 -7.40154 1.000 24.42779 237 THR B O 1
ATOM 3857 N N . GLY B 1 263 ? -4.63119 -12.07799 -7.70261 1.000 28.82011 238 GLY B N 1
ATOM 3858 C CA . GLY B 1 263 ? -6.07137 -12.04888 -7.90957 1.000 25.00014 238 GLY B CA 1
ATOM 3859 C C . GLY B 1 263 ? -6.83428 -11.56577 -6.68858 1.000 25.28720 238 GLY B C 1
ATOM 3860 O O . GLY B 1 263 ? -7.82306 -10.84235 -6.81364 1.000 29.71610 238 GLY B O 1
ATOM 3861 N N . GLN B 1 264 ? -6.40280 -11.97865 -5.49250 1.000 25.04921 239 GLN B N 1
ATOM 3862 C CA . GLN B 1 264 ? -7.01930 -11.46541 -4.26776 1.000 25.53271 239 GLN B CA 1
ATOM 3863 C C . GLN B 1 264 ? -6.86869 -9.94405 -4.15418 1.000 25.92062 239 GLN B C 1
ATOM 3864 O O . GLN B 1 264 ? -7.80952 -9.24821 -3.75258 1.000 28.22747 239 GLN B O 1
ATOM 3870 N N . ALA B 1 265 ? -5.69475 -9.40834 -4.49524 1.000 19.70077 240 ALA B N 1
ATOM 3871 C CA . ALA B 1 265 ? -5.47670 -7.97564 -4.32496 1.000 26.69492 240 ALA B CA 1
ATOM 3872 C C . ALA B 1 265 ? -6.39277 -7.17342 -5.23677 1.000 24.15372 240 ALA B C 1
ATOM 3873 O O . ALA B 1 265 ? -6.86485 -6.09618 -4.86296 1.000 27.84875 240 ALA B O 1
ATOM 3875 N N . HIS B 1 266 ? -6.66903 -7.69043 -6.43043 1.000 24.92643 241 HIS B N 1
ATOM 3876 C CA . HIS B 1 266 ? -7.55164 -6.97848 -7.34474 1.000 28.71021 241 HIS B CA 1
ATOM 3877 C C . HIS B 1 266 ? -9.00062 -7.05957 -6.87275 1.000 31.20743 241 HIS B C 1
ATOM 3878 O O . HIS B 1 266 ? -9.74555 -6.07706 -6.98487 1.000 24.93262 241 HIS B O 1
ATOM 3885 N N . ASP B 1 267 ? -9.41383 -8.21992 -6.33208 1.000 27.84143 242 ASP B N 1
ATOM 3886 C CA . ASP B 1 267 ? -10.76696 -8.35438 -5.78794 1.000 27.96877 242 ASP B CA 1
ATOM 3887 C C . ASP B 1 267 ? -10.98140 -7.43084 -4.59478 1.000 24.53593 242 ASP B C 1
ATOM 3888 O O . ASP B 1 267 ? -12.00913 -6.75065 -4.49555 1.000 24.97575 242 ASP B O 1
ATOM 3893 N N . LEU B 1 268 ? -10.02372 -7.42723 -3.66124 1.000 24.54098 243 LEU B N 1
ATOM 3894 C CA . LEU B 1 268 ? -10.13155 -6.62679 -2.44728 1.000 26.56390 243 LEU B CA 1
ATOM 3895 C C . LEU B 1 268 ? -10.04299 -5.13608 -2.74414 1.000 24.73304 243 LEU B C 1
ATOM 3896 O O . LEU B 1 268 ? -10.66873 -4.33531 -2.04690 1.000 21.68632 243 LEU B O 1
ATOM 3901 N N . LEU B 1 269 ? -9.25402 -4.74080 -3.74746 1.000 26.81862 244 LEU B N 1
ATOM 3902 C CA . LEU B 1 269 ? -9.26277 -3.34348 -4.16469 1.000 26.47008 244 LEU B CA 1
ATOM 3903 C C . LEU B 1 269 ? -10.64586 -2.94902 -4.66078 1.000 24.15947 244 LEU B C 1
ATOM 3904 O O . LEU B 1 269 ? -11.17124 -1.89924 -4.28259 1.000 18.48875 244 LEU B O 1
ATOM 3909 N N . ALA B 1 270 ? -11.27093 -3.80675 -5.47888 1.000 23.32673 245 ALA B N 1
ATOM 3910 C CA . ALA B 1 270 ? -12.59484 -3.48800 -6.01336 1.000 24.39254 245 ALA B CA 1
ATOM 3911 C C . ALA B 1 270 ? -13.61344 -3.30735 -4.88948 1.000 23.73066 245 ALA B C 1
ATOM 3912 O O . ALA B 1 270 ? -14.37985 -2.33299 -4.87600 1.000 23.64176 245 ALA B O 1
ATOM 3914 N N . ALA B 1 271 ? -13.61826 -4.22803 -3.92178 1.000 22.68338 246 ALA B N 1
ATOM 3915 C CA . ALA B 1 271 ? -14.51311 -4.10057 -2.77546 1.000 22.62374 246 ALA B CA 1
ATOM 3916 C C . ALA B 1 271 ? -14.25284 -2.80969 -2.00299 1.000 25.86626 246 ALA B C 1
ATOM 3917 O O . ALA B 1 271 ? -15.17743 -2.03457 -1.73460 1.000 23.89788 246 ALA B O 1
ATOM 3919 N N . ALA B 1 272 ? -12.99368 -2.55984 -1.63006 1.000 27.36324 247 ALA B N 1
ATOM 3920 C CA . ALA B 1 272 ? -12.69774 -1.38116 -0.81816 1.000 23.02437 247 ALA B CA 1
ATOM 3921 C C . ALA B 1 272 ? -13.03521 -0.08866 -1.56352 1.000 25.63093 247 ALA B C 1
ATOM 3922 O O . ALA B 1 272 ? -13.60344 0.84498 -0.97950 1.000 21.77853 247 ALA B O 1
ATOM 3924 N N . ALA B 1 273 ? -12.70574 -0.01285 -2.85857 1.000 23.58609 248 ALA B N 1
ATOM 3925 C CA . ALA B 1 273 ? -12.92283 1.24215 -3.57462 1.000 24.80591 248 ALA B CA 1
ATOM 3926 C C . ALA B 1 273 ? -14.39903 1.49880 -3.85327 1.000 23.05428 248 ALA B C 1
ATOM 3927 O O . ALA B 1 273 ? -14.78182 2.65438 -4.07040 1.000 25.75862 248 ALA B O 1
ATOM 3929 N N . SER B 1 274 ? -15.23478 0.45366 -3.84529 1.000 24.47040 249 SER B N 1
ATOM 3930 C CA . SER B 1 274 ? -16.68143 0.65738 -3.91931 1.000 28.06076 249 SER B CA 1
ATOM 3931 C C . SER B 1 274 ? -17.21177 1.38618 -2.69159 1.000 24.85030 249 SER B C 1
ATOM 3932 O O . SER B 1 274 ? -18.26471 2.02459 -2.77116 1.000 28.37344 249 SER B O 1
ATOM 3935 N N . ARG B 1 275 ? -16.50160 1.30748 -1.55969 1.000 26.73093 250 ARG B N 1
ATOM 3936 C CA . ARG B 1 275 ? -16.89623 2.02167 -0.34902 1.000 25.51298 250 ARG B CA 1
ATOM 3937 C C . ARG B 1 275 ? -16.60476 3.51419 -0.41945 1.000 24.59000 250 ARG B C 1
ATOM 3938 O O . ARG B 1 275 ? -17.13282 4.25853 0.40968 1.000 25.74965 250 ARG B O 1
ATOM 3946 N N . CYS B 1 276 ? -15.80595 3.95883 -1.39251 1.000 25.36542 251 CYS B N 1
ATOM 3947 C CA . CYS B 1 276 ? -15.35354 5.34486 -1.49335 1.000 24.78405 251 CYS B CA 1
ATOM 3948 C C . CYS B 1 276 ? -16.34197 6.16315 -2.31364 1.000 24.92134 251 CYS B C 1
ATOM 3949 O O . CYS B 1 276 ? -16.79086 5.71491 -3.36737 1.000 25.01399 251 CYS B O 1
ATOM 3952 N N . ARG B 1 277 ? -16.68662 7.35338 -1.82153 1.000 26.25453 252 ARG B N 1
ATOM 3953 C CA . ARG B 1 277 ? -17.53785 8.26082 -2.58233 1.000 31.20982 252 ARG B CA 1
ATOM 3954 C C . ARG B 1 277 ? -16.82487 8.72763 -3.84292 1.000 29.99853 252 ARG B C 1
ATOM 3955 O O . ARG B 1 277 ? -15.59267 8.74227 -3.91671 1.000 30.43517 252 ARG B O 1
ATOM 3963 N N . GLU B 1 278 ? -17.60982 9.10687 -4.84822 1.000 29.44108 253 GLU B N 1
ATOM 3964 C CA . GLU B 1 278 ? -17.01215 9.79871 -5.97623 1.000 30.72055 253 GLU B CA 1
ATOM 3965 C C . GLU B 1 278 ? -16.40261 11.09990 -5.47089 1.000 30.55964 253 GLU B C 1
ATOM 3966 O O . GLU B 1 278 ? -16.98403 11.78728 -4.62754 1.000 32.99208 253 GLU B O 1
ATOM 3972 N N . GLY B 1 279 ? -15.20919 11.41811 -5.96541 1.000 24.62804 254 GLY B N 1
ATOM 3973 C CA . GLY B 1 279 ? -14.44274 12.53198 -5.45896 1.000 26.87946 254 GLY B CA 1
ATOM 3974 C C . GLY B 1 279 ? -13.65064 12.24156 -4.20436 1.000 27.24464 254 GLY B C 1
ATOM 3975 O O . GLY B 1 279 ? -12.77540 13.04101 -3.84605 1.000 26.05352 254 GLY B O 1
ATOM 3976 N N . GLY B 1 280 ? -13.93134 11.13165 -3.52123 1.000 27.08240 255 GLY B N 1
ATOM 3977 C CA . GLY B 1 280 ? -13.14526 10.70247 -2.37907 1.000 30.70709 255 GLY B CA 1
ATOM 3978 C C . GLY B 1 280 ? -11.78422 10.15062 -2.79667 1.000 32.80709 255 GLY B C 1
ATOM 3979 O O . GLY B 1 280 ? -11.40135 10.15365 -3.96828 1.000 32.90909 255 GLY B O 1
ATOM 3980 N N . LEU B 1 281 ? -11.04758 9.64719 -1.80744 1.000 25.21508 256 LEU B N 1
ATOM 3981 C CA . LEU B 1 281 ? -9.66117 9.24225 -2.00278 1.000 25.17524 256 LEU B CA 1
ATOM 3982 C C . LEU B 1 281 ? -9.46129 7.77946 -1.62187 1.000 28.50794 256 LEU B C 1
ATOM 3983 O O . LEU B 1 281 ? -9.97408 7.31998 -0.59798 1.000 26.30850 256 LEU B O 1
ATOM 3988 N N . VAL B 1 282 ? -8.70614 7.05811 -2.45189 1.000 23.75288 257 VAL B N 1
ATOM 3989 C CA . VAL B 1 282 ? -8.26413 5.69729 -2.16726 1.000 21.23854 257 VAL B CA 1
ATOM 3990 C C . VAL B 1 282 ? -6.74538 5.72102 -2.06255 1.000 24.07298 257 VAL B C 1
A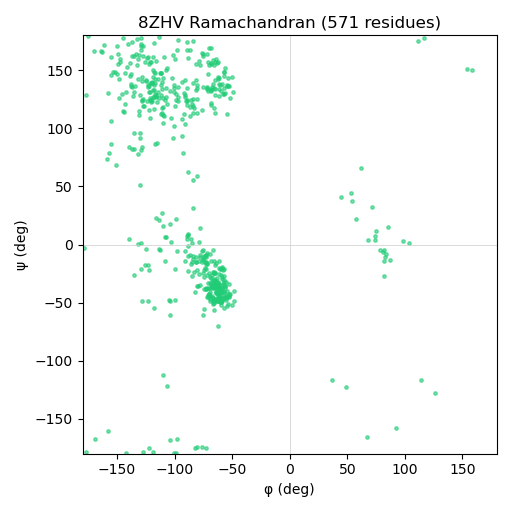TOM 3991 O O . VAL B 1 282 ? -6.07012 6.23879 -2.96032 1.000 24.54040 257 VAL B O 1
ATOM 3995 N N . VAL B 1 283 ? -6.20840 5.18616 -0.96356 1.000 21.10354 258 VAL B N 1
ATOM 3996 C CA . VAL B 1 283 ? -4.77376 5.24094 -0.68874 1.000 22.83337 258 VAL B CA 1
ATOM 3997 C C . VAL B 1 283 ? -4.24623 3.82450 -0.54139 1.000 21.32645 258 VAL B C 1
ATOM 3998 O O . VAL B 1 283 ? -4.76128 3.04473 0.26862 1.000 21.16813 258 VAL B O 1
ATOM 4002 N N . LEU B 1 284 ? -3.21308 3.50062 -1.31163 1.000 22.49388 259 LEU B N 1
ATOM 4003 C CA . LEU B 1 284 ? -2.59005 2.18123 -1.27708 1.000 27.37866 259 LEU B CA 1
ATOM 4004 C C . LEU B 1 284 ? -1.13431 2.34921 -0.88369 1.000 24.61630 259 LEU B C 1
ATOM 4005 O O . LEU B 1 284 ? -0.39822 3.08909 -1.54124 1.000 25.32273 259 LEU B O 1
ATOM 4010 N N . LEU B 1 285 ? -0.71616 1.66956 0.18150 1.000 23.29729 260 LEU B N 1
ATOM 4011 C CA . LEU B 1 285 ? 0.69609 1.64094 0.52911 1.000 26.67716 260 LEU B CA 1
ATOM 4012 C C . LEU B 1 285 ? 1.03601 0.23996 1.03835 1.000 30.16286 260 LEU B C 1
ATOM 4013 O O . LEU B 1 285 ? 0.18364 -0.65998 1.04691 1.000 20.77509 260 LEU B O 1
ATOM 4018 N N . GLY B 1 286 ? 2.30348 0.03872 1.40911 1.000 22.31617 261 GLY B N 1
ATOM 4019 C CA . GLY B 1 286 ? 2.74640 -1.27246 1.84045 1.000 26.80154 261 GLY B CA 1
ATOM 4020 C C . GLY B 1 286 ? 4.18781 -1.35551 2.30975 1.000 24.70417 261 GLY B C 1
ATOM 4021 O O . GLY B 1 286 ? 5.11898 -0.91142 1.62592 1.000 22.20210 261 GLY B O 1
ATOM 4022 N N . HIS B 1 287 ? 4.36959 -1.91717 3.50432 1.000 26.71832 262 HIS B N 1
ATOM 4023 C CA . HIS B 1 287 ? 5.69214 -2.34771 3.95243 1.000 25.38974 262 HIS B CA 1
ATOM 4024 C C . HIS B 1 287 ? 6.38809 -3.16460 2.86773 1.000 26.20836 262 HIS B C 1
ATOM 4025 O O . HIS B 1 287 ? 7.55099 -2.91237 2.52331 1.000 23.83787 262 HIS B O 1
ATOM 4032 N N . THR B 1 288 ? 5.66718 -4.14418 2.29904 1.000 23.98020 263 THR B N 1
ATOM 4033 C CA . THR B 1 288 ? 6.08978 -4.92993 1.15548 1.000 22.73134 263 THR B CA 1
ATOM 4034 C C . THR B 1 288 ? 5.40778 -4.43030 -0.11173 1.000 23.85374 263 THR B C 1
ATOM 4035 O O . THR B 1 288 ? 4.43078 -3.67443 -0.04495 1.000 27.54695 263 THR B O 1
ATOM 4039 N N . PRO B 1 289 ? 5.92373 -4.79985 -1.28836 1.000 22.98186 264 PRO B N 1
ATOM 4040 C CA . PRO B 1 289 ? 5.42625 -4.21021 -2.53808 1.000 21.96405 264 PRO B CA 1
ATOM 4041 C C . PRO B 1 289 ? 3.91751 -4.32995 -2.73267 1.000 26.25306 264 PRO B C 1
ATOM 4042 O O . PRO B 1 289 ? 3.30840 -5.37411 -2.47873 1.000 23.31759 264 PRO B O 1
ATOM 4046 N N . VAL B 1 290 ? 3.32307 -3.23280 -3.19879 1.000 23.37966 265 VAL B N 1
ATOM 4047 C CA . VAL B 1 290 ? 1.91631 -3.21833 -3.58332 1.000 25.04307 265 VAL B CA 1
ATOM 4048 C C . VAL B 1 290 ? 1.74543 -3.99304 -4.88035 1.000 25.67686 265 VAL B C 1
ATOM 4049 O O . VAL B 1 290 ? 2.48715 -3.78488 -5.85360 1.000 22.27082 265 VAL B O 1
ATOM 4053 N N . LEU B 1 291 ? 0.74145 -4.86846 -4.91900 1.000 22.73111 266 LEU B N 1
ATOM 4054 C CA . LEU B 1 291 ? 0.58514 -5.74089 -6.07137 1.000 21.02214 266 LEU B CA 1
ATOM 4055 C C . LEU B 1 291 ? -0.25769 -5.13387 -7.18439 1.000 26.04039 266 LEU B C 1
ATOM 4056 O O . LEU B 1 291 ? -0.30499 -5.70727 -8.27443 1.000 35.38704 266 LEU B O 1
ATOM 4061 N N . VAL B 1 292 ? -0.92933 -4.01427 -6.97452 1.000 23.32104 267 VAL B N 1
ATOM 4062 C CA . VAL B 1 292 ? -1.74169 -3.45648 -8.05019 1.000 23.06188 267 VAL B CA 1
ATOM 4063 C C . VAL B 1 292 ? -0.97427 -2.31491 -8.69847 1.000 21.60854 267 VAL B C 1
ATOM 4064 O O . VAL B 1 292 ? -0.33333 -1.50357 -8.01348 1.000 22.95066 267 VAL B O 1
ATOM 4068 N N . SER B 1 293 ? -1.00826 -2.27553 -10.02360 1.000 19.43817 268 SER B N 1
ATOM 4069 C CA . SER B 1 293 ? -0.38866 -1.20299 -10.78981 1.000 23.34433 268 SER B CA 1
ATOM 4070 C C . SER B 1 293 ? -1.25899 0.04462 -10.76782 1.000 27.21289 268 SER B C 1
ATOM 4071 O O . SER B 1 293 ? -2.48347 -0.03887 -10.61339 1.000 26.69306 268 SER B O 1
ATOM 4074 N N . SER B 1 294 ? -0.61724 1.21332 -10.94085 1.000 21.40439 269 SER B N 1
ATOM 4075 C CA . SER B 1 294 ? -1.39263 2.44130 -11.10465 1.000 22.92698 269 SER B CA 1
ATOM 4076 C C . SER B 1 294 ? -2.20660 2.40406 -12.39274 1.000 26.22977 269 SER B C 1
ATOM 4077 O O . SER B 1 294 ? -3.30470 2.98001 -12.44878 1.000 26.97412 269 SER B O 1
ATOM 4080 N N . GLN B 1 295 ? -1.70532 1.71367 -13.42442 1.000 20.46115 270 GLN B N 1
ATOM 4081 C CA . GLN B 1 295 ? -2.49425 1.52149 -14.64275 1.000 26.35503 270 GLN B CA 1
ATOM 4082 C C . GLN B 1 295 ? -3.78670 0.74214 -14.37250 1.000 25.55011 270 GLN B C 1
ATOM 4083 O O . GLN B 1 295 ? -4.84086 1.05329 -14.94074 1.000 25.11641 270 GLN B O 1
ATOM 4089 N N . TRP B 1 296 ? -3.73283 -0.27296 -13.51588 1.000 26.40927 271 TRP B N 1
ATOM 4090 C CA . TRP B 1 296 ? -4.95434 -1.01006 -13.19580 1.000 22.27338 271 TRP B CA 1
ATOM 4091 C C . TRP B 1 296 ? -5.92872 -0.14101 -12.41671 1.000 26.42585 271 TRP B C 1
ATOM 4092 O O . TRP B 1 296 ? -7.14736 -0.26087 -12.58693 1.000 23.78009 271 TRP B O 1
ATOM 4103 N N . CYS B 1 297 ? -5.41274 0.74116 -11.55563 1.000 27.71920 272 CYS B N 1
ATOM 4104 C CA . CYS B 1 297 ? -6.28571 1.68911 -10.86499 1.000 22.56778 272 CYS B CA 1
ATOM 4105 C C . CYS B 1 297 ? -6.96995 2.63133 -11.85245 1.000 23.99303 272 CYS B C 1
ATOM 4106 O O . CYS B 1 297 ? -8.15440 2.94637 -11.69408 1.000 23.55548 272 CYS B O 1
ATOM 4109 N N . GLU B 1 298 ? -6.24425 3.09429 -12.87898 1.000 26.25048 273 GLU B N 1
ATOM 4110 C CA . GLU B 1 298 ? -6.86059 3.97002 -13.87958 1.000 25.90747 273 GLU B CA 1
ATOM 4111 C C . GLU B 1 298 ? -7.92347 3.22438 -14.67670 1.000 25.30815 273 GLU B C 1
ATOM 4112 O O . GLU B 1 298 ? -8.94928 3.80050 -15.05124 1.000 29.31820 273 GLU B O 1
ATOM 4118 N N . MET B 1 299 ? -7.67719 1.95248 -14.97944 1.000 24.12103 274 MET B N 1
ATOM 4119 C CA . MET B 1 299 ? -8.67415 1.16088 -15.68574 1.000 26.76300 274 MET B CA 1
ATOM 4120 C C . MET B 1 299 ? -9.90089 0.94980 -14.81289 1.000 30.68874 274 MET B C 1
ATOM 4121 O O . MET B 1 299 ? -10.99644 0.69934 -15.32534 1.000 29.55892 274 MET B O 1
ATOM 4126 N N . SER B 1 300 ? -9.72424 1.03472 -13.49340 1.000 30.17436 275 SER B N 1
ATOM 4127 C CA . SER B 1 300 ? -10.78507 0.86979 -12.51207 1.000 25.96428 275 SER B CA 1
ATOM 4128 C C . SER B 1 300 ? -11.48775 2.17926 -12.18681 1.000 26.61124 275 SER B C 1
ATOM 4129 O O . SER B 1 300 ? -12.32746 2.20655 -11.28211 1.000 32.33584 275 SER B O 1
ATOM 4132 N N . GLY B 1 301 ? -11.14275 3.26209 -12.87092 1.000 26.35949 276 GLY B N 1
ATOM 4133 C CA . GLY B 1 301 ? -11.76060 4.54647 -12.62412 1.000 29.64750 276 GLY B CA 1
ATOM 4134 C C . GLY B 1 301 ? -11.15628 5.35796 -11.50316 1.000 34.36217 276 GLY B C 1
ATOM 4135 O O . GLY B 1 301 ? -11.79111 6.32145 -11.04974 1.000 29.87532 276 GLY B O 1
ATOM 4136 N N . LEU B 1 302 ? -9.95652 5.01088 -11.03929 1.000 25.48769 277 LEU B N 1
ATOM 4137 C CA . LEU B 1 302 ? -9.28747 5.73122 -9.95734 1.000 24.06445 277 LEU B CA 1
ATOM 4138 C C . LEU B 1 302 ? -8.08637 6.48578 -10.53135 1.000 29.32459 277 LEU B C 1
ATOM 4139 O O . LEU B 1 302 ? -7.16481 5.87044 -11.08619 1.000 30.23406 277 LEU B O 1
ATOM 4144 N N . THR B 1 303 ? -8.10966 7.81806 -10.42645 1.000 26.05387 278 THR B N 1
ATOM 4145 C CA . THR B 1 303 ? -7.06911 8.65619 -11.02625 1.000 24.04871 278 THR B CA 1
ATOM 4146 C C . THR B 1 303 ? -5.91883 8.86271 -10.04477 1.000 29.68859 278 THR B C 1
ATOM 4147 O O . THR B 1 303 ? -6.13713 9.42528 -8.96093 1.000 28.00983 278 THR B O 1
ATOM 4151 N N . PRO B 1 304 ? -4.69070 8.46045 -10.38102 1.000 30.33319 279 PRO B N 1
ATOM 4152 C CA . PRO B 1 304 ? -3.55605 8.71410 -9.48214 1.000 27.93782 279 PRO B CA 1
ATOM 4153 C C . PRO B 1 304 ? -3.29211 10.20781 -9.35816 1.000 30.09987 279 PRO B C 1
ATOM 4154 O O . PRO B 1 304 ? -2.98058 10.87552 -10.34393 1.000 28.48512 279 PRO B O 1
ATOM 4158 N N . LEU B 1 305 ? -3.44093 10.73398 -8.14045 1.000 26.06353 280 LEU B N 1
ATOM 4159 C CA . LEU B 1 305 ? -2.93700 12.07130 -7.83841 1.000 24.29891 280 LEU B CA 1
ATOM 4160 C C . LEU B 1 305 ? -1.46565 12.04329 -7.45273 1.000 26.69484 280 LEU B C 1
ATOM 4161 O O . LEU B 1 305 ? -0.76269 13.03971 -7.64700 1.000 21.74916 280 LEU B O 1
ATOM 4166 N N . GLN B 1 306 ? -0.99839 10.91433 -6.90875 1.000 25.21059 281 GLN B N 1
ATOM 4167 C CA . GLN B 1 306 ? 0.35726 10.72320 -6.41240 1.000 24.78735 281 GLN B CA 1
ATOM 4168 C C . GLN B 1 306 ? 0.64942 9.22981 -6.46204 1.000 24.89865 281 GLN B C 1
ATOM 4169 O O . GLN B 1 306 ? -0.26409 8.42239 -6.26252 1.000 24.87371 281 GLN B O 1
ATOM 4175 N N . ARG B 1 307 ? 1.90830 8.85872 -6.74499 1.000 24.83220 282 ARG B N 1
ATOM 4176 C CA . ARG B 1 307 ? 2.30179 7.44425 -6.76042 1.000 23.83179 282 ARG B CA 1
ATOM 4177 C C . ARG B 1 307 ? 3.44218 7.09586 -5.80248 1.000 27.56907 282 ARG B C 1
ATOM 4178 O O . ARG B 1 307 ? 3.58033 5.91661 -5.42399 1.000 23.96174 282 ARG B O 1
ATOM 4186 N N . SER B 1 308 ? 4.25329 8.07188 -5.39590 1.000 18.34256 283 SER B N 1
ATOM 4187 C CA . SER B 1 308 ? 5.31093 7.84703 -4.42377 1.000 20.44199 283 SER B CA 1
ATOM 4188 C C . SER B 1 308 ? 5.38453 9.04379 -3.49295 1.000 20.40636 283 SER B C 1
ATOM 4189 O O . SER B 1 308 ? 5.00011 10.15808 -3.85601 1.000 22.33338 283 SER B O 1
ATOM 4192 N N . GLY B 1 309 ? 5.85601 8.79445 -2.27592 1.000 21.80215 284 GLY B N 1
ATOM 4193 C CA . GLY B 1 309 ? 6.09849 9.85560 -1.32832 1.000 22.93731 284 GLY B CA 1
ATOM 4194 C C . GLY B 1 309 ? 7.53066 9.74610 -0.84640 1.000 26.02471 284 GLY B C 1
ATOM 4195 O O . GLY B 1 309 ? 8.14734 8.68333 -0.91501 1.000 23.46301 284 GLY B O 1
ATOM 4196 N N . ALA B 1 310 ? 8.05229 10.87383 -0.36434 1.000 19.80233 285 ALA B N 1
ATOM 4197 C CA . ALA B 1 310 ? 9.44126 11.01418 0.04469 1.000 27.22602 285 ALA B CA 1
ATOM 4198 C C . ALA B 1 310 ? 9.52892 11.36204 1.52495 1.000 26.87474 285 ALA B C 1
ATOM 4199 O O . ALA B 1 310 ? 8.63801 12.01350 2.07356 1.000 25.90165 285 ALA B O 1
ATOM 4201 N N . THR B 1 311 ? 10.61452 10.93533 2.17340 1.000 27.62281 286 THR B N 1
ATOM 4202 C CA . THR B 1 311 ? 10.84433 11.36050 3.54796 1.000 26.61678 286 THR B CA 1
ATOM 4203 C C . THR B 1 311 ? 11.15903 12.85411 3.56044 1.000 30.64664 286 THR B C 1
ATOM 4204 O O . THR B 1 311 ? 11.60210 13.40418 2.54998 1.000 33.01870 286 THR B O 1
ATOM 4208 N N . PRO B 1 312 ? 10.92040 13.54090 4.68743 1.000 30.21693 287 PRO B N 1
ATOM 4209 C CA . PRO B 1 312 ? 11.13872 14.99723 4.70159 1.000 34.83861 287 PRO B CA 1
ATOM 4210 C C . PRO B 1 312 ? 12.52338 15.40080 4.22500 1.000 36.58717 287 PRO B C 1
ATOM 4211 O O . PRO B 1 312 ? 12.67586 16.45096 3.58685 1.000 43.04076 287 PRO B O 1
ATOM 4215 N N . SER B 1 313 ? 13.54116 14.59102 4.50760 1.000 29.83258 288 SER B N 1
ATOM 4216 C CA . SER B 1 313 ? 14.87838 14.93171 4.04530 1.000 36.51244 288 SER B CA 1
ATOM 4217 C C . SER B 1 313 ? 15.02814 14.75295 2.54285 1.000 38.89761 288 SER B C 1
ATOM 4218 O O . SER B 1 313 ? 15.97993 15.28037 1.95359 1.000 41.22925 288 SER B O 1
ATOM 4221 N N . GLY B 1 314 ? 14.11524 14.02860 1.90839 1.000 29.28880 289 GLY B N 1
ATOM 4222 C CA . GLY B 1 314 ? 14.37882 13.60355 0.55584 1.000 30.50608 289 GLY B CA 1
ATOM 4223 C C . GLY B 1 314 ? 15.38052 12.47922 0.45942 1.000 25.10421 289 GLY B C 1
ATOM 4224 O O . GLY B 1 314 ? 15.86468 12.19793 -0.63973 1.000 27.60221 289 GLY B O 1
ATOM 4225 N N . HIS B 1 315 ? 15.72031 11.84229 1.58264 1.000 21.75616 290 HIS B N 1
ATOM 4226 C CA . HIS B 1 315 ? 16.64445 10.71117 1.58738 1.000 30.77097 290 HIS B CA 1
ATOM 4227 C C . HIS B 1 315 ? 16.02230 9.40869 1.06871 1.000 30.76368 290 HIS B C 1
ATOM 4228 O O . HIS B 1 315 ? 16.76088 8.53501 0.58818 1.000 27.24205 290 HIS B O 1
ATOM 4235 N N . ALA B 1 316 ? 14.69873 9.24860 1.13572 1.000 26.37695 291 ALA B N 1
ATOM 4236 C CA . ALA B 1 316 ? 14.10635 7.97863 0.72565 1.000 24.86823 291 ALA B CA 1
ATOM 4237 C C . ALA B 1 316 ? 12.73012 8.19011 0.11030 1.000 23.63680 291 ALA B C 1
ATOM 4238 O O . ALA B 1 316 ? 12.04360 9.17903 0.38132 1.000 24.89112 291 ALA B O 1
ATOM 4240 N N . LEU B 1 317 ? 12.33227 7.21237 -0.70573 1.000 24.32023 292 LEU B N 1
ATOM 4241 C CA . LEU B 1 317 ? 11.03348 7.14782 -1.35827 1.000 23.30281 292 LEU B CA 1
ATOM 4242 C C . LEU B 1 317 ? 10.26526 5.91576 -0.89713 1.000 21.55564 292 LEU B C 1
ATOM 4243 O O . LEU B 1 317 ? 10.85637 4.87346 -0.61029 1.000 20.86258 292 LEU B O 1
ATOM 4248 N N . PHE B 1 318 ? 8.93706 6.02716 -0.85009 1.000 23.07127 293 PHE B N 1
ATOM 4249 C CA . PHE B 1 318 ? 8.08562 4.86941 -0.57652 1.000 23.74129 293 PHE B CA 1
ATOM 4250 C C . PHE B 1 318 ? 6.87251 4.90909 -1.49591 1.000 24.61140 293 PHE B C 1
ATOM 4251 O O . PHE B 1 318 ? 6.45866 5.97400 -1.96923 1.000 23.52985 293 PHE B O 1
ATOM 4259 N N . GLN B 1 319 ? 6.28366 3.74140 -1.72667 1.000 20.46731 294 GLN B N 1
ATOM 4260 C CA . GLN B 1 319 ? 5.05649 3.69056 -2.51136 1.000 20.68655 294 GLN B CA 1
ATOM 4261 C C . GLN B 1 319 ? 3.93109 4.40225 -1.76885 1.000 22.80306 294 GLN B C 1
ATOM 4262 O O . GLN B 1 319 ? 3.74980 4.23258 -0.56003 1.000 22.11283 294 GLN B O 1
ATOM 4268 N N . CYS B 1 320 ? 3.19205 5.23024 -2.49528 1.000 23.35772 295 CYS B N 1
ATOM 4269 C CA . CYS B 1 320 ? 2.12237 6.01072 -1.88790 1.000 22.70707 295 CYS B CA 1
ATOM 4270 C C . CYS B 1 320 ? 1.12625 6.38008 -2.97371 1.000 23.92288 295 CYS B C 1
ATOM 4271 O O . CYS B 1 320 ? 1.17464 7.49037 -3.51685 1.000 26.18375 295 CYS B O 1
ATOM 4274 N N . TYR B 1 321 ? 0.26666 5.44009 -3.34813 1.000 20.40668 296 TYR B N 1
ATOM 4275 C CA . TYR B 1 321 ? -0.70756 5.68982 -4.40390 1.000 23.95942 296 TYR B CA 1
ATOM 4276 C C . TYR B 1 321 ? -1.90136 6.37701 -3.76687 1.000 26.32329 296 TYR B C 1
ATOM 4277 O O . TYR B 1 321 ? -2.59039 5.77506 -2.93618 1.000 26.64593 296 TYR B O 1
ATOM 4286 N N . VAL B 1 322 ? -2.13909 7.63702 -4.12499 1.000 25.29126 297 VAL B N 1
ATOM 4287 C CA . VAL B 1 322 ? -3.31494 8.37087 -3.66877 1.000 20.72868 297 VAL B CA 1
ATOM 4288 C C . VAL B 1 322 ? -4.19716 8.56714 -4.89439 1.000 25.35404 297 VAL B C 1
ATOM 4289 O O . VAL B 1 322 ? -3.82144 9.28135 -5.83477 1.000 27.92946 297 VAL B O 1
ATOM 4293 N N . LEU B 1 323 ? -5.36036 7.92581 -4.90099 1.000 20.98720 298 LEU B N 1
ATOM 4294 C CA . LEU B 1 323 ? -6.22177 7.87254 -6.07720 1.000 24.60640 298 LEU B CA 1
ATOM 4295 C C . LEU B 1 323 ? -7.48984 8.68461 -5.82222 1.000 26.19999 298 LEU B C 1
ATOM 4296 O O . LEU B 1 323 ? -8.09614 8.57414 -4.75140 1.000 28.42414 298 LEU B O 1
ATOM 4301 N N . ARG B 1 324 ? -7.87287 9.52236 -6.78418 1.000 25.36913 299 ARG B N 1
ATOM 4302 C CA . ARG B 1 324 ? -9.17319 10.18347 -6.73574 1.000 26.61732 299 ARG B CA 1
ATOM 4303 C C . ARG B 1 324 ? -10.20110 9.31606 -7.45674 1.000 26.00391 299 ARG B C 1
ATOM 4304 O O . ARG B 1 324 ? -9.96638 8.88520 -8.58772 1.000 27.49494 299 ARG B O 1
ATOM 4312 N N . LYS B 1 325 ? -11.32474 9.04350 -6.80246 1.000 25.58951 300 LYS B N 1
ATOM 4313 C CA . LYS B 1 325 ? -12.31840 8.14345 -7.38387 1.000 29.53792 300 LYS B CA 1
ATOM 4314 C C . LYS B 1 325 ? -13.18621 8.86702 -8.40581 1.000 34.90691 300 LYS B C 1
ATOM 4315 O O . LYS B 1 325 ? -13.81542 9.89018 -8.09512 1.000 28.61983 300 LYS B O 1
ATOM 4321 N N . GLY B 1 326 ? -13.23498 8.31172 -9.61601 1.000 31.77111 301 GLY B N 1
ATOM 4322 C CA . GLY B 1 326 ? -14.14934 8.75745 -10.65134 1.000 41.39353 301 GLY B CA 1
ATOM 4323 C C . GLY B 1 326 ? -15.25422 7.73712 -10.90198 1.000 43.35954 301 GLY B C 1
ATOM 4324 O O . GLY B 1 326 ? -15.09401 6.53381 -10.65906 1.000 42.75995 301 GLY B O 1
#

InterPro domains:
  IPR029063 S-adenosyl-L-methionine-dependent methyltransferase superfamily [G3DSA:3.40.50.150] (98-292)
  IPR029063 S-adenosyl-L-methionine-dependent methyltransferase superfamily [SSF53335] (129-265)
  IPR041698 Methyltransferase domain 25 [PF13649] (166-255)

Nearest PDB structures (foldseek):
  6uk5-assembly1_B  TM=8.203E-01  e=1.841E-08  Micromonospora echinospora
  4oqd-assembly2_C  TM=7.032E-01  e=1.331E-08  Streptomyces fradiae
  6m81-assembly1_C-2  TM=7.118E-01  e=3.527E-08  Streptomyces fradiae
  9fce-assembly2_B  TM=8.129E-01  e=2.478E-07  Streptomyces sp.
  8x8j-assembly1_A  TM=7.287E-01  e=2.257E-06  Acinetobacter baumannii

Foldseek 3Di:
DKDKDKAWQEPGQLLQWKWKCFPNFTWIFGDDFDQPPDQADVVRGGDTHLWQWDFLVRTFFTFDAKDDDPTMIMTIGHGDDSVVSVVRLLRCQVAQQIAMARQCQCGHDPLVPADQDQDDPVVLVVVVRRCVLVLVPPLVVVVVVPDAAAEAEELACQQVPSQLSNCVSHPPHAYEYEHQDPNSLVNNVVRGNYYYHDHLLPPPDDFQRHQEYEYAQQARSRDDQVVSVSSVVSRCRNHHAQGKYKYFYRGGHNDDVVVCVVVQWAFPGFWHARPVSRIIGGITITGRD/DKDKDKAWQEPGQLLQWKWKCLPPWIWIFGADFDQPPDCQDDPGRGDTHQFQKGFLVRTFATFDDKDDDDTMIMTIHDGDDSVVSNVSLLSCQVAQQIAMARQCLVGHDVLVPALDDVVVLVVVVRRCVLVLVPVLVVVVVVPDQAAEEEELACQLLSNQLSNCVSHPPHAYEYEHQHPNRQVNNVVRGNYGYHDHLLPPPDDFQRHLEYEYAQQFGSRDDLVVSLSSVLSRCRNHHQQGKYKYFYRGGHNDDCVVCVVVQWAFPGFWHAGPVSRIIGGITITHHD

Sequence (575 aa):
APDRVVETYAEGKPYDLFFLDVAGVRLVGRKTEAAYPGPDRDGLPAERLKCALVEARMLLGVVERDQVAEDHVAVFHRPLGEAEKAELFAAAVADPTTDLYYPYAQLGDRVRETEGWEVTDESARELDHAEEVLRDHVPDRLAELGFRGGVAYDAACSTGAFLQAVGRRFPGTRTIGQDLSPAMVARARTRLDEAHCGDGIRPAIPEASADLVVCRHLNAFVVGTGQAHDLLAAAASRCREGGLVVLLGHTPVLVSSQWCEMSGLTPLQRSGATPSGHALFQCYVLRKGAPDRVVETYAEGKPYDLFFLDVAGVRLVGRKTEAAYPGPDRDGLPAERLKCALVEARMLLGVVERDQVAEDHVAVFHRPLGEAEKAELFAAAVADPTTDLYYPYAQLGDRVREWEVTDESARELDHAEEVLRDHVPDRLAELGFRGGVAYDAACSTGAFLQAVGRRFPGTRTIGQDLSPAMVARARTRLDEAHCGDGIRPAIPEASADLVVCRHLNAFVVGTGQAHDLLAAAASRCREGGLVVLLGHTPVLVSSQWCEMSGLTPLQRSGATPSGHALFQCYVLRKG